Protein AF-X6NIA8-F1 (afdb_monomer_lite)

Secondary structure (DSSP, 8-state):
-EE-SSTTSHHHHHHH---SSTT-HHHHHHHHH---TTSPPPSEEEES-GGGSS-TTSTT---SS---HHHHTTTTT-SEEE-SHHHHHT--GGG-SEEEE-SSSSPPPHHHHHTTSSGGGGGSPPHHHHHHHHHHHHHHH--STT-----EE--THHHHHHHHT-HHHHHHHHHHHHHHHHHHHHHHHHHSS--EEEE-S-EETT-EESEEEEEEGGGHHHHHTTPPPS-------TTS----TTSPP--S-TT-TTEEEEEE--GGGGTT--S-HHHHHHHHHHH-SS--HHHHHHHHHHHHT----HHHHHHHHHHHHH-TTTS---S----S-TTS-HHHHHHHHHHHHHHTEE-S-SSEE-PPPPEEEE----S--SS----TTGGGG-S---HHHHHHHHHHHTT--TTTSS--HHHHHHHHTT--------SPPS-----TT----S-----PPP-----

Structure (mmCIF, N/CA/C/O backbone):
data_AF-X6NIA8-F1
#
_entry.id   AF-X6NIA8-F1
#
loop_
_atom_site.group_PDB
_atom_site.id
_atom_site.type_symbol
_atom_site.label_atom_id
_atom_site.label_alt_id
_atom_site.label_comp_id
_atom_site.label_asym_id
_atom_site.label_entity_id
_atom_site.label_seq_id
_atom_site.pdbx_PDB_ins_code
_atom_site.Cartn_x
_atom_site.Cartn_y
_atom_site.Cartn_z
_atom_site.occupancy
_atom_site.B_iso_or_equiv
_atom_site.auth_seq_id
_atom_site.auth_comp_id
_atom_site.auth_asym_id
_atom_site.auth_atom_id
_atom_site.pdbx_PDB_model_num
ATOM 1 N N . MET A 1 1 ? -11.520 -2.032 12.675 1.00 53.31 1 MET A N 1
ATOM 2 C CA . MET A 1 1 ? -10.089 -1.800 12.991 1.00 53.31 1 MET A CA 1
ATOM 3 C C . MET A 1 1 ? -9.279 -1.984 11.730 1.00 53.31 1 MET A C 1
ATOM 5 O O . MET A 1 1 ? -9.729 -2.736 10.874 1.00 53.31 1 MET A O 1
ATOM 9 N N . TYR A 1 2 ? -8.154 -1.284 11.587 1.00 53.38 2 TYR A N 1
ATOM 10 C CA . TYR A 1 2 ? -7.744 -0.795 10.272 1.00 53.38 2 TYR A CA 1
ATOM 11 C C . TYR A 1 2 ? -6.231 -0.618 10.130 1.00 53.38 2 TYR A C 1
ATOM 13 O O . TYR A 1 2 ? -5.668 0.256 10.784 1.00 53.38 2 TYR A O 1
ATOM 21 N N . VAL A 1 3 ? -5.591 -1.423 9.278 1.00 56.03 3 VAL A N 1
ATOM 22 C CA . VAL A 1 3 ? -4.155 -1.339 8.959 1.00 56.03 3 VAL A CA 1
ATOM 23 C C . VAL A 1 3 ? -3.976 -1.058 7.465 1.00 56.03 3 VAL A C 1
ATOM 25 O O . VAL A 1 3 ? -4.382 -1.869 6.633 1.00 56.03 3 VAL A O 1
ATOM 28 N N . TYR A 1 4 ? -3.380 0.092 7.131 1.00 59.75 4 TYR A N 1
ATOM 29 C CA . TYR A 1 4 ? -3.451 0.681 5.793 1.00 59.75 4 TYR A CA 1
ATOM 30 C C . TYR A 1 4 ? -2.198 1.412 5.345 1.00 59.75 4 TYR A C 1
ATOM 32 O O . TYR A 1 4 ? -1.413 1.928 6.131 1.00 59.75 4 TYR A O 1
ATOM 40 N N . ILE A 1 5 ? -2.089 1.600 4.035 1.00 67.06 5 ILE A N 1
ATOM 41 C CA . ILE A 1 5 ? -1.056 2.452 3.451 1.00 67.06 5 ILE A CA 1
ATOM 42 C C . ILE A 1 5 ? -1.442 3.933 3.531 1.00 67.06 5 ILE A C 1
ATOM 44 O O . ILE A 1 5 ? -0.592 4.775 3.801 1.00 67.06 5 ILE A O 1
ATOM 48 N N . ARG A 1 6 ? -2.718 4.295 3.365 1.00 84.38 6 ARG A N 1
ATOM 49 C CA . ARG A 1 6 ? -3.226 5.636 3.706 1.00 84.38 6 ARG A CA 1
ATOM 50 C C . ARG A 1 6 ? -4.614 5.492 4.291 1.00 84.38 6 ARG A C 1
ATOM 52 O O . ARG A 1 6 ? -5.510 5.003 3.611 1.00 84.38 6 ARG A O 1
ATOM 59 N N . ILE A 1 7 ? -4.786 5.931 5.533 1.00 91.12 7 ILE A N 1
ATOM 60 C CA . ILE A 1 7 ? -5.988 5.573 6.274 1.00 91.12 7 ILE A CA 1
ATOM 61 C C . ILE A 1 7 ? -7.247 6.200 5.690 1.00 91.12 7 ILE A C 1
ATOM 63 O O . ILE A 1 7 ? -8.283 5.588 5.778 1.00 91.12 7 ILE A O 1
ATOM 67 N N . THR A 1 8 ? -7.168 7.348 5.017 1.00 92.44 8 THR A N 1
ATOM 68 C CA . THR A 1 8 ? -8.317 8.022 4.386 1.00 92.44 8 THR A CA 1
ATOM 69 C C . THR A 1 8 ? -8.678 7.513 2.991 1.00 92.44 8 THR A C 1
ATOM 71 O O . THR A 1 8 ? -9.601 8.046 2.377 1.00 92.44 8 THR A O 1
ATOM 74 N N . HIS A 1 9 ? -7.962 6.510 2.475 1.00 92.81 9 HIS A N 1
ATOM 75 C CA . HIS A 1 9 ? -8.195 5.980 1.135 1.00 92.81 9 HIS A CA 1
ATOM 76 C C . HIS A 1 9 ? -9.504 5.169 1.048 1.00 92.81 9 HIS A C 1
ATOM 78 O O . HIS A 1 9 ? -10.164 4.909 2.052 1.00 92.81 9 HIS A O 1
ATOM 84 N N . ALA A 1 10 ? -9.911 4.780 -0.165 1.00 91.69 10 ALA A N 1
ATOM 85 C CA . ALA A 1 10 ? -11.251 4.238 -0.407 1.00 91.69 10 ALA A CA 1
ATOM 86 C C . ALA A 1 10 ? -11.544 2.932 0.339 1.00 91.69 10 ALA A C 1
ATOM 88 O O . ALA A 1 10 ? -12.604 2.821 0.955 1.00 91.69 10 ALA A O 1
ATOM 89 N N . THR A 1 11 ? -10.617 1.973 0.304 1.00 90.75 11 THR A N 1
ATOM 90 C CA . THR A 1 11 ? -10.771 0.677 0.972 1.00 90.75 11 THR A CA 1
ATOM 91 C C . THR A 1 11 ? -10.993 0.866 2.473 1.00 90.75 11 THR A C 1
ATOM 93 O O . THR A 1 11 ? -12.062 0.466 2.930 1.00 90.75 11 THR A O 1
ATOM 96 N N . PRO A 1 12 ? -10.127 1.582 3.226 1.00 89.81 12 PRO A N 1
ATOM 97 C CA . PRO A 1 12 ? -10.417 1.949 4.608 1.00 89.81 12 PRO A CA 1
ATOM 98 C C . PRO A 1 12 ? -11.729 2.696 4.801 1.00 89.81 12 PRO A C 1
ATOM 100 O O . PRO A 1 12 ? -12.558 2.306 5.625 1.00 89.81 12 PRO A O 1
ATOM 103 N N . GLY A 1 13 ? -11.896 3.791 4.055 1.00 88.19 13 GLY A N 1
ATOM 104 C CA . GLY A 1 13 ? -12.968 4.752 4.265 1.00 88.19 13 GLY A CA 1
ATOM 105 C C . GLY A 1 13 ? -14.335 4.102 4.113 1.00 88.19 13 GLY A C 1
ATOM 106 O O . GLY A 1 13 ? -15.266 4.486 4.809 1.00 88.19 13 GLY A O 1
ATOM 107 N N . SER A 1 14 ? -14.441 3.061 3.283 1.00 88.75 14 SER A N 1
ATOM 108 C CA . SER A 1 14 ? -15.678 2.303 3.087 1.00 88.75 14 SER A CA 1
ATOM 109 C C . SER A 1 14 ? -16.194 1.585 4.341 1.00 88.75 14 SER A C 1
ATOM 111 O O . SER A 1 14 ? -17.389 1.303 4.414 1.00 88.75 14 SER A O 1
ATOM 113 N N . PHE A 1 15 ? -15.343 1.330 5.342 1.00 85.44 15 PHE A N 1
ATOM 114 C CA . PHE A 1 15 ? -15.746 0.632 6.565 1.00 85.44 15 PHE A CA 1
ATOM 115 C C . PHE A 1 15 ? -16.069 1.560 7.744 1.00 85.44 15 PHE A C 1
ATOM 117 O O . PHE A 1 15 ? -16.594 1.092 8.754 1.00 85.44 15 PHE A O 1
ATOM 124 N N . TYR A 1 16 ? -15.728 2.849 7.674 1.00 84.75 16 TYR A N 1
ATOM 125 C CA . TYR A 1 16 ? -15.911 3.760 8.815 1.00 84.75 16 TYR A CA 1
ATOM 126 C C . TYR A 1 16 ? -16.400 5.160 8.454 1.00 84.75 16 TYR A C 1
ATOM 128 O O . TYR A 1 16 ? -16.716 5.936 9.352 1.00 84.75 16 TYR A O 1
ATOM 136 N N . ALA A 1 17 ? -16.432 5.507 7.170 1.00 83.75 17 ALA A N 1
ATOM 137 C CA . ALA A 1 17 ? -16.835 6.820 6.710 1.00 83.75 17 ALA A CA 1
ATOM 138 C C . ALA A 1 17 ? -17.946 6.732 5.665 1.00 83.75 17 ALA A C 1
ATOM 140 O O . ALA A 1 17 ? -18.093 5.770 4.911 1.00 83.75 17 ALA A O 1
ATOM 141 N N . HIS A 1 18 ? -18.708 7.814 5.584 1.00 83.94 18 HIS A N 1
ATOM 142 C CA . HIS A 1 18 ? -19.749 8.005 4.592 1.00 83.94 18 HIS A CA 1
ATOM 143 C C . HIS A 1 18 ? -19.498 9.314 3.849 1.00 83.94 18 HIS A C 1
ATOM 145 O O . HIS A 1 18 ? -19.633 10.411 4.399 1.00 83.94 18 HIS A O 1
ATOM 151 N N . VAL A 1 19 ? -19.138 9.196 2.574 1.00 78.56 19 VAL A N 1
ATOM 152 C CA . VAL A 1 19 ? -18.919 10.320 1.658 1.00 78.56 19 VAL A CA 1
ATOM 153 C C . VAL A 1 19 ? -19.507 9.999 0.286 1.00 78.56 19 VAL A C 1
ATOM 155 O O . VAL A 1 19 ? -19.700 8.835 -0.055 1.00 78.56 19 VAL A O 1
ATOM 158 N N . LEU A 1 20 ? -19.811 11.030 -0.508 1.00 83.06 20 LEU A N 1
ATOM 159 C CA . LEU A 1 20 ? -20.356 10.844 -1.859 1.00 83.06 20 LEU A CA 1
ATOM 160 C C . LEU A 1 20 ? -19.295 10.392 -2.867 1.00 83.06 20 LEU A C 1
ATOM 162 O O . LEU A 1 20 ? -19.608 9.639 -3.785 1.00 83.06 20 LEU A O 1
ATOM 166 N N . ILE A 1 21 ? -18.063 10.879 -2.712 1.00 84.12 21 ILE A N 1
ATOM 167 C CA . ILE A 1 21 ? -16.931 10.566 -3.584 1.00 84.12 21 ILE A CA 1
ATOM 168 C C . ILE A 1 21 ? -15.686 10.314 -2.729 1.00 84.12 21 ILE A C 1
ATOM 170 O O . ILE A 1 21 ? -15.504 10.953 -1.689 1.00 84.12 21 ILE A O 1
ATOM 174 N N . ARG A 1 22 ? -14.838 9.374 -3.157 1.00 89.31 22 ARG A N 1
ATOM 175 C CA . ARG A 1 22 ? -13.663 8.903 -2.397 1.00 89.31 22 ARG A CA 1
ATOM 176 C C . ARG A 1 22 ? -12.595 9.980 -2.197 1.00 89.31 22 ARG A C 1
ATOM 178 O O . ARG A 1 22 ? -11.822 9.908 -1.254 1.00 89.31 22 ARG A O 1
ATOM 185 N N . GLU A 1 23 ? -12.577 10.997 -3.053 1.00 87.25 23 GLU A N 1
ATOM 186 C CA . GLU A 1 23 ? -11.616 12.103 -3.031 1.00 87.25 23 GLU A CA 1
ATOM 187 C C . GLU A 1 23 ? -11.848 13.067 -1.861 1.00 87.25 23 GLU A C 1
ATOM 189 O O . GLU A 1 23 ? -11.011 13.928 -1.587 1.00 87.25 23 GLU A O 1
ATOM 194 N N . TRP A 1 24 ? -12.966 12.944 -1.139 1.00 89.25 24 TRP A N 1
ATOM 195 C CA . TRP A 1 24 ? -13.246 13.731 0.066 1.00 89.25 24 TRP A CA 1
ATOM 196 C C . TRP A 1 24 ? -12.453 13.226 1.283 1.00 89.25 24 TRP A C 1
ATOM 198 O O . TRP A 1 24 ? -12.975 13.139 2.393 1.00 89.25 24 TRP A O 1
ATOM 208 N N . GLU A 1 25 ? -11.163 12.942 1.097 1.00 91.31 25 GLU A N 1
ATOM 209 C CA . GLU A 1 25 ? -10.275 12.356 2.105 1.00 91.31 25 GLU A CA 1
ATOM 210 C C . GLU A 1 25 ? -10.152 13.213 3.371 1.00 91.31 25 GLU A C 1
ATOM 212 O O . GLU A 1 25 ? -10.066 12.678 4.471 1.00 91.31 25 GLU A O 1
ATOM 217 N N . ASN A 1 26 ? -10.232 14.544 3.255 1.00 90.25 26 ASN A N 1
ATOM 218 C CA . ASN A 1 26 ? -10.257 15.429 4.426 1.00 90.25 26 ASN A CA 1
ATOM 219 C C . ASN A 1 26 ? -11.489 15.187 5.312 1.00 90.25 26 ASN A C 1
ATOM 221 O O . ASN A 1 26 ? -11.387 15.297 6.535 1.00 90.25 26 ASN A O 1
ATOM 225 N N . LEU A 1 27 ? -12.640 14.868 4.706 1.00 86.44 27 LEU A N 1
ATOM 226 C CA . LEU A 1 27 ? -13.875 14.548 5.421 1.00 86.44 27 LEU A CA 1
ATOM 227 C C . LEU A 1 27 ? -13.848 13.110 5.948 1.00 86.44 27 LEU A C 1
ATOM 229 O O . LEU A 1 27 ? -14.265 12.886 7.079 1.00 86.44 27 LEU A O 1
ATOM 233 N N . ILE A 1 28 ? -13.302 12.162 5.179 1.00 88.12 28 ILE A N 1
ATOM 234 C CA . ILE A 1 28 ? -13.059 10.786 5.645 1.00 88.12 28 ILE A CA 1
ATOM 235 C C . ILE A 1 28 ? -12.160 10.807 6.892 1.00 88.12 28 ILE A C 1
ATOM 237 O O . ILE A 1 28 ? -12.489 10.200 7.907 1.00 88.12 28 ILE A O 1
ATOM 241 N N . GLY A 1 29 ? -11.049 11.550 6.847 1.00 90.12 29 GLY A N 1
ATOM 242 C CA . GLY A 1 29 ? -10.138 11.710 7.982 1.00 90.12 29 GLY A CA 1
ATOM 243 C C . GLY A 1 29 ? -10.793 12.409 9.169 1.00 90.12 29 GLY A C 1
ATOM 244 O O . GLY A 1 29 ? -10.566 12.020 10.308 1.00 90.12 29 GLY A O 1
ATOM 245 N N . HIS A 1 30 ? -11.667 13.385 8.916 1.00 88.88 30 HIS A N 1
ATOM 246 C CA . HIS A 1 30 ? -12.431 14.054 9.966 1.00 88.88 30 HIS A CA 1
ATOM 247 C C . HIS A 1 30 ? -13.414 13.107 10.674 1.00 88.88 30 HIS A C 1
ATOM 249 O O . HIS A 1 30 ? -13.462 13.108 11.900 1.00 88.88 30 HIS A O 1
ATOM 255 N N . GLN A 1 31 ? -14.134 12.260 9.926 1.00 87.75 31 GLN A N 1
ATOM 256 C CA . GLN A 1 31 ? -15.036 11.242 10.489 1.00 87.75 31 GLN A CA 1
ATOM 257 C C . GLN A 1 31 ? -14.283 10.177 11.298 1.00 87.75 31 GLN A C 1
ATOM 259 O O . GLN A 1 31 ? -14.780 9.741 12.327 1.00 87.75 31 GLN A O 1
ATOM 264 N N . LEU A 1 32 ? -13.069 9.793 10.882 1.00 87.88 32 LEU A N 1
ATOM 265 C CA . LEU A 1 32 ? -12.224 8.900 11.684 1.00 87.88 32 LEU A CA 1
ATOM 266 C C . LEU A 1 32 ? -11.711 9.586 12.953 1.00 87.88 32 LEU A C 1
ATOM 268 O O . LEU A 1 32 ? -11.699 9.001 14.032 1.00 87.88 32 LEU A O 1
ATOM 272 N N . GLY A 1 33 ? -11.210 10.812 12.799 1.00 86.94 33 GLY A N 1
ATOM 273 C CA . GLY A 1 33 ? -10.514 11.523 13.859 1.00 86.94 33 GLY A CA 1
ATOM 274 C C . GLY A 1 33 ? -11.447 11.998 14.963 1.00 86.94 33 GLY A C 1
ATOM 275 O O . GLY A 1 33 ? -11.032 12.002 16.116 1.00 86.94 33 GLY A O 1
ATOM 276 N N . MET A 1 34 ? -12.686 12.380 14.643 1.00 81.12 34 MET A N 1
ATOM 277 C CA . MET A 1 34 ? -13.625 12.934 15.616 1.00 81.12 34 MET A CA 1
ATOM 278 C C . MET A 1 34 ? -14.532 11.887 16.250 1.00 81.12 34 MET A C 1
ATOM 280 O O . MET A 1 34 ? -15.247 11.154 15.579 1.00 81.12 34 MET A O 1
ATOM 284 N N . LYS A 1 35 ? -14.612 11.936 17.578 1.00 70.38 35 LYS A N 1
ATOM 285 C CA . LYS A 1 35 ? -15.644 11.243 18.341 1.00 70.38 35 LYS A CA 1
ATOM 286 C C . LYS A 1 35 ? -16.940 12.053 18.372 1.00 70.38 35 LYS A C 1
ATOM 288 O O . LYS A 1 35 ? -17.036 13.036 19.112 1.00 70.38 35 LYS A O 1
ATOM 293 N N . ASN A 1 36 ? -17.984 11.586 17.693 1.00 56.97 36 ASN A N 1
ATOM 294 C CA . ASN A 1 36 ? -19.338 11.902 18.142 1.00 56.97 36 ASN A CA 1
ATOM 295 C C . ASN A 1 36 ? -19.625 11.066 19.394 1.00 56.97 36 ASN A C 1
ATOM 297 O O . ASN A 1 36 ? -19.317 9.879 19.453 1.00 56.97 36 ASN A O 1
ATOM 301 N N . LYS A 1 37 ? -20.191 11.683 20.439 1.00 45.56 37 LYS A N 1
ATOM 302 C CA . LYS A 1 37 ? -20.431 11.027 21.742 1.00 45.56 37 LYS A CA 1
ATOM 303 C C . LYS A 1 37 ? -21.315 9.773 21.665 1.00 45.56 37 LYS A C 1
ATOM 305 O O . LYS A 1 37 ? -21.307 9.003 22.622 1.00 45.56 37 LYS A O 1
ATOM 310 N N . ASP A 1 38 ? -21.999 9.576 20.541 1.00 47.59 38 ASP A N 1
ATOM 311 C CA . ASP A 1 38 ? -22.930 8.481 20.282 1.00 47.59 38 ASP A CA 1
ATOM 312 C C . ASP A 1 38 ? -22.442 7.511 19.178 1.00 47.59 38 ASP A C 1
ATOM 314 O O . ASP A 1 38 ? -23.154 6.566 18.849 1.00 47.59 38 ASP A O 1
ATOM 318 N N . GLU A 1 39 ? -21.239 7.705 18.615 1.00 55.75 39 GLU A N 1
ATOM 319 C CA . GLU A 1 39 ? -20.675 6.850 17.555 1.00 55.75 39 GLU A CA 1
ATOM 320 C C . GLU A 1 39 ? -19.589 5.907 18.095 1.00 55.75 39 GLU A C 1
ATOM 322 O O . GLU A 1 39 ? -18.807 6.245 18.990 1.00 55.75 39 GLU A O 1
ATOM 327 N N . THR A 1 40 ? -19.562 4.682 17.567 1.00 54.75 40 THR A N 1
ATOM 328 C CA . THR A 1 40 ? -18.588 3.656 17.952 1.00 54.75 40 THR A CA 1
ATOM 329 C C . THR A 1 40 ? -17.236 3.981 17.318 1.00 54.75 40 THR A C 1
ATOM 331 O O . THR A 1 40 ? -17.1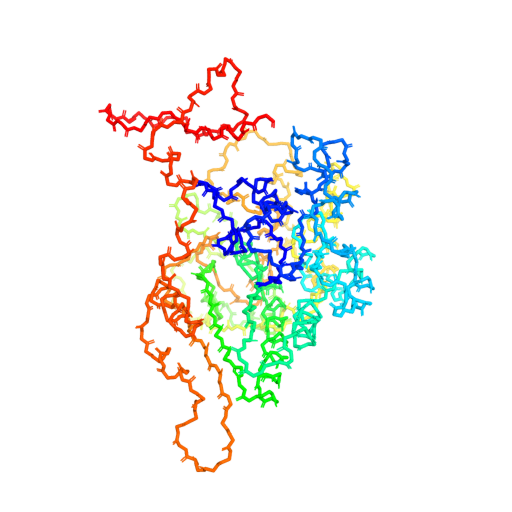09 4.007 16.098 1.00 54.75 40 THR A O 1
ATOM 334 N N . MET A 1 41 ? -16.227 4.247 18.151 1.00 65.75 41 MET A N 1
ATOM 335 C CA . MET A 1 41 ? -14.858 4.499 17.696 1.00 65.75 41 MET A CA 1
ATOM 336 C C . MET A 1 41 ? -14.206 3.215 17.190 1.00 65.75 41 MET A C 1
ATOM 338 O O . MET A 1 41 ? -14.441 2.130 17.718 1.00 65.75 41 MET A O 1
ATOM 342 N N . VAL A 1 42 ? -13.308 3.367 16.223 1.00 85.50 42 VAL A N 1
ATOM 343 C CA . VAL A 1 42 ? -12.334 2.330 15.888 1.00 85.50 42 VAL A CA 1
ATOM 344 C C . VAL A 1 42 ? -11.285 2.273 17.001 1.00 85.50 42 VAL A C 1
ATOM 346 O O . VAL A 1 42 ? -10.746 3.308 17.385 1.00 85.50 42 VAL A O 1
ATOM 349 N N . ASP A 1 43 ? -10.960 1.082 17.505 1.00 90.25 43 ASP A N 1
ATOM 350 C CA . ASP A 1 43 ? -9.942 0.943 18.556 1.00 90.25 43 ASP A CA 1
ATOM 351 C C . ASP A 1 43 ? -8.514 1.130 18.047 1.00 90.25 43 ASP A C 1
ATOM 353 O O . ASP A 1 43 ? -7.696 1.732 18.736 1.00 90.25 43 ASP A O 1
ATOM 357 N N . VAL A 1 44 ? -8.216 0.627 16.846 1.00 93.62 44 VAL A N 1
ATOM 358 C CA . VAL A 1 44 ? -6.911 0.785 16.192 1.00 93.62 44 VAL A CA 1
ATOM 359 C C . VAL A 1 44 ? -7.061 1.218 14.741 1.00 93.62 44 VAL A C 1
ATOM 361 O O . VAL A 1 44 ? -7.832 0.628 13.971 1.00 93.62 44 VAL A O 1
ATOM 364 N N . ALA A 1 45 ? -6.302 2.246 14.375 1.00 95.19 45 ALA A N 1
ATOM 365 C CA . ALA A 1 45 ? -6.278 2.821 13.038 1.00 95.19 45 ALA A CA 1
ATOM 366 C C . ALA A 1 45 ? -4.826 3.166 12.674 1.00 95.19 45 ALA A C 1
ATOM 368 O O . ALA A 1 45 ? -4.302 4.189 13.100 1.00 95.19 45 ALA A O 1
ATOM 369 N N . PHE A 1 46 ? -4.149 2.301 11.925 1.00 97.38 46 PHE A N 1
ATOM 370 C CA . PHE A 1 46 ? -2.721 2.402 11.622 1.00 97.38 46 PHE A CA 1
ATOM 371 C C . PHE A 1 46 ? -2.503 2.569 10.122 1.00 97.38 46 PHE A C 1
ATOM 373 O O . PHE A 1 46 ? -3.000 1.776 9.328 1.00 97.38 46 PHE A O 1
ATOM 380 N N . GLY A 1 47 ? -1.753 3.591 9.720 1.00 95.75 47 GLY A N 1
ATOM 381 C CA . GLY A 1 47 ? -1.339 3.747 8.335 1.00 95.75 47 GLY A CA 1
ATOM 382 C C . GLY A 1 47 ? -0.666 5.071 8.023 1.00 95.75 47 GLY A C 1
ATOM 383 O O . GLY A 1 47 ? -0.144 5.742 8.904 1.00 95.75 47 GLY A O 1
ATOM 384 N N . GLY A 1 48 ? -0.644 5.449 6.748 1.00 94.38 48 GLY A N 1
ATOM 385 C CA . GLY A 1 48 ? -0.236 6.783 6.308 1.00 94.38 48 GLY A CA 1
ATOM 386 C C . GLY A 1 48 ? -1.401 7.776 6.247 1.00 94.38 48 GLY A C 1
ATOM 387 O O . GLY A 1 48 ? -2.532 7.476 6.631 1.00 94.38 48 GLY A O 1
ATOM 388 N N . GLY A 1 49 ? -1.150 8.951 5.673 1.00 94.56 49 GLY A N 1
ATOM 389 C CA . GLY A 1 49 ? -2.171 9.961 5.383 1.00 94.56 49 GLY A CA 1
ATOM 390 C C . GLY A 1 49 ? -2.196 11.142 6.344 1.00 94.56 49 GLY A C 1
ATOM 391 O O . GLY A 1 49 ? -3.206 11.845 6.391 1.00 94.56 49 GLY A O 1
ATOM 392 N N . LEU A 1 50 ? -1.102 11.402 7.073 1.00 96.56 50 LEU A N 1
ATOM 393 C CA . LEU A 1 50 ? -0.994 12.517 8.023 1.00 96.56 50 LEU A CA 1
ATOM 394 C C . LEU A 1 50 ? -1.411 13.865 7.411 1.00 96.56 50 LEU A C 1
ATOM 396 O O . LEU A 1 50 ? -1.985 14.695 8.111 1.00 96.56 50 LEU A O 1
ATOM 400 N N . GLN A 1 51 ? -1.220 14.058 6.101 1.00 95.88 51 GLN A N 1
ATOM 401 C CA . GLN A 1 51 ? -1.620 15.268 5.374 1.00 95.88 51 GLN A CA 1
ATOM 402 C C . GLN A 1 51 ? -3.114 15.634 5.508 1.00 95.88 51 GLN A C 1
ATOM 404 O O . GLN A 1 51 ? -3.478 16.784 5.264 1.00 95.88 51 GLN A O 1
ATOM 409 N N . HIS A 1 52 ? -3.979 14.682 5.878 1.00 95.94 52 HIS A N 1
ATOM 410 C CA . HIS A 1 52 ? -5.417 14.892 6.087 1.00 95.94 52 HIS A CA 1
ATOM 411 C C . HIS A 1 52 ? -5.791 15.165 7.554 1.00 95.94 52 HIS A C 1
ATOM 413 O O . HIS A 1 52 ? -6.964 15.398 7.841 1.00 95.94 52 HIS A O 1
ATOM 419 N N . PHE A 1 53 ? -4.815 15.179 8.467 1.00 96.50 53 PHE A N 1
ATOM 420 C CA . PHE A 1 53 ? -4.992 15.325 9.922 1.00 96.50 53 PHE A CA 1
ATOM 421 C C . PHE A 1 53 ? -4.227 16.522 10.513 1.00 96.50 53 PHE A C 1
ATOM 423 O O . PHE A 1 53 ? -4.226 16.723 11.725 1.00 96.50 53 PHE A O 1
ATOM 430 N N . ILE A 1 54 ? -3.581 17.322 9.664 1.00 97.50 54 ILE A N 1
ATOM 431 C CA . ILE A 1 54 ? -2.814 18.513 10.050 1.00 97.50 54 ILE A CA 1
ATOM 432 C C . ILE A 1 54 ? -3.427 19.772 9.423 1.00 97.50 54 ILE A C 1
ATOM 434 O O . ILE A 1 54 ? -3.936 19.700 8.295 1.00 97.50 54 ILE A O 1
ATOM 438 N N . PRO A 1 55 ? -3.371 20.932 10.100 1.00 97.31 55 PRO A N 1
ATOM 439 C CA . PRO A 1 55 ? -4.031 22.145 9.633 1.00 97.31 55 PRO A CA 1
ATOM 440 C C . PRO A 1 55 ? -3.417 22.627 8.315 1.00 97.31 55 PRO A C 1
ATOM 442 O O . PRO A 1 55 ? -2.246 22.370 8.035 1.00 97.31 55 PRO A O 1
ATOM 445 N N . GLN A 1 56 ? -4.172 23.389 7.520 1.00 95.06 56 GLN A N 1
ATOM 446 C CA . GLN A 1 56 ? -3.707 23.935 6.231 1.00 95.06 56 GLN A CA 1
ATOM 447 C C . GLN A 1 56 ? -2.419 24.775 6.339 1.00 95.06 56 GLN A C 1
ATOM 449 O O . GLN A 1 56 ? -1.738 25.015 5.346 1.00 95.06 56 GLN A O 1
ATOM 454 N N . THR A 1 57 ? -2.105 25.265 7.541 1.00 96.62 57 THR A N 1
ATOM 455 C CA . THR A 1 57 ? -0.898 26.040 7.836 1.00 96.62 57 THR A CA 1
ATOM 456 C C . THR A 1 57 ? 0.353 25.177 7.999 1.00 96.62 57 THR A C 1
ATOM 458 O O . THR A 1 57 ? 1.458 25.714 7.940 1.00 96.62 57 THR A O 1
ATOM 461 N N . GLU A 1 58 ? 0.210 23.869 8.229 1.00 96.94 58 GLU A N 1
ATOM 462 C CA . GLU A 1 58 ? 1.334 22.936 8.335 1.00 96.94 58 GLU A CA 1
ATOM 463 C C . GLU A 1 58 ? 1.767 22.448 6.944 1.00 96.94 58 GLU A C 1
ATOM 465 O O . GLU A 1 58 ? 0.951 22.136 6.072 1.00 96.94 58 GLU A O 1
ATOM 470 N N . SER A 1 59 ? 3.083 22.392 6.724 1.00 94.94 59 SER A N 1
ATOM 471 C CA . SER A 1 59 ? 3.654 21.956 5.448 1.00 94.94 59 SER A CA 1
ATOM 472 C C . SER A 1 59 ? 3.246 20.518 5.124 1.00 94.94 59 SER A C 1
ATOM 474 O O . SER A 1 59 ? 3.321 19.636 5.974 1.00 94.94 59 SER A O 1
ATOM 476 N N . GLY A 1 60 ? 2.854 20.279 3.872 1.00 90.00 60 GLY A N 1
ATOM 477 C CA . GLY A 1 60 ? 2.397 18.969 3.406 1.00 90.00 60 GLY A CA 1
ATOM 478 C C . GLY A 1 60 ? 0.903 18.711 3.609 1.00 90.00 60 GLY A C 1
ATOM 479 O O . GLY A 1 60 ? 0.406 17.735 3.054 1.00 90.00 60 GLY A O 1
ATOM 480 N N . SER A 1 61 ? 0.174 19.583 4.316 1.00 94.50 61 SER A N 1
ATOM 481 C CA . SER A 1 61 ? -1.273 19.441 4.496 1.00 94.50 61 SER A CA 1
ATOM 482 C C . SER A 1 61 ? -2.034 19.446 3.164 1.00 94.50 61 SER A C 1
ATOM 484 O O . SER A 1 61 ? -1.716 20.189 2.229 1.00 94.50 61 SER A O 1
ATOM 486 N N . LYS A 1 62 ? -3.080 18.620 3.091 1.00 91.88 62 LYS A N 1
ATOM 487 C CA . LYS A 1 62 ? -4.119 18.664 2.049 1.00 91.88 62 LYS A CA 1
ATOM 488 C C . LYS A 1 62 ? -5.427 19.264 2.556 1.00 91.88 62 LYS A C 1
ATOM 490 O O . LYS A 1 62 ? -6.394 19.333 1.795 1.00 91.88 62 LYS A O 1
ATOM 495 N N . ARG A 1 63 ? -5.476 19.691 3.820 1.00 89.19 63 ARG A N 1
ATOM 496 C CA . ARG A 1 63 ? -6.648 20.343 4.402 1.00 89.19 63 ARG A CA 1
ATOM 497 C C . ARG A 1 63 ? -6.784 21.779 3.899 1.00 89.19 63 ARG A C 1
ATOM 499 O O . ARG A 1 63 ? -5.815 22.419 3.500 1.00 89.19 63 ARG A O 1
ATOM 506 N N . HIS A 1 64 ? -8.014 22.284 3.942 1.00 90.62 64 HIS A N 1
ATOM 507 C CA . HIS A 1 64 ? -8.365 23.677 3.623 1.00 90.62 64 HIS A CA 1
ATOM 508 C C . HIS A 1 64 ? -8.953 24.410 4.839 1.00 90.62 64 HIS A C 1
ATOM 510 O O . HIS A 1 64 ? -9.595 25.450 4.713 1.00 90.62 64 HIS A O 1
ATOM 516 N N . ASP A 1 65 ? -8.760 23.833 6.021 1.00 87.81 65 ASP A N 1
ATOM 517 C CA . ASP A 1 65 ? -9.212 24.337 7.308 1.00 87.81 65 ASP A CA 1
ATOM 518 C C . ASP A 1 65 ? -8.061 24.268 8.324 1.00 87.81 65 ASP A C 1
ATOM 520 O O . ASP A 1 65 ? -6.952 23.828 8.014 1.00 87.81 65 ASP A O 1
ATOM 524 N N . ASN A 1 66 ? -8.316 24.746 9.539 1.00 93.12 66 ASN A N 1
ATOM 525 C CA . ASN A 1 66 ? -7.335 24.757 10.623 1.00 93.12 66 ASN A CA 1
ATOM 526 C C . ASN A 1 66 ? -7.559 23.609 11.619 1.00 93.12 66 ASN A C 1
ATOM 528 O O . ASN A 1 66 ? -7.158 23.739 12.772 1.00 93.12 66 ASN A O 1
ATOM 532 N N . TRP A 1 67 ? -8.235 22.526 11.216 1.00 91.06 67 TRP A N 1
ATOM 533 C CA . TRP A 1 67 ? -8.406 21.370 12.094 1.00 91.06 67 TRP A CA 1
ATOM 534 C C . TRP A 1 67 ? -7.056 20.681 12.301 1.00 91.06 67 TRP A C 1
ATOM 536 O O . TRP A 1 67 ? -6.432 20.227 11.340 1.00 91.06 67 TRP A O 1
ATOM 546 N N . ASP A 1 68 ? -6.616 20.627 13.556 1.00 94.94 68 ASP A N 1
ATOM 547 C CA . ASP A 1 68 ? -5.339 20.046 13.956 1.00 94.94 68 ASP A CA 1
ATOM 548 C C . ASP A 1 68 ? -5.570 18.816 14.836 1.00 94.94 68 ASP A C 1
ATOM 550 O O . ASP A 1 68 ? -5.551 18.858 16.065 1.00 94.94 68 ASP A O 1
ATOM 554 N N . PHE A 1 69 ? -5.809 17.682 14.183 1.00 94.88 69 PHE A N 1
ATOM 555 C CA . PHE A 1 69 ? -5.942 16.413 14.885 1.00 94.88 69 PHE A CA 1
ATOM 556 C C . PHE A 1 69 ? -4.632 15.993 15.553 1.00 94.88 69 PHE A C 1
ATOM 558 O O . PHE A 1 69 ? -4.648 15.449 16.652 1.00 94.88 69 PHE A O 1
ATOM 565 N N . LYS A 1 70 ? -3.490 16.261 14.914 1.00 95.56 70 LYS A N 1
ATOM 566 C CA . LYS A 1 70 ? -2.170 15.890 15.436 1.00 95.56 70 LYS A CA 1
ATOM 567 C C . LYS A 1 70 ? -1.897 16.518 16.807 1.00 95.56 70 LYS A C 1
ATOM 569 O O . LYS A 1 70 ? -1.340 15.838 17.670 1.00 95.56 70 LYS A O 1
ATOM 574 N N . SER A 1 71 ? -2.294 17.771 17.018 1.00 95.94 71 SER A N 1
ATOM 575 C CA . SER A 1 71 ? -2.162 18.446 18.317 1.00 95.94 71 SER A CA 1
ATOM 576 C C . SER A 1 71 ? -3.265 18.052 19.305 1.00 95.94 71 SER A C 1
ATOM 578 O O . SER A 1 71 ? -2.977 17.854 20.488 1.00 95.94 71 SER A O 1
ATOM 580 N N . ASP A 1 72 ? -4.496 17.862 18.821 1.00 94.12 72 ASP A N 1
ATOM 581 C CA . ASP A 1 72 ? -5.686 17.785 19.679 1.00 94.12 72 ASP A CA 1
ATOM 582 C C . ASP A 1 72 ? -6.316 16.373 19.753 1.00 94.12 72 ASP A C 1
ATOM 584 O O . ASP A 1 72 ? -7.426 16.216 20.257 1.00 94.12 72 ASP A O 1
ATOM 588 N N . TYR A 1 73 ? -5.633 15.310 19.298 1.00 93.81 73 TYR A N 1
ATOM 589 C CA . TYR A 1 73 ? -6.175 13.933 19.225 1.00 93.81 73 TYR A CA 1
ATOM 590 C C . TYR A 1 73 ? -6.832 13.443 20.528 1.00 93.81 73 TYR A C 1
ATOM 592 O O . TYR A 1 73 ? -7.847 12.743 20.489 1.00 93.81 73 TYR A O 1
ATOM 600 N N . LYS A 1 74 ? -6.302 13.859 21.688 1.00 93.12 74 LYS A N 1
ATOM 601 C CA . LYS A 1 74 ? -6.877 13.543 23.008 1.00 93.12 74 LYS A CA 1
ATOM 602 C C . LYS A 1 74 ? -8.236 14.191 23.233 1.00 93.12 74 LYS A C 1
ATOM 604 O O . LYS A 1 74 ? -9.116 13.572 23.828 1.00 93.12 74 LYS A O 1
ATOM 609 N N . GLU A 1 75 ? -8.424 15.416 22.751 1.00 90.25 75 GLU A N 1
ATOM 610 C CA . GLU A 1 75 ? -9.716 16.109 22.800 1.00 90.25 75 GLU A CA 1
ATOM 611 C C . GLU A 1 75 ? -10.742 15.424 21.892 1.00 90.25 75 GLU A C 1
ATOM 613 O O . GLU A 1 75 ? -11.931 15.386 22.216 1.00 90.25 75 GLU A O 1
ATOM 618 N N . TYR A 1 76 ? -10.270 14.789 20.816 1.00 88.88 76 TYR A N 1
ATOM 619 C CA . TYR A 1 76 ? -11.088 13.973 19.922 1.00 88.88 76 TYR A CA 1
ATOM 620 C C . TYR A 1 76 ? -11.286 12.521 20.390 1.00 88.88 76 TYR A C 1
ATOM 622 O O . TYR A 1 76 ? -11.945 11.744 19.704 1.00 88.88 76 TYR A O 1
ATOM 630 N N . GLY A 1 77 ? -10.803 12.161 21.584 1.00 88.81 77 GLY A N 1
ATOM 631 C CA . GLY A 1 77 ? -11.093 10.878 22.230 1.00 88.81 77 GLY A CA 1
ATOM 632 C C . GLY A 1 77 ? -10.107 9.747 21.936 1.00 88.81 77 GLY A C 1
ATOM 633 O O . GLY A 1 77 ? -10.402 8.610 22.306 1.00 88.81 77 GLY A O 1
ATOM 634 N N . TRP A 1 78 ? -8.963 10.046 21.318 1.00 92.50 78 TRP A N 1
ATOM 635 C CA . TRP A 1 78 ? -7.858 9.104 21.132 1.00 92.50 78 TRP A CA 1
ATOM 636 C C . TRP A 1 78 ? -6.905 9.142 22.325 1.00 92.50 78 TRP A C 1
ATOM 638 O O . TRP A 1 78 ? -6.532 10.215 22.800 1.00 92.50 78 TRP A O 1
ATOM 648 N N . ASN A 1 79 ? -6.474 7.978 22.804 1.00 95.31 79 ASN A N 1
ATOM 649 C CA . ASN A 1 79 ? -5.538 7.900 23.925 1.00 95.31 79 ASN A CA 1
ATOM 650 C C . ASN A 1 79 ? -4.085 8.057 23.460 1.00 95.31 79 ASN A C 1
ATOM 652 O O . ASN A 1 79 ? -3.273 8.652 24.176 1.00 95.31 79 ASN A O 1
ATOM 656 N N . SER A 1 80 ? -3.779 7.611 22.240 1.00 96.62 80 SER A N 1
ATOM 657 C CA . SER A 1 80 ? -2.435 7.651 21.665 1.00 96.62 80 SER A CA 1
ATOM 658 C C . SER A 1 80 ? -2.423 8.026 20.180 1.00 96.62 80 SER A C 1
ATOM 660 O O . SER A 1 80 ? -3.355 7.726 19.431 1.00 96.62 80 SER A O 1
ATOM 662 N N . LEU A 1 81 ? -1.333 8.691 19.779 1.00 97.31 81 LEU A N 1
ATOM 663 C CA . LEU A 1 81 ? -0.974 9.001 18.397 1.00 97.31 81 LEU A CA 1
ATOM 664 C C . LEU A 1 81 ? 0.479 8.578 18.150 1.00 97.31 81 LEU A C 1
ATOM 666 O O . LEU A 1 81 ? 1.395 9.143 18.752 1.00 97.31 81 LEU A O 1
ATOM 670 N N . SER A 1 82 ? 0.691 7.633 17.237 1.00 97.88 82 SER A N 1
ATOM 671 C CA . SER A 1 82 ? 2.021 7.163 16.830 1.00 97.88 82 SER A CA 1
ATOM 672 C C . SER A 1 82 ? 2.388 7.720 15.453 1.00 97.88 82 SER A C 1
ATOM 674 O O . SER A 1 82 ? 1.636 7.575 14.495 1.00 97.88 82 SER A O 1
ATOM 676 N N . LEU A 1 83 ? 3.555 8.360 15.340 1.00 97.00 83 LEU A N 1
ATOM 677 C CA . LEU A 1 83 ? 4.041 8.956 14.080 1.00 97.00 83 LEU A CA 1
ATOM 678 C C . LEU A 1 83 ? 5.240 8.211 13.476 1.00 97.00 83 LEU A C 1
ATOM 680 O O . LEU A 1 83 ? 5.715 8.580 12.409 1.00 97.00 83 LEU A O 1
ATOM 684 N N . ASN A 1 84 ? 5.743 7.180 14.155 1.00 96.38 84 ASN A N 1
ATOM 685 C CA . ASN A 1 84 ? 6.845 6.344 13.689 1.00 96.38 84 ASN A CA 1
ATOM 686 C C . ASN A 1 84 ? 6.725 4.919 14.246 1.00 96.38 84 ASN A C 1
ATOM 688 O O . ASN A 1 84 ? 5.899 4.636 15.123 1.00 96.38 84 ASN A O 1
ATOM 692 N N . ARG A 1 85 ? 7.581 4.036 13.734 1.00 95.50 85 ARG A N 1
ATOM 693 C CA . ARG A 1 85 ? 7.680 2.622 14.090 1.00 95.50 85 ARG A CA 1
ATOM 694 C C . ARG A 1 85 ? 7.917 2.428 15.583 1.00 95.50 85 ARG A C 1
ATOM 696 O O . ARG A 1 85 ? 7.219 1.634 16.198 1.00 95.50 85 ARG A O 1
ATOM 703 N N . THR A 1 86 ? 8.844 3.172 16.185 1.00 96.56 86 THR A N 1
ATOM 704 C CA . THR A 1 86 ? 9.149 3.041 17.622 1.00 96.56 86 THR A CA 1
ATOM 705 C C . THR A 1 86 ? 7.911 3.317 18.480 1.00 96.56 86 THR A C 1
ATOM 707 O O . THR A 1 86 ? 7.526 2.486 19.296 1.00 96.56 86 THR A O 1
ATOM 710 N N . ALA A 1 87 ? 7.213 4.424 18.218 1.00 97.69 87 ALA A N 1
ATOM 711 C CA . ALA A 1 87 ? 5.999 4.796 18.940 1.00 97.69 87 ALA A CA 1
ATOM 712 C C . ALA A 1 87 ? 4.847 3.796 18.742 1.00 97.69 87 ALA A C 1
ATOM 714 O O . ALA A 1 87 ? 4.017 3.650 19.631 1.00 97.69 87 ALA A O 1
ATOM 715 N N . LEU A 1 88 ? 4.759 3.115 17.594 1.00 97.75 88 LEU A N 1
ATOM 716 C CA . LEU A 1 88 ? 3.802 2.018 17.390 1.00 97.75 88 LEU A CA 1
ATOM 717 C C . LEU A 1 88 ? 4.167 0.798 18.250 1.00 97.75 88 LEU A C 1
ATOM 719 O O . LEU A 1 88 ? 3.311 0.210 18.919 1.00 97.75 88 LEU A O 1
ATOM 723 N N . MET A 1 89 ? 5.445 0.418 18.238 1.00 97.25 89 MET A N 1
ATOM 724 C CA . MET A 1 89 ? 5.932 -0.753 18.965 1.00 97.25 89 MET A CA 1
ATOM 725 C C . MET A 1 89 ? 5.887 -0.567 20.484 1.00 97.25 89 MET A C 1
ATOM 727 O O . MET A 1 89 ? 5.854 -1.564 21.196 1.00 97.25 89 MET A O 1
ATOM 731 N N . ASP A 1 90 ? 5.768 0.661 20.988 1.00 97.31 90 ASP A N 1
ATOM 732 C CA . ASP A 1 90 ? 5.639 0.952 22.422 1.00 97.31 90 ASP A CA 1
ATOM 733 C C . ASP A 1 90 ? 4.186 0.912 22.959 1.00 97.31 90 ASP A C 1
ATOM 735 O O . ASP A 1 90 ? 4.001 0.892 24.174 1.00 97.31 90 ASP A O 1
ATOM 739 N N . LEU A 1 91 ? 3.152 0.845 22.104 1.00 97.62 91 LEU A N 1
ATOM 740 C CA . LEU A 1 91 ? 1.737 0.934 22.528 1.00 97.62 91 LEU A CA 1
ATOM 741 C C . LEU A 1 91 ? 1.260 -0.194 23.469 1.00 97.62 91 LEU A C 1
ATOM 743 O O . LEU A 1 91 ? 1.348 -1.375 23.164 1.00 97.62 91 LEU A O 1
ATOM 747 N N . GLY A 1 92 ? 0.642 0.120 24.596 1.00 95.50 92 GLY A N 1
ATOM 748 C CA . GLY A 1 92 ? -0.073 -0.855 25.428 1.00 95.50 92 GLY A CA 1
ATOM 749 C C . GLY A 1 92 ? -1.562 -0.950 25.091 1.00 95.50 92 GLY A C 1
ATOM 750 O O . GLY A 1 92 ? -2.125 -0.076 24.437 1.00 95.50 92 GLY A O 1
ATOM 751 N N . SER A 1 93 ? -2.250 -1.970 25.614 1.00 90.56 93 SER A N 1
ATOM 752 C CA . SER A 1 93 ? -3.724 -2.033 25.573 1.00 90.56 93 SER A CA 1
ATOM 753 C C . SER A 1 93 ? -4.383 -0.815 26.237 1.00 90.56 93 SER A C 1
ATOM 755 O O . SER A 1 93 ? -5.450 -0.380 25.808 1.00 90.56 93 SER A O 1
ATOM 757 N N . ASP A 1 94 ? -3.728 -0.233 27.247 1.00 93.00 94 ASP A N 1
ATOM 758 C CA . ASP A 1 94 ? -4.173 0.980 27.946 1.00 93.00 94 ASP A CA 1
ATOM 759 C C . ASP A 1 94 ? -4.092 2.246 27.068 1.00 93.00 94 ASP A C 1
ATOM 761 O O . ASP A 1 94 ? -4.738 3.252 27.368 1.00 93.00 94 ASP A O 1
ATOM 765 N N . ASP A 1 95 ? -3.350 2.193 25.955 1.00 95.44 95 ASP A N 1
ATOM 766 C CA . ASP A 1 95 ? -3.225 3.287 24.988 1.00 95.44 95 ASP A CA 1
ATOM 767 C C . ASP A 1 95 ? -4.341 3.286 23.930 1.00 95.44 95 ASP A C 1
ATOM 769 O O . ASP A 1 95 ? -4.359 4.155 23.053 1.00 95.44 95 ASP A O 1
ATOM 773 N N . LEU A 1 96 ? -5.284 2.338 24.001 1.00 92.75 96 LEU A N 1
ATOM 774 C CA . LEU A 1 96 ? -6.438 2.267 23.106 1.00 92.75 96 LEU A CA 1
ATOM 775 C C . LEU A 1 96 ? -7.559 3.229 23.540 1.00 92.75 96 LEU A C 1
ATOM 777 O O . LEU A 1 96 ? -7.872 3.284 24.730 1.00 92.75 96 LEU A O 1
ATOM 781 N N . PRO A 1 97 ? -8.248 3.917 22.607 1.00 92.94 97 PRO A N 1
ATOM 782 C CA . PRO A 1 97 ? -8.081 3.821 21.157 1.00 92.94 97 PRO A CA 1
ATOM 783 C C . PRO A 1 97 ? -6.809 4.528 20.661 1.00 92.94 97 PRO A C 1
ATOM 785 O O . PRO A 1 97 ? -6.473 5.620 21.130 1.00 92.94 97 PRO A O 1
ATOM 788 N N . ALA A 1 98 ? -6.126 3.891 19.709 1.00 95.31 98 ALA A N 1
ATOM 789 C CA . ALA A 1 98 ? -4.813 4.279 19.202 1.00 95.31 98 ALA A CA 1
ATOM 790 C C . ALA A 1 98 ? -4.829 4.524 17.690 1.00 95.31 98 ALA A C 1
ATOM 792 O O . ALA A 1 98 ? -5.280 3.675 16.915 1.00 95.31 98 ALA A O 1
ATOM 793 N N . ILE A 1 99 ? -4.279 5.661 17.266 1.00 95.81 99 ILE A N 1
ATOM 794 C CA . ILE A 1 99 ? -4.115 6.003 15.850 1.00 95.81 99 ILE A CA 1
ATOM 795 C C . ILE A 1 99 ? -2.634 6.132 15.488 1.00 95.81 99 ILE A C 1
ATOM 797 O O . ILE A 1 99 ? -1.836 6.705 16.225 1.00 95.81 99 ILE A O 1
ATOM 801 N N . GLY A 1 100 ? -2.252 5.588 14.340 1.00 97.12 100 GLY A N 1
ATOM 802 C CA . GLY A 1 100 ? -0.901 5.623 13.796 1.00 97.12 100 GLY A CA 1
ATOM 803 C C . GLY A 1 100 ? -0.906 6.276 12.421 1.00 97.12 100 GLY A C 1
ATOM 804 O O . GLY A 1 100 ? -1.615 5.801 11.538 1.00 97.12 100 GLY A O 1
ATOM 805 N N . LEU A 1 101 ? -0.136 7.353 12.247 1.00 97.06 101 LEU A N 1
ATOM 806 C CA . LEU A 1 101 ? -0.022 8.133 11.008 1.00 97.06 101 LEU A CA 1
ATOM 807 C C . LEU A 1 101 ? 1.460 8.276 10.622 1.00 97.06 101 LEU A C 1
ATOM 809 O O . LEU A 1 101 ? 2.108 9.264 10.964 1.00 97.06 101 LEU A O 1
ATOM 813 N N . PHE A 1 102 ? 2.004 7.275 9.930 1.00 96.06 102 PHE A N 1
ATOM 814 C CA . PHE A 1 102 ? 3.454 7.086 9.746 1.00 96.06 102 PHE A CA 1
ATOM 815 C C . PHE A 1 102 ? 4.044 7.772 8.505 1.00 96.06 102 PHE A C 1
ATOM 817 O O . PHE A 1 102 ? 5.255 7.779 8.314 1.00 96.06 102 PHE A O 1
ATOM 824 N N . SER A 1 103 ? 3.208 8.347 7.641 1.00 93.00 103 SER A N 1
ATOM 825 C CA . SER A 1 103 ? 3.642 9.085 6.450 1.00 93.00 103 SER A CA 1
ATOM 826 C C . SER A 1 103 ? 2.651 10.187 6.084 1.00 93.00 103 SER A C 1
ATOM 828 O O . SER A 1 103 ? 1.457 10.088 6.372 1.00 93.00 103 SER A O 1
ATOM 830 N N . MET A 1 104 ? 3.123 11.231 5.387 1.00 91.56 104 MET A N 1
ATOM 831 C CA . MET A 1 104 ? 2.253 12.309 4.884 1.00 91.56 104 MET A CA 1
ATOM 832 C C . MET A 1 104 ? 1.161 11.780 3.952 1.00 91.56 104 MET A C 1
ATOM 834 O O . MET A 1 104 ? -0.006 12.126 4.101 1.00 91.56 104 MET A O 1
ATOM 838 N N . SER A 1 105 ? 1.540 10.907 3.022 1.00 91.00 105 SER A N 1
ATOM 839 C CA . SER A 1 105 ? 0.667 10.293 2.021 1.00 91.00 105 SER A CA 1
ATOM 840 C C . SER A 1 105 ? 0.562 8.788 2.300 1.00 91.00 105 SER A C 1
ATOM 842 O O . SER A 1 105 ? 0.567 8.385 3.459 1.00 91.00 105 SER A O 1
ATOM 844 N N . HIS A 1 106 ? 0.503 7.960 1.262 1.00 91.12 106 HIS A N 1
ATOM 845 C CA . HIS A 1 106 ? 0.712 6.518 1.346 1.00 91.12 106 HIS A CA 1
ATOM 846 C C . HIS A 1 106 ? 2.042 6.146 2.034 1.00 91.12 106 HIS A C 1
ATOM 848 O O . HIS A 1 106 ? 3.050 6.822 1.808 1.00 91.12 106 HIS A O 1
ATOM 854 N N . LEU A 1 107 ? 2.061 5.052 2.806 1.00 91.56 107 LEU A N 1
ATOM 855 C CA . LEU A 1 107 ? 3.297 4.413 3.275 1.00 91.56 107 LEU A CA 1
ATOM 856 C C . LEU A 1 107 ? 4.200 4.083 2.076 1.00 91.56 107 LEU A C 1
ATOM 858 O O . LEU A 1 107 ? 3.667 3.693 1.034 1.00 91.56 107 LEU A O 1
ATOM 862 N N . PRO A 1 108 ? 5.531 4.237 2.165 1.00 91.19 108 PRO A N 1
ATOM 863 C CA . PRO A 1 108 ? 6.435 3.895 1.066 1.00 91.19 108 PRO A CA 1
ATOM 864 C C . PRO A 1 108 ? 6.337 2.413 0.673 1.00 91.19 108 PRO A C 1
ATOM 866 O O . PRO A 1 108 ? 5.975 1.581 1.507 1.00 91.19 108 PRO A O 1
ATOM 869 N N . TYR A 1 109 ? 6.668 2.085 -0.580 1.00 93.00 109 TYR A N 1
ATOM 870 C CA . TYR A 1 109 ? 6.663 0.697 -1.050 1.00 93.00 109 TYR A CA 1
ATOM 871 C C . TYR A 1 109 ? 7.600 -0.182 -0.215 1.00 93.00 109 TYR A C 1
ATOM 873 O O . TYR A 1 109 ? 8.624 0.285 0.292 1.00 93.00 109 TYR A O 1
ATOM 881 N N . TYR A 1 110 ? 7.264 -1.461 -0.081 1.00 93.44 110 TYR A N 1
ATOM 882 C CA . TYR A 1 110 ? 8.000 -2.446 0.703 1.00 93.44 110 TYR A CA 1
ATOM 883 C C . TYR A 1 110 ? 9.482 -2.489 0.339 1.00 93.44 110 TYR A C 1
ATOM 885 O O . TYR A 1 110 ? 10.327 -2.350 1.222 1.00 93.44 110 TYR A O 1
ATOM 893 N N . LEU A 1 111 ? 9.804 -2.591 -0.957 1.00 94.69 111 LEU A N 1
ATOM 894 C CA . LEU A 1 111 ? 11.195 -2.630 -1.416 1.00 94.69 111 LEU A CA 1
ATOM 895 C C . LEU A 1 111 ? 11.975 -1.387 -0.971 1.00 94.69 111 LEU A C 1
ATOM 897 O O . LEU A 1 111 ? 13.076 -1.514 -0.442 1.00 94.69 111 LEU A O 1
ATOM 901 N N . ASP A 1 112 ? 11.388 -0.201 -1.135 1.00 93.19 112 ASP A N 1
ATOM 902 C CA . ASP A 1 112 ? 12.047 1.061 -0.793 1.00 93.19 112 ASP A CA 1
ATOM 903 C C . ASP A 1 112 ? 12.246 1.210 0.728 1.00 93.19 112 ASP A C 1
ATOM 905 O O . ASP A 1 112 ? 13.201 1.848 1.178 1.00 93.19 112 ASP A O 1
ATOM 909 N N . ARG A 1 113 ? 11.373 0.600 1.543 1.00 91.25 113 ARG A N 1
ATOM 910 C CA . ARG A 1 113 ? 11.552 0.525 3.002 1.00 91.25 113 ARG A CA 1
ATOM 911 C C . ARG A 1 113 ? 12.642 -0.460 3.389 1.00 91.25 113 ARG A C 1
ATOM 913 O O . ARG A 1 113 ? 13.504 -0.111 4.189 1.00 91.25 113 ARG A O 1
ATOM 920 N N . LEU A 1 114 ? 12.655 -1.650 2.789 1.00 87.62 114 LEU A N 1
ATOM 921 C CA . LEU A 1 114 ? 13.675 -2.669 3.053 1.00 87.62 114 LEU A CA 1
ATOM 922 C C . LEU A 1 114 ? 15.091 -2.168 2.767 1.00 87.62 114 LEU A C 1
ATOM 924 O O . LEU A 1 114 ? 16.029 -2.497 3.496 1.00 87.62 114 LEU A O 1
ATOM 928 N N . THR A 1 115 ? 15.259 -1.377 1.710 1.00 85.12 115 THR A N 1
ATOM 929 C CA . THR A 1 115 ? 16.564 -0.835 1.323 1.00 85.12 115 THR A CA 1
ATOM 930 C C . THR A 1 115 ? 16.917 0.466 2.034 1.00 85.12 115 THR A C 1
ATOM 932 O O . THR A 1 115 ? 18.028 0.963 1.846 1.00 85.12 115 THR A O 1
ATOM 935 N N . ASN A 1 116 ? 16.028 0.982 2.894 1.00 82.19 116 ASN A N 1
ATOM 936 C CA . ASN A 1 116 ? 16.138 2.301 3.519 1.00 82.19 116 ASN A CA 1
ATOM 937 C C . ASN A 1 116 ? 16.472 3.373 2.481 1.00 82.19 116 ASN A C 1
ATOM 939 O O . ASN A 1 116 ? 17.399 4.166 2.653 1.00 82.19 116 ASN A O 1
ATOM 943 N N . ALA A 1 117 ? 15.714 3.378 1.384 1.00 75.50 117 ALA A N 1
ATOM 944 C CA . ALA A 1 117 ? 15.905 4.299 0.274 1.00 75.50 117 ALA A CA 1
ATOM 945 C C . ALA A 1 117 ? 15.921 5.771 0.737 1.00 75.50 117 ALA A C 1
ATOM 947 O O . ALA A 1 117 ? 16.546 6.636 0.127 1.00 75.50 117 ALA A O 1
ATOM 948 N N . ASN A 1 118 ? 15.254 6.069 1.849 1.00 78.06 118 ASN A N 1
ATOM 949 C CA . ASN A 1 118 ? 15.349 7.327 2.573 1.00 78.06 118 ASN A CA 1
ATOM 950 C C . ASN A 1 118 ? 15.446 7.018 4.077 1.00 78.06 118 ASN A C 1
ATOM 952 O O . ASN A 1 118 ? 14.781 6.095 4.546 1.00 78.06 118 ASN A O 1
ATOM 956 N N . ASP A 1 119 ? 16.220 7.801 4.835 1.00 80.31 119 ASP A N 1
ATOM 957 C CA . ASP A 1 119 ? 16.309 7.692 6.298 1.00 80.31 119 ASP A CA 1
ATOM 958 C C . ASP A 1 119 ? 14.912 7.716 6.951 1.00 80.31 119 ASP A C 1
ATOM 960 O O . ASP A 1 119 ? 14.644 6.954 7.878 1.00 80.31 119 ASP A O 1
ATOM 964 N N . GLU A 1 120 ? 13.981 8.515 6.414 1.00 81.06 120 GLU A N 1
ATOM 965 C CA . GLU A 1 120 ? 12.591 8.577 6.892 1.00 81.06 120 GLU A CA 1
ATOM 966 C C . GLU A 1 120 ? 11.824 7.258 6.707 1.00 81.06 120 GLU A C 1
ATOM 968 O O . GLU A 1 120 ? 10.895 6.980 7.459 1.00 81.06 120 GLU A O 1
ATOM 973 N N . TYR A 1 121 ? 12.194 6.425 5.729 1.00 86.19 121 TYR A N 1
ATOM 974 C CA . TYR A 1 121 ? 11.500 5.160 5.461 1.00 86.19 121 TYR A CA 1
ATOM 975 C C . TYR A 1 121 ? 11.812 4.102 6.521 1.00 86.19 121 TYR A C 1
ATOM 977 O O . TYR A 1 121 ? 10.965 3.253 6.785 1.00 86.19 121 TYR A O 1
ATOM 985 N N . SER A 1 122 ? 12.977 4.194 7.171 1.00 82.38 122 SER A N 1
ATOM 986 C CA . SER A 1 122 ? 13.363 3.306 8.278 1.00 82.38 122 SER A CA 1
ATOM 987 C C . SER A 1 122 ? 12.500 3.501 9.535 1.00 82.38 122 SER A C 1
ATOM 989 O O . SER A 1 122 ? 12.361 2.596 10.359 1.00 82.38 122 SER A O 1
ATOM 991 N N . GLU A 1 123 ? 11.863 4.668 9.653 1.00 89.25 123 GLU A N 1
ATOM 992 C CA . GLU A 1 123 ? 10.950 5.020 10.741 1.00 89.25 123 GLU A CA 1
ATOM 993 C C . GLU A 1 123 ? 9.501 4.594 10.455 1.00 89.25 123 GLU A C 1
ATOM 995 O O . GLU A 1 123 ? 8.628 4.784 11.303 1.00 89.25 123 GLU A O 1
ATOM 1000 N N . VAL A 1 124 ? 9.221 4.012 9.284 1.00 93.19 124 VAL A N 1
ATOM 1001 C CA . VAL A 1 124 ? 7.883 3.552 8.900 1.00 93.19 124 VAL A CA 1
ATOM 1002 C C . VAL A 1 124 ? 7.731 2.057 9.216 1.00 93.19 124 VAL A C 1
ATOM 1004 O O . VAL A 1 124 ? 8.508 1.256 8.698 1.00 93.19 124 VAL A O 1
ATOM 1007 N N . PRO A 1 125 ? 6.735 1.642 10.022 1.00 94.75 125 PRO A N 1
ATOM 1008 C CA . PRO A 1 125 ? 6.531 0.231 10.347 1.00 94.75 125 PRO A CA 1
ATOM 1009 C C . PRO A 1 125 ? 6.122 -0.602 9.124 1.00 94.75 125 PRO A C 1
ATOM 1011 O O . PRO A 1 125 ? 5.460 -0.096 8.211 1.00 94.75 125 PRO A O 1
ATOM 1014 N N . SER A 1 126 ? 6.492 -1.886 9.115 1.00 93.44 126 SER A N 1
ATOM 1015 C CA . SER A 1 126 ? 6.021 -2.857 8.115 1.00 93.44 126 SER A CA 1
ATOM 1016 C C . SER A 1 126 ? 4.516 -3.106 8.207 1.00 93.44 126 SER A C 1
ATOM 1018 O O . SER A 1 126 ? 3.900 -2.884 9.253 1.00 93.44 126 SER A O 1
ATOM 1020 N N . LEU A 1 127 ? 3.900 -3.563 7.111 1.00 94.56 127 LEU A N 1
ATOM 1021 C CA . LEU A 1 127 ? 2.496 -3.972 7.143 1.00 94.56 127 LEU A CA 1
ATOM 1022 C C . LEU A 1 127 ? 2.297 -5.125 8.136 1.00 94.56 127 LEU A C 1
ATOM 1024 O O . LEU A 1 127 ? 1.309 -5.141 8.868 1.00 94.56 127 LEU A O 1
ATOM 1028 N N . VAL A 1 128 ? 3.282 -6.025 8.220 1.00 94.81 128 VAL A N 1
ATOM 1029 C CA . VAL A 1 128 ? 3.348 -7.110 9.208 1.00 94.81 128 VAL A CA 1
ATOM 1030 C C . VAL A 1 128 ? 3.407 -6.549 10.629 1.00 94.81 128 VAL A C 1
ATOM 1032 O O . VAL A 1 128 ? 2.574 -6.900 11.452 1.00 94.81 128 VAL A O 1
ATOM 1035 N N . GLU A 1 129 ? 4.306 -5.602 10.910 1.00 96.31 129 GLU A N 1
ATOM 1036 C CA . GLU A 1 129 ? 4.446 -4.990 12.240 1.00 96.31 129 GLU A CA 1
ATOM 1037 C C . GLU A 1 129 ? 3.172 -4.272 12.686 1.00 96.31 129 GLU A C 1
ATOM 1039 O O . GLU A 1 129 ? 2.761 -4.401 13.838 1.00 96.31 129 GLU A O 1
ATOM 1044 N N . MET A 1 130 ? 2.519 -3.534 11.783 1.00 97.31 130 MET A N 1
ATOM 1045 C CA . MET A 1 130 ? 1.232 -2.907 12.083 1.00 97.31 130 MET A CA 1
ATOM 1046 C C . MET A 1 130 ? 0.130 -3.941 12.330 1.00 97.31 130 MET A C 1
ATOM 1048 O O . MET A 1 130 ? -0.687 -3.739 13.229 1.00 97.31 130 MET A O 1
ATOM 1052 N N . SER A 1 131 ? 0.108 -5.030 11.558 1.00 96.56 131 SER A N 1
ATOM 1053 C CA . SER A 1 131 ? -0.878 -6.110 11.690 1.00 96.56 131 SER A CA 1
ATOM 1054 C C . SER A 1 131 ? -0.717 -6.850 13.014 1.00 96.56 131 SER A C 1
ATOM 1056 O O . SER A 1 131 ? -1.671 -6.932 13.786 1.00 96.56 131 SER A O 1
ATOM 1058 N N . ASP A 1 132 ? 0.500 -7.286 13.331 1.00 96.88 132 ASP A N 1
ATOM 1059 C CA . ASP A 1 132 ? 0.831 -7.977 14.579 1.00 96.88 132 ASP A CA 1
ATOM 1060 C C . ASP A 1 132 ? 0.544 -7.092 15.787 1.00 96.88 132 ASP A C 1
ATOM 1062 O O . ASP A 1 132 ? -0.020 -7.538 16.791 1.00 96.88 132 ASP A O 1
ATOM 1066 N N . ARG A 1 133 ? 0.889 -5.801 15.686 1.00 97.38 133 ARG A N 1
ATOM 1067 C CA . ARG A 1 133 ? 0.635 -4.851 16.764 1.00 97.38 133 ARG A CA 1
ATOM 1068 C C . ARG A 1 133 ? -0.853 -4.617 16.972 1.00 97.38 133 ARG A C 1
ATOM 1070 O O . ARG A 1 133 ? -1.288 -4.589 18.122 1.00 97.38 133 ARG A O 1
ATOM 1077 N N . ALA A 1 134 ? -1.624 -4.475 15.895 1.00 96.56 134 ALA A N 1
ATOM 1078 C CA . ALA A 1 134 ? -3.075 -4.372 15.967 1.00 96.56 134 ALA A CA 1
ATOM 1079 C C . ALA A 1 134 ? -3.673 -5.613 16.636 1.00 96.56 134 ALA A C 1
ATOM 1081 O O . ALA A 1 134 ? -4.369 -5.467 17.636 1.00 96.56 134 ALA A O 1
ATOM 1082 N N . ILE A 1 135 ? -3.339 -6.815 16.159 1.00 95.06 135 ILE A N 1
ATOM 1083 C CA . ILE A 1 135 ? -3.818 -8.080 16.734 1.00 95.06 135 ILE A CA 1
ATOM 1084 C C . ILE A 1 135 ? -3.504 -8.140 18.230 1.00 95.06 135 ILE A C 1
ATOM 1086 O O . ILE A 1 135 ? -4.414 -8.318 19.031 1.00 95.06 135 ILE A O 1
ATOM 1090 N N . HIS A 1 136 ? -2.255 -7.892 18.633 1.00 94.62 136 HIS A N 1
ATOM 1091 C CA . HIS A 1 136 ? -1.856 -7.959 20.040 1.00 94.62 136 HIS A CA 1
ATOM 1092 C C . HIS A 1 136 ? -2.610 -6.968 20.941 1.00 94.62 136 HIS A C 1
ATOM 1094 O O . HIS A 1 136 ? -3.007 -7.314 22.056 1.00 94.62 136 HIS A O 1
ATOM 1100 N N . LEU A 1 137 ? -2.801 -5.727 20.480 1.00 94.75 137 LEU A N 1
ATOM 1101 C CA . LEU A 1 137 ? -3.533 -4.699 21.225 1.00 94.75 137 LEU A CA 1
ATOM 1102 C C . LEU A 1 137 ? -5.006 -5.078 21.415 1.00 94.75 137 LEU A C 1
ATOM 1104 O O . LEU A 1 137 ? -5.564 -4.881 22.494 1.00 94.75 137 LEU A O 1
ATOM 1108 N N . LEU A 1 138 ? -5.621 -5.621 20.367 1.00 92.69 138 LEU A N 1
ATOM 1109 C CA . LEU A 1 138 ? -7.024 -6.022 20.355 1.00 92.69 138 LEU A CA 1
ATOM 1110 C C . LEU A 1 138 ? -7.269 -7.266 21.199 1.00 92.69 138 LEU A C 1
ATOM 1112 O O . LEU A 1 138 ? -8.174 -7.264 22.028 1.00 92.69 138 LEU A O 1
ATOM 1116 N N . ASP A 1 139 ? -6.427 -8.278 21.038 1.00 90.75 139 ASP A N 1
ATOM 1117 C CA . ASP A 1 139 ? -6.437 -9.505 21.831 1.00 90.75 139 ASP A CA 1
ATOM 1118 C C . ASP A 1 139 ? -6.323 -9.186 23.329 1.00 90.75 139 ASP A C 1
ATOM 1120 O O . ASP A 1 139 ? -7.164 -9.584 24.130 1.00 90.75 139 ASP A O 1
ATOM 1124 N N . SER A 1 140 ? -5.374 -8.315 23.695 1.00 89.75 140 SER A N 1
ATOM 1125 C CA . SER A 1 140 ? -5.187 -7.872 25.084 1.00 89.75 140 SER A CA 1
ATOM 1126 C C . SER A 1 140 ? -6.378 -7.084 25.643 1.00 89.75 140 SER A C 1
ATOM 1128 O O . SER A 1 140 ? -6.624 -7.105 26.848 1.00 89.75 140 SER A O 1
ATOM 1130 N N . LYS A 1 141 ? -7.107 -6.343 24.797 1.00 87.62 141 LYS A N 1
ATOM 1131 C CA . LYS A 1 141 ? -8.266 -5.539 25.217 1.00 87.62 141 LYS A CA 1
ATOM 1132 C C . LYS A 1 141 ? -9.539 -6.372 25.357 1.00 87.62 141 LYS A C 1
ATOM 1134 O O . LYS A 1 141 ? -10.346 -6.090 26.243 1.00 87.62 141 LYS A O 1
ATOM 1139 N N . TYR A 1 142 ? -9.729 -7.349 24.477 1.00 83.56 142 TYR A N 1
ATOM 1140 C CA . TYR A 1 142 ? -10.956 -8.133 24.345 1.00 83.56 142 TYR A CA 1
ATOM 1141 C C . TYR A 1 142 ? -10.770 -9.592 24.791 1.00 83.56 142 TYR A C 1
ATOM 1143 O O . TYR A 1 142 ? -11.401 -10.472 24.219 1.00 83.56 142 TYR A O 1
ATOM 1151 N N . ASP A 1 143 ? -9.957 -9.841 25.829 1.00 68.62 143 ASP A N 1
ATOM 1152 C CA . ASP A 1 143 ? -9.686 -11.154 26.462 1.00 68.62 143 ASP A CA 1
ATOM 1153 C C . ASP A 1 143 ? -10.939 -11.778 27.140 1.00 68.62 143 ASP A C 1
ATOM 1155 O O . ASP A 1 143 ? -10.965 -12.112 28.331 1.00 68.62 143 ASP A O 1
ATOM 1159 N N . HIS A 1 144 ? -12.057 -11.861 26.412 1.00 59.75 144 HIS A N 1
ATOM 1160 C CA . HIS A 1 144 ? -13.373 -12.254 26.895 1.00 59.75 144 HIS A CA 1
ATOM 1161 C C . HIS A 1 144 ? -14.119 -13.147 25.883 1.00 59.75 144 HIS A C 1
ATOM 1163 O O . HIS A 1 144 ? -14.250 -12.797 24.713 1.00 59.75 144 HIS A O 1
ATOM 1169 N N . PRO A 1 145 ? -14.725 -14.262 26.334 1.00 56.56 145 PRO A N 1
ATOM 1170 C CA . PRO A 1 145 ? -15.339 -15.274 25.465 1.00 56.56 145 PRO A CA 1
ATOM 1171 C C . PRO A 1 145 ? -16.669 -14.861 24.805 1.00 56.56 145 PRO A C 1
ATOM 1173 O O . PRO A 1 145 ? -17.271 -15.676 24.111 1.00 56.56 145 PRO A O 1
ATOM 1176 N N . GLU A 1 146 ? -17.169 -13.641 25.035 1.00 62.03 146 GLU A N 1
ATOM 1177 C CA . GLU A 1 146 ? -18.490 -13.205 24.548 1.00 62.03 146 GLU A CA 1
ATOM 1178 C C . GLU A 1 146 ? -18.434 -12.198 23.386 1.00 62.03 146 GLU A C 1
ATOM 1180 O O . GLU A 1 146 ? -19.413 -12.092 22.647 1.00 62.03 146 GLU A O 1
ATOM 1185 N N . GLN A 1 147 ? -17.328 -11.461 23.202 1.00 71.69 147 GLN A N 1
ATOM 1186 C CA . GLN A 1 147 ? -17.182 -10.437 22.155 1.00 71.69 147 GLN A CA 1
ATOM 1187 C C . GLN A 1 147 ? -15.725 -10.353 21.687 1.00 71.69 147 GLN A C 1
ATOM 1189 O O . GLN A 1 147 ? -14.855 -9.970 22.462 1.00 71.69 147 GLN A O 1
ATOM 1194 N N . GLY A 1 148 ? -15.479 -10.709 20.424 1.00 83.25 148 GLY A N 1
ATOM 1195 C CA . GLY A 1 148 ? -14.169 -10.587 19.782 1.00 83.25 148 GLY A CA 1
ATOM 1196 C C . GLY A 1 148 ? -13.983 -9.247 19.069 1.00 83.25 148 GLY A C 1
ATOM 1197 O O . GLY A 1 148 ? -14.685 -8.268 19.331 1.00 83.25 148 GLY A O 1
ATOM 1198 N N . TRP A 1 149 ? -13.055 -9.219 18.119 1.00 88.19 149 TRP A N 1
ATOM 1199 C CA . TRP A 1 149 ? -12.728 -8.036 17.330 1.00 88.19 149 TRP A CA 1
ATOM 1200 C C . TRP A 1 149 ? -12.867 -8.291 15.824 1.00 88.19 149 TRP A C 1
ATOM 1202 O O . TRP A 1 149 ? -12.832 -9.424 15.353 1.00 88.19 149 TRP A O 1
ATOM 1212 N N . PHE A 1 150 ? -13.025 -7.205 15.062 1.00 89.75 150 PHE A N 1
ATOM 1213 C CA . PHE A 1 150 ? -12.995 -7.215 13.599 1.00 89.75 150 PHE A CA 1
ATOM 1214 C C . PHE A 1 150 ? -11.858 -6.322 13.096 1.00 89.75 150 PHE A C 1
ATOM 1216 O O . PHE A 1 150 ? -11.867 -5.099 13.299 1.00 89.75 150 PHE A O 1
ATOM 1223 N N . LEU A 1 151 ? -10.907 -6.936 12.395 1.00 92.75 151 LEU A N 1
ATOM 1224 C CA . LEU A 1 151 ? -9.739 -6.280 11.822 1.00 92.75 151 LEU A CA 1
ATOM 1225 C C . LEU A 1 151 ? -9.739 -6.435 10.303 1.00 92.75 151 LEU A C 1
ATOM 1227 O O . LEU A 1 151 ? -9.899 -7.537 9.785 1.00 92.75 151 LEU A O 1
ATOM 1231 N N . MET A 1 152 ? -9.520 -5.322 9.607 1.00 92.25 152 MET A N 1
ATOM 1232 C CA . MET A 1 152 ? -9.254 -5.295 8.177 1.00 92.25 152 MET A CA 1
ATOM 1233 C C . MET A 1 152 ? -7.835 -4.770 7.940 1.00 92.25 152 MET A C 1
ATOM 1235 O O . MET A 1 152 ? -7.436 -3.743 8.499 1.00 92.25 152 MET A O 1
ATOM 1239 N N . ILE A 1 153 ? -7.081 -5.525 7.144 1.00 94.88 153 ILE A N 1
ATOM 1240 C CA . ILE A 1 153 ? -5.691 -5.262 6.769 1.00 94.88 153 ILE A CA 1
ATOM 1241 C C . ILE A 1 153 ? -5.650 -5.165 5.245 1.00 94.88 153 ILE A C 1
ATOM 1243 O O . ILE A 1 153 ? -6.160 -6.055 4.564 1.00 94.88 153 ILE A O 1
ATOM 1247 N N . GLU A 1 154 ? -5.034 -4.114 4.709 1.00 93.81 154 GLU A N 1
ATOM 1248 C CA . GLU A 1 154 ? -4.950 -3.890 3.264 1.00 93.81 154 GLU A CA 1
ATOM 1249 C C . GLU A 1 154 ? -3.499 -3.754 2.783 1.00 93.81 154 GLU A C 1
ATOM 1251 O O . GLU A 1 154 ? -2.772 -2.840 3.180 1.00 93.81 154 GLU A O 1
ATOM 1256 N N . ALA A 1 155 ? -3.117 -4.600 1.825 1.00 91.94 155 ALA A N 1
ATOM 1257 C CA . ALA A 1 155 ? -1.883 -4.480 1.047 1.00 91.94 155 ALA A CA 1
ATOM 1258 C C . ALA A 1 155 ? -2.104 -3.632 -0.228 1.00 91.94 155 ALA A C 1
ATOM 1260 O O . ALA A 1 155 ? -1.941 -4.086 -1.356 1.00 91.94 155 ALA A O 1
ATOM 1261 N N . SER A 1 156 ? -2.510 -2.374 -0.053 1.00 87.31 156 SER A N 1
ATOM 1262 C CA . SER A 1 156 ? -2.991 -1.484 -1.127 1.00 87.31 156 SER A CA 1
ATOM 1263 C C . SER A 1 156 ? -1.948 -1.065 -2.175 1.00 87.31 156 SER A C 1
ATOM 1265 O O . SER A 1 156 ? -2.303 -0.441 -3.172 1.00 87.31 156 SER A O 1
ATOM 1267 N N . ARG A 1 157 ? -0.649 -1.276 -1.933 1.00 90.94 157 ARG A N 1
ATOM 1268 C CA . ARG A 1 157 ? 0.412 -0.815 -2.843 1.00 90.94 157 ARG A CA 1
ATOM 1269 C C . ARG A 1 157 ? 0.515 -1.711 -4.077 1.00 90.94 157 ARG A C 1
ATOM 1271 O O . ARG A 1 157 ? 0.994 -1.227 -5.099 1.00 90.94 157 ARG A O 1
ATOM 1278 N N . ILE A 1 158 ? 0.002 -2.945 -4.009 1.00 94.38 158 ILE A N 1
ATOM 1279 C CA . ILE A 1 158 ? -0.093 -3.878 -5.143 1.00 94.38 158 ILE A CA 1
ATOM 1280 C C . ILE A 1 158 ? -0.798 -3.199 -6.324 1.00 94.38 158 ILE A C 1
ATOM 1282 O O . ILE A 1 158 ? -0.215 -3.092 -7.400 1.00 94.38 158 ILE A O 1
ATOM 1286 N N . ASP A 1 159 ? -1.979 -2.624 -6.089 1.00 93.31 159 ASP A N 1
ATOM 1287 C CA . ASP A 1 159 ? -2.754 -1.890 -7.097 1.00 93.31 159 ASP A CA 1
ATOM 1288 C C . ASP A 1 159 ? -1.949 -0.749 -7.753 1.00 93.31 159 ASP A C 1
ATOM 1290 O O . ASP A 1 159 ? -1.965 -0.565 -8.967 1.00 93.31 159 ASP A O 1
ATOM 1294 N N . MET A 1 160 ? -1.156 -0.012 -6.970 1.00 89.94 160 MET A N 1
ATOM 1295 C CA . MET A 1 160 ? -0.348 1.107 -7.477 1.00 89.94 160 MET A CA 1
ATOM 1296 C C . MET A 1 160 ? 0.858 0.641 -8.302 1.00 89.94 160 MET A C 1
ATOM 1298 O O . MET A 1 160 ? 1.203 1.277 -9.308 1.00 89.94 160 MET A O 1
ATOM 1302 N N . CYS A 1 161 ? 1.479 -0.477 -7.910 1.00 93.06 161 CYS A N 1
ATOM 1303 C CA . CYS A 1 161 ? 2.508 -1.130 -8.716 1.00 93.06 161 CYS A CA 1
ATOM 1304 C C . CYS A 1 161 ? 1.935 -1.559 -10.071 1.00 93.06 161 CYS A C 1
ATOM 1306 O O . CYS A 1 161 ? 2.564 -1.335 -11.107 1.00 93.06 161 CYS A O 1
ATOM 1308 N N . GLU A 1 162 ? 0.731 -2.134 -10.067 1.00 92.00 162 GLU A N 1
ATOM 1309 C CA . GLU A 1 162 ? 0.046 -2.602 -11.270 1.00 92.00 162 GLU A CA 1
ATOM 1310 C C . GLU A 1 162 ? -0.445 -1.448 -12.146 1.00 92.00 162 GLU A C 1
ATOM 1312 O O . GLU A 1 162 ? -0.266 -1.491 -13.356 1.00 92.00 162 GLU A O 1
ATOM 1317 N N . HIS A 1 163 ? -0.953 -0.355 -11.576 1.00 87.69 163 HIS A N 1
ATOM 1318 C CA . HIS A 1 163 ? -1.238 0.866 -12.333 1.00 87.69 163 HIS A CA 1
ATOM 1319 C C . HIS A 1 163 ? 0.013 1.390 -13.049 1.00 87.69 163 HIS A C 1
ATOM 1321 O O . HIS A 1 163 ? -0.066 1.842 -14.197 1.00 87.69 163 HIS A O 1
ATOM 1327 N N . SER A 1 164 ? 1.170 1.306 -12.386 1.00 86.94 164 SER A N 1
ATOM 1328 C CA . SER A 1 164 ? 2.464 1.724 -12.929 1.00 86.94 164 SER A CA 1
ATOM 1329 C C . SER A 1 164 ? 3.077 0.721 -13.914 1.00 86.94 164 SER A C 1
ATOM 1331 O O . SER A 1 164 ? 3.997 1.099 -14.645 1.00 86.94 164 SER A O 1
ATOM 1333 N N . ASN A 1 165 ? 2.541 -0.502 -14.006 1.00 90.38 165 ASN A N 1
ATOM 1334 C CA . ASN A 1 165 ? 3.142 -1.648 -14.696 1.00 90.38 165 ASN A CA 1
ATOM 1335 C C . ASN A 1 165 ? 4.578 -1.927 -14.219 1.00 90.38 165 ASN A C 1
ATOM 1337 O O . ASN A 1 165 ? 5.466 -2.228 -15.023 1.00 90.38 165 ASN A O 1
ATOM 1341 N N . ASP A 1 166 ? 4.821 -1.780 -12.914 1.00 94.50 166 ASP A N 1
ATOM 1342 C CA . ASP A 1 166 ? 6.129 -1.966 -12.294 1.00 94.50 166 ASP A CA 1
ATOM 1343 C C . ASP A 1 166 ? 6.264 -3.383 -11.710 1.00 94.50 166 ASP A C 1
ATOM 1345 O O . ASP A 1 166 ? 5.789 -3.647 -10.601 1.00 94.50 166 ASP A O 1
ATOM 1349 N N . PRO A 1 167 ? 6.945 -4.313 -12.410 1.00 94.38 167 PRO A N 1
ATOM 1350 C CA . PRO A 1 167 ? 7.119 -5.673 -11.921 1.00 94.38 167 PRO A CA 1
ATOM 1351 C C . PRO A 1 167 ? 8.077 -5.756 -10.730 1.00 94.38 167 PRO A C 1
ATOM 1353 O O . PRO A 1 167 ? 7.968 -6.704 -9.962 1.00 94.38 167 PRO A O 1
ATOM 1356 N N . VAL A 1 168 ? 9.008 -4.806 -10.565 1.00 96.56 168 VAL A N 1
ATOM 1357 C CA . VAL A 1 168 ? 9.901 -4.755 -9.395 1.00 96.56 168 VAL A CA 1
ATOM 1358 C C . VAL A 1 168 ? 9.083 -4.418 -8.155 1.00 96.56 168 VAL A C 1
ATOM 1360 O O . VAL A 1 168 ? 9.196 -5.100 -7.140 1.00 96.56 168 VAL A O 1
ATOM 1363 N N . CYS A 1 169 ? 8.235 -3.398 -8.258 1.00 95.62 169 CYS A N 1
ATOM 1364 C CA . CYS A 1 169 ? 7.292 -3.018 -7.212 1.00 95.62 169 CYS A CA 1
ATOM 1365 C C . CYS A 1 169 ? 6.343 -4.183 -6.887 1.00 95.62 169 CYS A C 1
ATOM 1367 O O . CYS A 1 169 ? 6.298 -4.637 -5.745 1.00 95.62 169 CYS A O 1
ATOM 1369 N N . LEU A 1 170 ? 5.671 -4.739 -7.905 1.00 95.56 170 LEU A N 1
ATOM 1370 C CA . LEU A 1 170 ? 4.640 -5.766 -7.737 1.00 95.56 170 LEU A CA 1
ATOM 1371 C C . LEU A 1 170 ? 5.149 -7.001 -6.985 1.00 95.56 170 LEU A C 1
ATOM 1373 O O . LEU A 1 170 ? 4.527 -7.427 -6.016 1.00 95.56 170 LEU A O 1
ATOM 1377 N N . VAL A 1 171 ? 6.280 -7.586 -7.401 1.00 95.19 171 VAL A N 1
ATOM 1378 C CA . VAL A 1 171 ? 6.770 -8.826 -6.766 1.00 95.19 171 VAL A CA 1
ATOM 1379 C C . VAL A 1 171 ? 7.169 -8.619 -5.306 1.00 95.19 171 VAL A C 1
ATOM 1381 O O . VAL A 1 171 ? 7.050 -9.548 -4.512 1.00 95.19 171 VAL A O 1
ATOM 1384 N N . ASN A 1 172 ? 7.622 -7.415 -4.946 1.00 95.88 172 ASN A N 1
ATOM 1385 C CA . ASN A 1 172 ? 8.007 -7.089 -3.578 1.00 95.88 172 ASN A CA 1
ATOM 1386 C C . ASN A 1 172 ? 6.783 -6.763 -2.707 1.00 95.88 172 ASN A C 1
ATOM 1388 O O . ASN A 1 172 ? 6.720 -7.232 -1.578 1.00 95.88 172 ASN A O 1
ATOM 1392 N N . GLU A 1 173 ? 5.776 -6.054 -3.222 1.00 95.31 173 GLU A N 1
ATOM 1393 C CA . GLU A 1 173 ? 4.512 -5.853 -2.489 1.00 95.31 173 GLU A CA 1
ATOM 1394 C C . GLU A 1 173 ? 3.760 -7.171 -2.258 1.00 95.31 173 GLU A C 1
ATOM 1396 O O . GLU A 1 173 ? 3.236 -7.415 -1.172 1.00 95.31 173 GLU A O 1
ATOM 1401 N N . MET A 1 174 ? 3.777 -8.079 -3.240 1.00 94.06 174 MET A N 1
ATOM 1402 C CA . MET A 1 174 ? 3.248 -9.435 -3.062 1.00 94.06 174 MET A CA 1
ATOM 1403 C C . MET A 1 174 ? 4.035 -10.237 -2.016 1.00 94.06 174 MET A C 1
ATOM 1405 O O . MET A 1 174 ? 3.452 -11.082 -1.336 1.00 94.06 174 MET A O 1
ATOM 1409 N N . ALA A 1 175 ? 5.340 -9.984 -1.866 1.00 94.62 175 ALA A N 1
ATOM 1410 C CA . ALA A 1 175 ? 6.147 -10.606 -0.819 1.00 94.62 175 ALA A CA 1
ATOM 1411 C C . ALA A 1 175 ? 5.748 -10.099 0.577 1.00 94.62 175 ALA A C 1
ATOM 1413 O O . ALA A 1 175 ? 5.546 -10.917 1.469 1.00 94.62 175 ALA A O 1
ATOM 1414 N N . GLU A 1 176 ? 5.533 -8.791 0.756 1.00 94.19 176 GLU A N 1
ATOM 1415 C CA . GLU A 1 176 ? 5.029 -8.264 2.034 1.00 94.19 176 GLU A CA 1
ATOM 1416 C C . GLU A 1 176 ? 3.623 -8.785 2.352 1.00 94.19 176 GLU A C 1
ATOM 1418 O O . GLU A 1 176 ? 3.355 -9.183 3.484 1.00 94.19 176 GLU A O 1
ATOM 1423 N N . MET A 1 177 ? 2.731 -8.851 1.356 1.00 92.19 177 MET A N 1
ATOM 1424 C CA . MET A 1 177 ? 1.412 -9.463 1.537 1.00 92.19 177 MET A CA 1
ATOM 1425 C C . MET A 1 177 ? 1.529 -10.926 1.987 1.00 92.19 177 MET A C 1
ATOM 1427 O O . MET A 1 177 ? 0.772 -11.359 2.856 1.00 92.19 177 MET A O 1
ATOM 1431 N N . ASN A 1 178 ? 2.477 -11.688 1.434 1.00 93.00 178 ASN A N 1
ATOM 1432 C CA . ASN A 1 178 ? 2.735 -13.060 1.862 1.00 93.00 178 ASN A CA 1
ATOM 1433 C C . ASN A 1 178 ? 3.213 -13.132 3.324 1.00 93.00 178 ASN A C 1
ATOM 1435 O O . ASN A 1 178 ? 2.729 -13.988 4.062 1.00 93.00 178 ASN A O 1
ATOM 1439 N N . ASP A 1 179 ? 4.100 -12.231 3.755 1.00 94.38 179 ASP A N 1
ATOM 1440 C CA . ASP A 1 179 ? 4.563 -12.168 5.149 1.00 94.38 179 ASP A CA 1
ATOM 1441 C C . ASP A 1 179 ? 3.403 -11.835 6.113 1.00 94.38 179 ASP A C 1
ATOM 1443 O O . ASP A 1 179 ? 3.287 -12.426 7.189 1.00 94.38 179 ASP A O 1
ATOM 1447 N N . VAL A 1 180 ? 2.489 -10.943 5.709 1.00 93.25 180 VAL A N 1
ATOM 1448 C CA . VAL A 1 180 ? 1.275 -10.614 6.480 1.00 93.25 180 VAL A CA 1
ATOM 1449 C C . VAL A 1 180 ? 0.347 -11.818 6.582 1.00 93.25 180 VAL A C 1
ATOM 1451 O O . VAL A 1 180 ? -0.107 -12.147 7.677 1.00 93.25 180 VAL A O 1
ATOM 1454 N N . LEU A 1 181 ? 0.065 -12.489 5.461 1.00 90.06 181 LEU A N 1
ATOM 1455 C CA . LEU A 1 181 ? -0.781 -13.684 5.449 1.00 90.06 181 LEU A CA 1
ATOM 1456 C C . LEU A 1 181 ? -0.196 -14.781 6.334 1.00 90.06 181 LEU A C 1
ATOM 1458 O O . LEU A 1 181 ? -0.942 -15.407 7.082 1.00 90.06 181 LEU A O 1
ATOM 1462 N N . GLN A 1 182 ? 1.122 -14.984 6.280 1.00 90.75 182 GLN A N 1
ATOM 1463 C CA . GLN A 1 182 ? 1.802 -15.930 7.153 1.00 90.75 182 GLN A CA 1
ATOM 1464 C C . GLN A 1 182 ? 1.564 -15.582 8.627 1.00 90.75 182 GLN A C 1
ATOM 1466 O O . GLN A 1 182 ? 1.087 -16.439 9.367 1.00 90.75 182 GLN A O 1
ATOM 1471 N N . SER A 1 183 ? 1.823 -14.338 9.040 1.00 94.00 183 SER A N 1
ATOM 1472 C CA . SER A 1 183 ? 1.650 -13.937 10.442 1.00 94.00 183 SER A CA 1
ATOM 1473 C C . SER A 1 183 ? 0.197 -14.074 10.921 1.00 94.00 183 SER A C 1
ATOM 1475 O O . SER A 1 183 ? -0.079 -14.647 11.977 1.00 94.00 183 SER A O 1
ATOM 1477 N N . VAL A 1 184 ? -0.764 -13.621 10.110 1.00 91.19 184 VAL A N 1
ATOM 1478 C CA . VAL A 1 184 ? -2.195 -13.669 10.452 1.00 91.19 184 VAL A CA 1
ATOM 1479 C C . VAL A 1 184 ? -2.711 -15.110 10.509 1.00 91.19 184 VAL A C 1
ATOM 1481 O O . VAL A 1 184 ? -3.496 -15.440 11.400 1.00 91.19 184 VAL A O 1
ATOM 1484 N N . PHE A 1 185 ? -2.273 -15.986 9.597 1.00 88.00 185 PHE A N 1
ATOM 1485 C CA . PHE A 1 185 ? -2.623 -17.407 9.653 1.00 88.00 185 PHE A CA 1
ATOM 1486 C C . PHE A 1 185 ? -1.978 -18.105 10.848 1.00 88.00 185 PHE A C 1
ATOM 1488 O O . PHE A 1 185 ? -2.669 -18.860 11.523 1.00 88.00 185 PHE A O 1
ATOM 1495 N N . GLU A 1 186 ? -0.715 -17.818 11.169 1.00 89.75 186 GLU A N 1
ATOM 1496 C CA . GLU A 1 186 ? -0.058 -18.356 12.367 1.00 89.75 186 GLU A CA 1
ATOM 1497 C C . GLU A 1 186 ? -0.776 -17.911 13.652 1.00 89.75 186 GLU A C 1
ATOM 1499 O O . GLU A 1 186 ? -0.991 -18.726 14.554 1.00 89.75 186 GLU A O 1
ATOM 1504 N N . TYR A 1 187 ? -1.212 -16.650 13.744 1.00 90.81 187 TYR A N 1
ATOM 1505 C CA . TYR A 1 187 ? -2.046 -16.188 14.858 1.00 90.81 187 TYR A CA 1
ATOM 1506 C C . TYR A 1 187 ? -3.372 -16.953 14.919 1.00 90.81 187 TYR A C 1
ATOM 1508 O O . TYR A 1 187 ? -3.704 -17.514 15.964 1.00 90.81 187 TYR A O 1
ATOM 1516 N N . ALA A 1 188 ? -4.105 -17.030 13.804 1.00 87.69 188 ALA A N 1
ATOM 1517 C CA . ALA A 1 188 ? -5.401 -17.700 13.765 1.00 87.69 188 ALA A CA 1
ATOM 1518 C C . ALA A 1 188 ? -5.292 -19.197 14.101 1.00 87.69 188 ALA A C 1
ATOM 1520 O O . ALA A 1 188 ? -6.136 -19.737 14.822 1.00 87.69 188 ALA A O 1
ATOM 1521 N N . GLU A 1 189 ? -4.229 -19.862 13.635 1.00 85.69 189 GLU A N 1
ATOM 1522 C CA . GLU A 1 189 ? -3.890 -21.243 13.986 1.00 85.69 189 GLU A CA 1
ATOM 1523 C C . GLU A 1 189 ? -3.717 -21.431 15.492 1.00 85.69 189 GLU A C 1
ATOM 1525 O O . GLU A 1 189 ? -4.264 -22.378 16.063 1.00 85.69 189 GLU A O 1
ATOM 1530 N N . ASN A 1 190 ? -2.988 -20.521 16.136 1.00 87.25 190 ASN A N 1
ATOM 1531 C CA . ASN A 1 190 ? -2.706 -20.590 17.565 1.00 87.25 190 ASN A CA 1
ATOM 1532 C C . ASN A 1 190 ? -3.921 -20.235 18.435 1.00 87.25 190 ASN A C 1
ATOM 1534 O O . ASN A 1 190 ? -4.126 -20.874 19.468 1.00 87.25 190 ASN A O 1
ATOM 1538 N N . ASP A 1 191 ? -4.718 -19.248 18.026 1.00 85.94 191 ASP A N 1
ATOM 1539 C CA . ASP A 1 191 ? -5.933 -18.828 18.734 1.00 85.94 191 ASP A CA 1
ATOM 1540 C C . ASP A 1 191 ? -7.059 -19.876 18.621 1.00 85.94 191 ASP A C 1
ATOM 1542 O O . ASP A 1 191 ? -7.727 -20.221 19.598 1.00 85.94 191 ASP A O 1
ATOM 1546 N N . GLY A 1 192 ? -7.255 -20.437 17.425 1.00 81.94 192 GLY A N 1
ATOM 1547 C CA . GLY A 1 192 ? -8.244 -21.483 17.165 1.00 81.94 192 GLY A CA 1
ATOM 1548 C C . GLY A 1 192 ? -9.704 -21.018 17.091 1.00 81.94 192 GLY A C 1
ATOM 1549 O O . GLY A 1 192 ? -10.565 -21.843 16.780 1.00 81.94 192 GLY A O 1
ATOM 1550 N N . ASN A 1 193 ? -9.994 -19.734 17.328 1.00 83.19 193 ASN A N 1
ATOM 1551 C CA . ASN A 1 193 ? -11.330 -19.130 17.228 1.00 83.19 193 ASN A CA 1
ATOM 1552 C C . ASN A 1 193 ? -11.387 -17.960 16.229 1.00 83.19 193 ASN A C 1
ATOM 1554 O O . ASN A 1 193 ? -12.416 -17.296 16.104 1.00 83.19 193 ASN A O 1
ATOM 1558 N N . THR A 1 194 ? -10.306 -17.732 15.487 1.00 86.12 194 THR A N 1
ATOM 1559 C CA . THR A 1 194 ? -10.184 -16.651 14.510 1.00 86.12 194 THR A CA 1
ATOM 1560 C C . THR A 1 194 ? -10.501 -17.148 13.100 1.00 86.12 194 THR A C 1
ATOM 1562 O O . THR A 1 194 ? -9.934 -18.133 12.622 1.00 86.12 194 THR A O 1
ATOM 1565 N N . LEU A 1 195 ? -11.391 -16.432 12.409 1.00 86.44 195 LEU A N 1
ATOM 1566 C CA . LEU A 1 195 ? -11.638 -16.591 10.977 1.00 86.44 195 LEU A CA 1
ATOM 1567 C C . LEU A 1 195 ? -10.831 -15.546 10.205 1.00 86.44 195 LEU A C 1
ATOM 1569 O O . LEU A 1 195 ? -10.987 -14.348 10.436 1.00 86.44 195 LEU A O 1
ATOM 1573 N N . VAL A 1 196 ? -10.046 -15.999 9.230 1.00 89.25 196 VAL A N 1
ATOM 1574 C CA . VAL A 1 196 ? -9.333 -15.119 8.298 1.00 89.25 196 VAL A CA 1
ATOM 1575 C C . VAL A 1 196 ? -9.965 -15.241 6.918 1.00 89.25 196 VAL A C 1
ATOM 1577 O O . VAL A 1 196 ? -10.087 -16.345 6.382 1.00 89.25 196 VAL A O 1
ATOM 1580 N N . VAL A 1 197 ? -10.346 -14.107 6.330 1.00 88.75 197 VAL A N 1
ATOM 1581 C CA . VAL A 1 197 ? -10.849 -14.012 4.953 1.00 88.75 197 VAL A CA 1
ATOM 1582 C C . VAL A 1 197 ? -9.930 -13.077 4.174 1.00 88.75 197 VAL A C 1
ATOM 1584 O O . VAL A 1 197 ? -9.802 -11.907 4.521 1.00 88.75 197 VAL A O 1
ATOM 1587 N N . ALA A 1 198 ? -9.296 -13.599 3.127 1.00 88.94 198 ALA A N 1
ATOM 1588 C CA . ALA A 1 198 ? -8.381 -12.870 2.260 1.00 88.94 198 ALA A CA 1
ATOM 1589 C C . ALA A 1 198 ? -8.928 -12.830 0.828 1.00 88.94 198 ALA A C 1
ATOM 1591 O O . ALA A 1 198 ? -9.232 -13.862 0.222 1.00 88.94 198 ALA A O 1
ATOM 1592 N N . LEU A 1 199 ? -9.052 -11.624 0.288 1.00 88.06 199 LEU A N 1
ATOM 1593 C CA . LEU A 1 199 ? -9.548 -11.346 -1.054 1.00 88.06 199 LEU A CA 1
ATOM 1594 C C . LEU A 1 199 ? -8.960 -10.031 -1.566 1.00 88.06 199 LEU A C 1
ATOM 1596 O O . LEU A 1 199 ? -8.506 -9.207 -0.776 1.00 88.06 199 LEU A O 1
ATOM 1600 N N . ALA A 1 200 ? -9.004 -9.845 -2.881 1.00 89.00 200 ALA A N 1
ATOM 1601 C CA . ALA A 1 200 ? -8.779 -8.548 -3.508 1.00 89.00 200 ALA A CA 1
ATOM 1602 C C . ALA A 1 200 ? -10.101 -7.764 -3.620 1.00 89.00 200 ALA A C 1
ATOM 1604 O O . ALA A 1 200 ? -11.186 -8.302 -3.391 1.00 89.00 200 ALA A O 1
ATOM 1605 N N . ASP A 1 201 ? -10.032 -6.496 -3.991 1.00 89.94 201 ASP A N 1
ATOM 1606 C CA . ASP A 1 201 ? -11.180 -5.709 -4.447 1.00 89.94 201 ASP A CA 1
ATOM 1607 C C . ASP A 1 201 ? -11.353 -5.805 -5.974 1.00 89.94 201 ASP A C 1
ATOM 1609 O O . ASP A 1 201 ? -12.484 -5.890 -6.464 1.00 89.94 201 ASP A O 1
ATOM 1613 N N . HIS A 1 202 ? -10.243 -5.865 -6.716 1.00 91.81 202 HIS A N 1
ATOM 1614 C CA . HIS A 1 202 ? -10.164 -6.140 -8.154 1.00 91.81 202 HIS A CA 1
ATOM 1615 C C . HIS A 1 202 ? -8.756 -6.610 -8.569 1.00 91.81 202 HIS A C 1
ATOM 1617 O O . HIS A 1 202 ? -7.857 -6.724 -7.744 1.00 91.81 202 HIS A O 1
ATOM 1623 N N . GLU A 1 203 ? -8.573 -6.910 -9.859 1.00 90.38 203 GLU A N 1
ATOM 1624 C CA . GLU A 1 203 ? -7.243 -7.008 -10.478 1.00 90.38 203 GLU A CA 1
ATOM 1625 C C . GLU A 1 203 ? -6.913 -5.693 -11.192 1.00 90.38 203 GLU A C 1
ATOM 1627 O O . GLU A 1 203 ? -7.826 -5.036 -11.715 1.00 90.38 203 GLU A O 1
ATOM 1632 N N . THR A 1 204 ? -5.633 -5.317 -11.226 1.00 87.62 204 THR A N 1
ATOM 1633 C CA . THR A 1 204 ? -5.150 -4.119 -11.913 1.00 87.62 204 THR A CA 1
ATOM 1634 C C . THR A 1 204 ? -4.010 -4.453 -12.878 1.00 87.62 204 THR A C 1
ATOM 1636 O O . THR A 1 204 ? -3.240 -5.387 -12.706 1.00 87.62 204 THR A O 1
ATOM 1639 N N . GLY A 1 205 ? -3.901 -3.699 -13.973 1.00 82.88 205 GLY A N 1
ATOM 1640 C CA . GLY A 1 205 ? -2.800 -3.834 -14.937 1.00 82.88 205 GLY A CA 1
ATOM 1641 C C . GLY A 1 205 ? -2.970 -4.976 -15.952 1.00 82.88 205 GLY A C 1
ATOM 1642 O O . GLY A 1 205 ? -2.400 -4.924 -17.053 1.00 82.88 205 GLY A O 1
ATOM 1643 N N . GLY A 1 206 ? -3.804 -5.976 -15.658 1.00 83.88 206 GLY A N 1
ATOM 1644 C CA . GLY A 1 206 ? -3.983 -7.148 -16.510 1.00 83.88 206 GLY A CA 1
ATOM 1645 C C . GLY A 1 206 ? -2.669 -7.903 -16.669 1.00 83.88 206 GLY A C 1
ATOM 1646 O O . GLY A 1 206 ? -2.211 -8.110 -17.802 1.00 83.88 206 GLY A O 1
ATOM 1647 N N . VAL A 1 207 ? -2.033 -8.204 -15.537 1.00 87.69 207 VAL A N 1
ATOM 1648 C CA . VAL A 1 207 ? -0.670 -8.730 -15.454 1.00 87.69 207 VAL A CA 1
ATOM 1649 C C . VAL A 1 207 ? -0.591 -10.174 -15.947 1.00 87.69 207 VAL A C 1
ATOM 1651 O O . VAL A 1 207 ? -1.456 -11.013 -15.688 1.00 87.69 207 VAL A O 1
ATOM 1654 N N . ALA A 1 208 ? 0.487 -10.493 -16.660 1.00 82.75 208 ALA A N 1
ATOM 1655 C CA . ALA A 1 208 ? 0.785 -11.843 -17.117 1.00 82.75 208 ALA A CA 1
ATOM 1656 C C . ALA A 1 208 ? 2.228 -12.234 -16.783 1.00 82.75 208 ALA A C 1
ATOM 1658 O O . ALA A 1 208 ? 3.190 -11.581 -17.198 1.00 82.75 208 ALA A O 1
ATOM 1659 N N . MET A 1 209 ? 2.380 -13.363 -16.083 1.00 80.31 209 MET A N 1
ATOM 1660 C CA . MET A 1 209 ? 3.670 -14.031 -15.896 1.00 80.31 209 MET A CA 1
ATOM 1661 C C . MET A 1 209 ? 4.047 -14.758 -17.187 1.00 80.31 209 MET A C 1
ATOM 1663 O O . MET A 1 209 ? 3.746 -15.937 -17.384 1.00 80.31 209 MET A O 1
ATOM 1667 N N . GLY A 1 210 ? 4.676 -14.017 -18.087 1.00 65.94 210 GLY A N 1
ATOM 1668 C CA . GLY A 1 210 ? 5.094 -14.496 -19.390 1.00 65.94 210 GLY A CA 1
ATOM 1669 C C . GLY A 1 210 ? 4.541 -13.623 -20.500 1.00 65.94 210 GLY A C 1
ATOM 1670 O O . GLY A 1 210 ? 3.346 -13.337 -20.571 1.00 65.94 210 GLY A O 1
ATOM 1671 N N . ARG A 1 211 ? 5.439 -13.220 -21.392 1.00 67.94 211 ARG A N 1
ATOM 1672 C CA . ARG A 1 211 ? 5.132 -12.367 -22.535 1.00 67.94 211 ARG A CA 1
ATOM 1673 C C . ARG A 1 211 ? 5.575 -13.054 -23.813 1.00 67.94 211 ARG A C 1
ATOM 1675 O O . ARG A 1 211 ? 6.701 -13.539 -23.913 1.00 67.94 211 ARG A O 1
ATOM 1682 N N . GLY A 1 212 ? 4.669 -13.085 -24.787 1.00 58.34 212 GLY A N 1
ATOM 1683 C CA . GLY A 1 212 ? 4.923 -13.640 -26.109 1.00 58.34 212 GLY A CA 1
ATOM 1684 C C . GLY A 1 212 ? 5.912 -12.777 -26.884 1.00 58.34 212 GLY A C 1
ATOM 1685 O O . GLY A 1 212 ? 5.565 -11.671 -27.289 1.00 58.34 212 GLY A O 1
ATOM 1686 N N . ILE A 1 213 ? 7.116 -13.287 -27.130 1.00 61.56 213 ILE A N 1
ATOM 1687 C CA . ILE A 1 213 ? 8.115 -12.623 -27.977 1.00 61.56 213 ILE A CA 1
ATOM 1688 C C . ILE A 1 213 ? 8.574 -13.549 -29.103 1.00 61.56 213 ILE A C 1
ATOM 1690 O O . ILE A 1 213 ? 8.656 -14.767 -28.932 1.00 61.56 213 ILE A O 1
ATOM 1694 N N . SER A 1 214 ? 8.883 -12.956 -30.258 1.00 57.81 214 SER A N 1
ATOM 1695 C CA . SER A 1 214 ? 9.590 -13.629 -31.349 1.00 57.81 214 SER A CA 1
ATOM 1696 C C . SER A 1 214 ? 11.017 -13.101 -31.388 1.00 57.81 214 SER A C 1
ATOM 1698 O O . SER A 1 214 ? 11.236 -11.912 -31.626 1.00 57.81 214 SER A O 1
ATOM 1700 N N . VAL A 1 215 ? 11.987 -13.970 -31.108 1.00 61.00 215 VAL A N 1
ATOM 1701 C CA . VAL A 1 215 ? 13.408 -13.600 -31.036 1.00 61.00 215 VAL A CA 1
ATOM 1702 C C . VAL A 1 215 ? 14.269 -14.534 -31.863 1.00 61.00 215 VAL A C 1
ATOM 1704 O O . VAL A 1 215 ? 13.967 -15.722 -31.996 1.00 61.00 215 VAL A O 1
ATOM 1707 N N . GLN A 1 216 ? 15.354 -13.988 -32.415 1.00 58.53 216 GLN A N 1
ATOM 1708 C CA . GLN A 1 216 ? 16.395 -14.798 -33.040 1.00 58.53 216 GLN A CA 1
ATOM 1709 C C . GLN A 1 216 ? 17.072 -15.670 -31.979 1.00 58.53 216 GLN A C 1
ATOM 1711 O O . GLN A 1 216 ? 17.267 -15.245 -30.838 1.00 58.53 216 GLN A O 1
ATOM 1716 N N . ALA A 1 217 ? 17.423 -16.899 -32.356 1.00 59.88 217 ALA A N 1
ATOM 1717 C CA . ALA A 1 217 ? 17.938 -17.899 -31.422 1.00 59.88 217 ALA A CA 1
ATOM 1718 C C . ALA A 1 217 ? 19.218 -17.471 -30.670 1.00 59.88 217 ALA A C 1
ATOM 1720 O O . ALA A 1 217 ? 19.459 -17.935 -29.559 1.00 59.88 217 ALA A O 1
ATOM 1721 N N . ASP A 1 218 ? 20.031 -16.579 -31.238 1.00 61.44 218 ASP A N 1
ATOM 1722 C CA . ASP A 1 218 ? 21.253 -16.057 -30.616 1.00 61.44 218 ASP A CA 1
ATOM 1723 C C . ASP A 1 218 ? 20.992 -14.993 -29.532 1.00 61.44 218 ASP A C 1
ATOM 1725 O O . ASP A 1 218 ? 21.852 -14.775 -28.681 1.00 61.44 218 ASP A O 1
ATOM 1729 N N . GLN A 1 219 ? 19.799 -14.386 -29.508 1.00 61.31 219 GLN A N 1
ATOM 1730 C CA . GLN A 1 219 ? 19.380 -13.424 -28.478 1.00 61.31 219 GLN A CA 1
ATOM 1731 C C . GLN A 1 219 ? 18.693 -14.083 -27.277 1.00 61.31 219 GLN A C 1
ATOM 1733 O O . GLN A 1 219 ? 18.461 -13.430 -26.265 1.00 61.31 219 GLN A O 1
ATOM 1738 N N . LEU A 1 220 ? 18.401 -15.386 -27.347 1.00 58.59 220 LEU A N 1
ATOM 1739 C CA . LEU A 1 220 ? 17.825 -16.153 -26.234 1.00 58.59 220 LEU A CA 1
ATOM 1740 C C . LEU A 1 220 ? 18.709 -16.123 -24.981 1.00 58.59 220 LEU A C 1
ATOM 1742 O O . LEU A 1 220 ? 18.201 -16.067 -23.863 1.00 58.59 220 LEU A O 1
ATOM 1746 N N . VAL A 1 221 ? 20.028 -16.134 -25.182 1.00 60.38 221 VAL A N 1
ATOM 1747 C CA . VAL A 1 221 ? 21.019 -16.097 -24.100 1.00 60.38 221 VAL A CA 1
ATOM 1748 C C . VAL A 1 221 ? 20.948 -14.776 -23.332 1.00 60.38 221 VAL A C 1
ATOM 1750 O O . VAL A 1 221 ? 21.138 -14.773 -22.121 1.00 60.38 221 VAL A O 1
ATOM 1753 N N . ASP A 1 222 ? 20.618 -13.672 -24.009 1.00 63.78 222 ASP A N 1
ATOM 1754 C CA . ASP A 1 222 ? 20.514 -12.352 -23.384 1.00 63.78 222 ASP A CA 1
ATOM 1755 C C . ASP A 1 222 ? 19.322 -12.306 -22.411 1.00 63.78 222 ASP A C 1
ATOM 1757 O O . ASP A 1 222 ? 19.486 -11.891 -21.266 1.00 63.78 222 ASP A O 1
ATOM 1761 N N . TYR A 1 223 ? 18.154 -12.829 -22.807 1.00 60.59 223 TYR A N 1
ATOM 1762 C CA . TYR A 1 223 ? 16.982 -12.917 -21.921 1.00 60.59 223 TYR A CA 1
ATOM 1763 C C . TYR A 1 223 ? 17.218 -13.836 -20.723 1.00 60.59 223 TYR A C 1
ATOM 1765 O O . TYR A 1 223 ? 16.891 -13.482 -19.594 1.00 60.59 223 TYR A O 1
ATOM 1773 N N . GLN A 1 224 ? 17.836 -15.000 -20.947 1.00 58.19 224 GLN A N 1
ATOM 1774 C CA . GLN A 1 224 ? 18.214 -15.912 -19.861 1.00 58.19 224 GLN A CA 1
ATOM 1775 C C . GLN A 1 224 ? 19.230 -15.287 -18.893 1.00 58.19 224 GLN A C 1
ATOM 1777 O O . GLN A 1 224 ? 19.311 -15.706 -17.743 1.00 58.19 224 GLN A O 1
ATOM 1782 N N . ALA A 1 225 ? 19.988 -14.289 -19.348 1.00 60.44 225 ALA A N 1
ATOM 1783 C CA . ALA A 1 225 ? 20.920 -13.516 -18.539 1.00 60.44 225 ALA A CA 1
ATOM 1784 C C . ALA A 1 225 ? 20.309 -12.220 -17.959 1.00 60.44 225 ALA A C 1
ATOM 1786 O O . ALA A 1 225 ? 21.043 -11.419 -17.381 1.00 60.44 225 ALA A O 1
ATOM 1787 N N . GLY A 1 226 ? 18.997 -11.985 -18.109 1.00 59.28 226 GLY A N 1
ATOM 1788 C CA . GLY A 1 226 ? 18.311 -10.791 -17.591 1.00 59.28 226 GLY A CA 1
ATOM 1789 C C . GLY A 1 226 ? 18.594 -9.495 -18.367 1.00 59.28 226 GLY A C 1
ATOM 1790 O O . GLY A 1 226 ? 18.424 -8.394 -17.834 1.00 59.28 226 GLY A O 1
ATOM 1791 N N . MET A 1 227 ? 19.050 -9.604 -19.616 1.00 58.66 227 MET A N 1
ATOM 1792 C CA . MET A 1 227 ? 19.313 -8.479 -20.516 1.00 58.66 227 MET A CA 1
ATOM 1793 C C . MET A 1 227 ? 18.119 -8.218 -21.448 1.00 58.66 227 MET A C 1
ATOM 1795 O O . MET A 1 227 ? 17.339 -9.117 -21.756 1.00 58.66 227 MET A O 1
ATOM 1799 N N . SER A 1 228 ? 17.980 -6.977 -21.921 1.00 55.81 228 SER A N 1
ATOM 1800 C CA . SER A 1 228 ? 16.978 -6.605 -22.929 1.00 55.81 228 SER A CA 1
ATOM 1801 C C . SER A 1 228 ? 17.392 -7.028 -24.349 1.00 55.81 228 SER A C 1
ATOM 1803 O O . SER A 1 228 ? 18.584 -7.216 -24.621 1.00 55.81 228 SER A O 1
ATOM 1805 N N . PRO A 1 229 ? 16.434 -7.174 -25.287 1.00 55.75 229 PRO A N 1
ATOM 1806 C CA . PRO A 1 229 ? 16.737 -7.506 -26.682 1.00 55.75 229 PRO A CA 1
ATOM 1807 C C . PRO A 1 229 ? 17.622 -6.452 -27.358 1.00 55.75 229 PRO A C 1
ATOM 1809 O O . PRO A 1 229 ? 17.516 -5.260 -27.084 1.00 55.75 229 PRO A O 1
ATOM 1812 N N . ARG A 1 230 ? 18.465 -6.857 -28.322 1.00 46.84 230 ARG A N 1
ATOM 1813 C CA . ARG A 1 230 ? 19.366 -5.909 -29.024 1.00 46.84 230 ARG A CA 1
ATOM 1814 C C . ARG A 1 230 ? 18.693 -5.137 -30.167 1.00 46.84 230 ARG A C 1
ATOM 1816 O O . ARG A 1 230 ? 19.306 -4.213 -30.697 1.00 46.84 230 ARG A O 1
ATOM 1823 N N . GLN A 1 231 ? 17.473 -5.504 -30.573 1.00 46.59 231 GLN A N 1
ATOM 1824 C CA . GLN A 1 231 ? 16.703 -4.818 -31.622 1.00 46.59 231 GLN A CA 1
ATOM 1825 C C . GLN A 1 231 ? 15.352 -4.329 -31.092 1.00 46.59 231 GLN A C 1
ATOM 1827 O O . GLN A 1 231 ? 14.547 -5.116 -30.607 1.00 46.59 231 GLN A O 1
ATOM 1832 N N . PHE A 1 232 ? 15.111 -3.029 -31.259 1.00 44.22 232 PHE A N 1
ATOM 1833 C CA . PHE A 1 232 ? 13.875 -2.332 -30.912 1.00 44.22 232 PHE A CA 1
ATOM 1834 C C . PHE A 1 232 ? 13.263 -1.761 -32.189 1.00 44.22 232 PHE A C 1
ATOM 1836 O O . PHE A 1 232 ? 13.996 -1.381 -33.107 1.00 44.22 232 PHE A O 1
ATOM 1843 N N . SER A 1 233 ? 11.941 -1.625 -32.240 1.00 37.66 233 SER A N 1
ATOM 1844 C CA . SER A 1 233 ? 11.350 -0.619 -33.121 1.00 37.66 233 SER A CA 1
ATOM 1845 C C . SER A 1 233 ? 10.956 0.591 -32.327 1.00 37.66 233 SER A C 1
ATOM 1847 O O . SER A 1 233 ? 10.310 0.500 -31.294 1.00 37.66 233 SER A O 1
ATOM 1849 N N . THR A 1 234 ? 11.305 1.733 -32.887 1.00 34.41 234 THR A N 1
ATOM 1850 C CA . THR A 1 234 ? 10.902 3.057 -32.436 1.00 34.41 234 THR A CA 1
ATOM 1851 C C . THR A 1 234 ? 9.569 3.504 -33.046 1.00 34.41 234 THR A C 1
ATOM 1853 O O . THR A 1 234 ? 9.151 4.643 -32.840 1.00 34.41 234 THR A O 1
ATOM 1856 N N . VAL A 1 235 ? 8.883 2.644 -33.809 1.00 31.45 235 VAL A N 1
ATOM 1857 C CA . VAL A 1 235 ? 7.568 2.946 -34.387 1.00 31.45 235 VAL A CA 1
ATOM 1858 C C . VAL A 1 235 ? 6.503 2.784 -33.305 1.00 31.45 235 VAL A C 1
ATOM 1860 O O . VAL A 1 235 ? 5.881 1.737 -33.178 1.00 31.45 235 VAL A O 1
ATOM 1863 N N . ALA A 1 236 ? 6.290 3.842 -32.524 1.00 31.58 236 ALA A N 1
ATOM 1864 C CA . ALA A 1 236 ? 5.065 4.002 -31.756 1.00 31.58 236 ALA A CA 1
ATOM 1865 C C . ALA A 1 236 ? 3.896 4.037 -32.749 1.00 31.58 236 ALA A C 1
ATOM 1867 O O . ALA A 1 236 ? 3.760 4.992 -33.523 1.00 31.58 236 ALA A O 1
ATOM 1868 N N . HIS A 1 237 ? 3.072 2.991 -32.775 1.00 31.61 237 HIS A N 1
ATOM 1869 C CA . HIS A 1 237 ? 1.857 3.015 -33.568 1.00 31.61 237 HIS A CA 1
ATOM 1870 C C . HIS A 1 237 ? 0.905 4.059 -32.978 1.00 31.61 237 HIS A C 1
ATOM 1872 O O . HIS A 1 237 ? 0.243 3.845 -31.967 1.00 31.61 237 HIS A O 1
ATOM 1878 N N . GLN A 1 238 ? 0.814 5.217 -33.633 1.00 30.58 238 GLN A N 1
ATOM 1879 C CA . GLN A 1 238 ? -0.316 6.116 -33.450 1.00 30.58 238 GLN A CA 1
ATOM 1880 C C . GLN A 1 238 ? -1.585 5.381 -33.916 1.00 30.58 238 GLN A C 1
ATOM 1882 O O . GLN A 1 238 ? -1.893 5.380 -35.106 1.00 30.58 238 GLN A O 1
ATOM 1887 N N . GLY A 1 239 ? -2.307 4.740 -32.991 1.00 27.97 239 GLY A N 1
ATOM 1888 C CA . GLY A 1 239 ? -3.690 4.298 -33.214 1.00 27.97 239 GLY A CA 1
ATOM 1889 C C . GLY A 1 239 ? -4.019 2.810 -33.038 1.00 27.97 239 GLY A C 1
ATOM 1890 O O . GLY A 1 239 ? -5.169 2.450 -33.274 1.00 27.97 239 GLY A O 1
ATOM 1891 N N . SER A 1 240 ? -3.090 1.954 -32.610 1.00 28.16 240 SER A N 1
ATOM 1892 C CA . SER A 1 240 ? -3.384 0.595 -32.113 1.00 28.16 240 SER A CA 1
ATOM 1893 C C . SER A 1 240 ? -3.109 0.525 -30.610 1.00 28.16 240 SER A C 1
ATOM 1895 O O . SER A 1 240 ? -2.345 1.336 -30.098 1.00 28.16 240 SER A O 1
ATOM 1897 N N . PHE A 1 241 ? -3.757 -0.399 -29.895 1.00 33.09 241 PHE A N 1
ATOM 1898 C CA . PHE A 1 241 ? -3.564 -0.677 -28.462 1.00 33.09 241 PHE A CA 1
ATOM 1899 C C . PHE A 1 241 ? -2.149 -1.230 -28.161 1.00 33.09 241 PHE A C 1
ATOM 1901 O O . PHE A 1 241 ? -2.005 -2.311 -27.601 1.00 33.09 241 PHE A O 1
ATOM 1908 N N . ASP A 1 242 ? -1.096 -0.527 -28.576 1.00 38.69 242 ASP A N 1
ATOM 1909 C CA . ASP A 1 242 ? 0.289 -0.875 -28.282 1.00 38.69 242 ASP A CA 1
ATOM 1910 C C . ASP A 1 242 ? 0.688 -0.228 -26.957 1.00 38.69 242 ASP A C 1
ATOM 1912 O O . ASP A 1 242 ? 1.217 0.882 -26.906 1.00 38.69 242 ASP A O 1
ATOM 1916 N N . TYR A 1 243 ? 0.460 -0.967 -25.873 1.00 46.91 243 TYR A N 1
ATOM 1917 C CA . TYR A 1 243 ? 1.047 -0.700 -24.554 1.00 46.91 243 TYR A CA 1
ATOM 1918 C C . TYR A 1 243 ? 2.569 -0.982 -24.524 1.00 46.91 243 TYR A C 1
ATOM 1920 O O . TYR A 1 243 ? 3.217 -0.835 -23.493 1.00 46.91 243 TYR A O 1
ATOM 1928 N N . ASP A 1 244 ? 3.152 -1.346 -25.672 1.00 46.56 244 ASP A N 1
ATOM 1929 C CA . ASP A 1 244 ? 4.491 -1.901 -25.826 1.00 46.56 244 ASP A CA 1
ATOM 1930 C C . ASP A 1 244 ? 5.317 -1.142 -26.878 1.00 46.56 244 ASP A C 1
ATOM 1932 O O . ASP A 1 244 ? 5.472 -1.557 -28.023 1.00 46.56 244 ASP A O 1
ATOM 1936 N N . VAL A 1 245 ? 5.926 -0.023 -26.476 1.00 44.16 245 VAL A N 1
ATOM 1937 C CA . VAL A 1 245 ? 6.775 0.808 -27.363 1.00 44.16 245 VAL A CA 1
ATOM 1938 C C . VAL A 1 245 ? 8.166 0.185 -27.611 1.00 44.16 245 VAL A C 1
ATOM 1940 O O . VAL A 1 245 ? 8.961 0.733 -28.368 1.00 44.16 245 VAL A O 1
ATOM 1943 N N . LEU A 1 246 ? 8.489 -0.955 -26.985 1.00 41.94 246 LEU A N 1
ATOM 1944 C CA . LEU A 1 246 ? 9.807 -1.603 -27.088 1.00 41.94 246 LEU A CA 1
ATOM 1945 C C . LEU A 1 246 ? 9.854 -2.842 -27.997 1.00 41.94 246 LEU A C 1
ATOM 1947 O O . LEU A 1 246 ? 10.936 -3.404 -28.168 1.00 41.94 246 LEU A O 1
ATOM 1951 N N . ILE A 1 247 ? 8.747 -3.266 -28.617 1.00 42.22 247 ILE A N 1
ATOM 1952 C CA . ILE A 1 247 ? 8.769 -4.418 -29.536 1.00 42.22 247 ILE A CA 1
ATOM 1953 C C . ILE A 1 247 ? 8.886 -3.937 -30.994 1.00 42.22 247 ILE A C 1
ATOM 1955 O O . ILE A 1 247 ? 8.164 -3.027 -31.406 1.00 42.22 247 ILE A O 1
ATOM 1959 N N . PRO A 1 248 ? 9.757 -4.541 -31.830 1.00 39.12 248 PRO A N 1
ATOM 1960 C CA . PRO A 1 248 ? 9.645 -4.406 -33.275 1.00 39.12 248 PRO A CA 1
ATOM 1961 C C . PRO A 1 248 ? 8.246 -4.772 -33.796 1.00 39.12 248 PRO A C 1
ATOM 1963 O O . PRO A 1 248 ? 7.768 -5.853 -33.457 1.00 39.12 248 PRO A O 1
ATOM 1966 N N . PRO A 1 249 ? 7.576 -3.943 -34.635 1.00 38.09 249 PRO A N 1
ATOM 1967 C CA . PRO A 1 249 ? 6.319 -4.335 -35.245 1.00 38.09 249 PRO A CA 1
ATOM 1968 C C . PRO A 1 249 ? 6.618 -5.608 -36.005 1.00 38.09 249 PRO A C 1
ATOM 1970 O O . PRO A 1 249 ? 7.559 -5.620 -36.790 1.00 38.09 249 PRO A O 1
ATOM 1973 N N . LEU A 1 250 ? 5.869 -6.672 -35.733 1.00 43.31 250 LEU A N 1
ATOM 1974 C CA . LEU A 1 250 ? 6.009 -7.961 -36.396 1.00 43.31 250 LEU A CA 1
ATOM 1975 C C . LEU A 1 250 ? 5.647 -7.792 -37.879 1.00 43.31 250 LEU A C 1
ATOM 1977 O O . LEU A 1 250 ? 4.457 -7.815 -38.205 1.00 43.31 250 LEU A O 1
ATOM 1981 N N . PRO A 1 251 ? 6.596 -7.670 -38.829 1.00 38.44 251 PRO A N 1
ATOM 1982 C CA . PRO A 1 251 ? 6.254 -7.699 -40.232 1.00 38.44 251 PRO A CA 1
ATOM 1983 C C . PRO A 1 251 ? 6.380 -9.171 -40.624 1.00 38.44 251 PRO A C 1
ATOM 1985 O O . PRO A 1 251 ? 7.458 -9.635 -40.979 1.00 38.44 251 PRO A O 1
ATOM 1988 N N . ASN A 1 252 ? 5.296 -9.938 -40.508 1.00 41.22 252 ASN A N 1
ATOM 1989 C CA . ASN A 1 252 ? 5.198 -11.283 -41.094 1.00 41.22 252 ASN A CA 1
ATOM 1990 C C . ASN A 1 252 ? 6.307 -12.290 -40.689 1.00 41.22 252 ASN A C 1
ATOM 1992 O O . ASN A 1 252 ? 6.631 -13.187 -41.463 1.00 41.22 252 ASN A O 1
ATOM 1996 N N . LEU A 1 253 ? 6.895 -12.170 -39.493 1.00 43.97 253 LEU A N 1
ATOM 1997 C CA . LEU A 1 253 ? 8.004 -13.027 -39.031 1.00 43.97 253 LEU A CA 1
ATOM 1998 C C . LEU A 1 253 ? 7.561 -14.357 -38.395 1.00 43.97 253 LEU A C 1
ATOM 2000 O O . LEU A 1 253 ? 8.402 -15.106 -37.902 1.00 43.97 253 LEU A O 1
ATOM 2004 N N . VAL A 1 254 ? 6.258 -14.658 -38.428 1.00 42.81 254 VAL A N 1
ATOM 2005 C CA . VAL A 1 254 ? 5.634 -15.773 -37.696 1.00 42.81 254 VAL A CA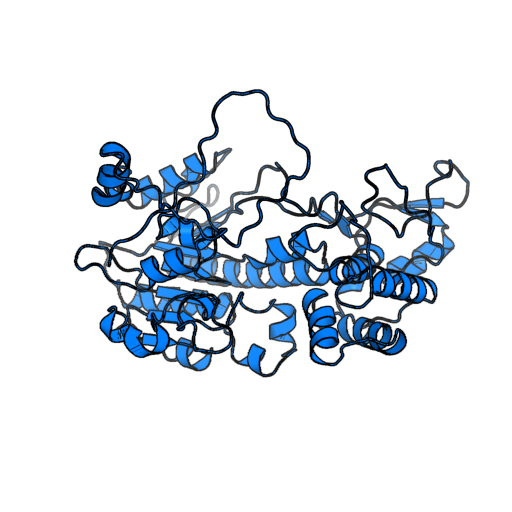 1
ATOM 2006 C C . VAL A 1 254 ? 6.162 -17.153 -38.122 1.00 42.81 254 VAL A C 1
ATOM 2008 O O . VAL A 1 254 ? 6.111 -18.076 -37.326 1.00 42.81 254 VAL A O 1
ATOM 2011 N N . ASP A 1 255 ? 6.775 -17.288 -39.303 1.00 44.47 255 ASP A N 1
ATOM 2012 C CA . ASP A 1 255 ? 7.233 -18.586 -39.830 1.00 44.47 255 ASP A CA 1
ATOM 2013 C C . ASP A 1 255 ? 8.605 -18.524 -40.537 1.00 44.47 255 ASP A C 1
ATOM 2015 O O . ASP A 1 255 ? 8.837 -19.196 -41.545 1.00 44.47 255 ASP A O 1
ATOM 2019 N N . SER A 1 256 ? 9.539 -17.692 -40.059 1.00 47.56 256 SER A N 1
ATOM 2020 C CA . SER A 1 256 ? 10.898 -17.652 -40.628 1.00 47.56 256 SER A CA 1
ATOM 2021 C C . SER A 1 256 ? 11.877 -18.557 -39.866 1.00 47.56 256 SER A C 1
ATOM 2023 O O . SER A 1 256 ? 11.924 -18.575 -38.637 1.00 47.56 256 SER A O 1
ATOM 2025 N N . ILE A 1 257 ? 12.674 -19.335 -40.606 1.00 45.19 257 ILE A N 1
ATOM 2026 C CA . ILE A 1 257 ? 13.693 -20.238 -40.051 1.00 45.19 257 ILE A CA 1
ATOM 2027 C C . ILE A 1 257 ? 14.717 -19.402 -39.261 1.00 45.19 257 ILE A C 1
ATOM 2029 O O . ILE A 1 257 ? 15.388 -18.555 -39.846 1.00 45.19 257 ILE A O 1
ATOM 2033 N N . GLY A 1 258 ? 14.846 -19.654 -37.953 1.00 49.44 258 GLY A N 1
ATOM 2034 C CA . GLY A 1 258 ? 15.803 -18.973 -37.062 1.00 49.44 258 GLY A CA 1
ATOM 2035 C C . GLY A 1 258 ? 15.184 -18.172 -35.908 1.00 49.44 258 GLY A C 1
ATOM 2036 O O . GLY A 1 258 ? 15.928 -17.714 -35.039 1.00 49.44 258 GLY A O 1
ATOM 2037 N N . TYR A 1 259 ? 13.853 -18.041 -35.866 1.00 49.16 259 TYR A N 1
ATOM 2038 C CA . TYR A 1 259 ? 13.115 -17.387 -34.780 1.00 49.16 259 TYR A CA 1
ATOM 2039 C C . TYR A 1 259 ? 12.402 -18.410 -33.887 1.00 49.16 259 TYR A C 1
ATOM 2041 O O . TYR A 1 259 ? 11.889 -19.417 -34.375 1.00 49.16 259 TYR A O 1
ATOM 2049 N N . SER A 1 260 ? 12.364 -18.147 -32.579 1.00 52.41 260 SER A N 1
ATOM 2050 C CA . SER A 1 260 ? 11.622 -18.947 -31.598 1.00 52.41 260 SER A CA 1
ATOM 2051 C C . SER A 1 260 ? 10.535 -18.096 -30.949 1.00 52.41 260 SER A C 1
ATOM 2053 O O . SER A 1 260 ? 10.825 -17.011 -30.443 1.00 52.41 260 SER A O 1
ATOM 2055 N N . TYR A 1 261 ? 9.301 -18.605 -30.931 1.00 55.50 261 TYR A N 1
ATOM 2056 C CA . TYR A 1 261 ? 8.236 -18.061 -30.092 1.00 55.50 261 TYR A CA 1
ATOM 2057 C C . TYR A 1 261 ? 8.462 -18.513 -28.655 1.00 55.50 261 TYR A C 1
ATOM 2059 O O . TYR A 1 261 ? 8.567 -19.712 -28.390 1.00 55.50 261 TYR A O 1
ATOM 2067 N N . MET A 1 262 ? 8.546 -17.560 -27.733 1.00 59.66 262 MET A N 1
ATOM 2068 C CA . MET A 1 262 ? 8.663 -17.848 -26.308 1.00 59.66 262 MET A CA 1
ATOM 2069 C C . MET A 1 262 ? 7.548 -17.184 -25.526 1.00 59.66 262 MET A C 1
ATOM 2071 O O . MET A 1 262 ? 7.182 -16.046 -25.806 1.00 59.66 262 MET A O 1
ATOM 2075 N N . TYR A 1 263 ? 7.063 -17.909 -24.525 1.00 64.38 263 TYR A N 1
ATOM 2076 C CA . TYR A 1 263 ? 6.135 -17.428 -23.514 1.00 64.38 263 TYR A CA 1
ATOM 2077 C C . TYR A 1 263 ? 6.691 -17.848 -22.151 1.00 64.38 263 TYR A C 1
ATOM 2079 O O . TYR A 1 263 ? 6.244 -18.819 -21.549 1.00 64.38 263 TYR A O 1
ATOM 2087 N N . ASN A 1 264 ? 7.767 -17.177 -21.738 1.00 69.69 264 ASN A N 1
ATOM 2088 C CA . ASN A 1 264 ? 8.496 -17.458 -20.503 1.00 69.69 264 ASN A CA 1
ATOM 2089 C C . ASN A 1 264 ? 8.484 -16.220 -19.611 1.00 69.69 264 ASN A C 1
ATOM 2091 O O . ASN A 1 264 ? 8.382 -15.104 -20.115 1.00 69.69 264 ASN A O 1
ATOM 2095 N N . TRP A 1 265 ? 8.647 -16.431 -18.310 1.00 81.19 265 TRP A N 1
ATOM 2096 C CA . TRP A 1 265 ? 8.876 -15.383 -17.323 1.00 81.19 265 TRP A CA 1
ATOM 2097 C C . TRP A 1 265 ? 10.287 -15.549 -16.745 1.00 81.19 265 TRP A C 1
ATOM 2099 O O . TRP A 1 265 ? 10.672 -16.661 -16.378 1.00 81.19 265 TRP A O 1
ATOM 2109 N N . TYR A 1 266 ? 11.062 -14.464 -16.698 1.00 85.31 266 TYR A N 1
ATOM 2110 C CA . TYR A 1 266 ? 12.457 -14.429 -16.239 1.00 85.31 266 TYR A CA 1
ATOM 2111 C C . TYR A 1 266 ? 12.592 -13.541 -14.989 1.00 85.31 266 TYR A C 1
ATOM 2113 O O . TYR A 1 266 ? 13.113 -12.425 -15.066 1.00 85.31 266 TYR A O 1
ATOM 2121 N N . PRO A 1 267 ? 12.132 -14.010 -13.816 1.00 88.06 267 PRO A N 1
ATOM 2122 C CA . PRO A 1 267 ? 12.103 -13.204 -12.594 1.00 88.06 267 PRO A CA 1
ATOM 2123 C C . PRO A 1 267 ? 13.492 -12.792 -12.090 1.00 88.06 267 PRO A C 1
ATOM 2125 O O . PRO A 1 267 ? 13.605 -11.795 -11.383 1.00 88.06 267 PRO A O 1
ATOM 2128 N N . ASP A 1 268 ? 14.558 -13.498 -12.484 1.00 89.25 268 ASP A N 1
ATOM 2129 C CA . ASP A 1 268 ? 15.938 -13.160 -12.105 1.00 89.25 268 ASP A CA 1
ATOM 2130 C C . ASP A 1 268 ? 16.337 -11.735 -12.517 1.00 89.25 268 ASP A C 1
ATOM 2132 O O . ASP A 1 268 ? 17.147 -11.105 -11.837 1.00 89.25 268 ASP A O 1
ATOM 2136 N N . ALA A 1 269 ? 15.722 -11.189 -13.574 1.00 88.44 269 ALA A N 1
ATOM 2137 C CA . ALA A 1 269 ? 15.926 -9.804 -13.989 1.00 88.44 269 ALA A CA 1
ATOM 2138 C C . ALA A 1 269 ? 15.506 -8.782 -12.917 1.00 88.44 269 ALA A C 1
ATOM 2140 O O . ALA A 1 269 ? 16.019 -7.670 -12.914 1.00 88.44 269 ALA A O 1
ATOM 2141 N N . LEU A 1 270 ? 14.586 -9.144 -12.019 1.00 93.94 270 LEU A N 1
ATOM 2142 C CA . LEU A 1 270 ? 14.042 -8.261 -10.982 1.00 93.94 270 LEU A CA 1
ATOM 2143 C C . LEU A 1 270 ? 14.851 -8.323 -9.676 1.00 93.94 270 LEU A C 1
ATOM 2145 O O . LEU A 1 270 ? 14.730 -7.444 -8.830 1.00 93.94 270 LEU A O 1
ATOM 2149 N N . LYS A 1 271 ? 15.684 -9.357 -9.503 1.00 91.75 271 LYS A N 1
ATOM 2150 C CA . LYS A 1 271 ? 16.271 -9.740 -8.210 1.00 91.75 271 LYS A CA 1
ATOM 2151 C C . LYS A 1 271 ? 17.239 -8.715 -7.618 1.00 91.75 271 LYS A C 1
ATOM 2153 O O . LYS A 1 271 ? 17.343 -8.615 -6.401 1.00 91.75 271 LYS A O 1
ATOM 2158 N N . ASN A 1 272 ? 17.978 -8.007 -8.468 1.00 93.94 272 ASN A N 1
ATOM 2159 C CA . ASN A 1 272 ? 18.989 -7.044 -8.024 1.00 93.94 272 ASN A CA 1
ATOM 2160 C C . ASN A 1 272 ? 18.422 -5.637 -7.817 1.00 93.94 272 ASN A C 1
ATOM 2162 O O . ASN A 1 272 ? 19.172 -4.736 -7.436 1.00 93.94 272 ASN A O 1
ATOM 2166 N N . ALA A 1 273 ? 17.130 -5.436 -8.084 1.00 96.25 273 ALA A N 1
ATOM 2167 C CA . ALA A 1 273 ? 16.516 -4.145 -7.886 1.00 96.25 273 ALA A CA 1
ATOM 2168 C C . ALA A 1 273 ? 16.462 -3.801 -6.397 1.00 96.25 273 ALA A C 1
ATOM 2170 O O . ALA A 1 273 ? 16.108 -4.620 -5.554 1.00 96.25 273 ALA A O 1
ATOM 2171 N N . THR A 1 274 ? 16.843 -2.568 -6.093 1.00 95.25 274 THR A N 1
ATOM 2172 C CA . THR A 1 274 ? 16.884 -2.006 -4.740 1.00 95.25 274 THR A CA 1
ATOM 2173 C C . THR A 1 274 ? 15.837 -0.918 -4.538 1.00 95.25 274 THR A C 1
ATOM 2175 O O . THR A 1 274 ? 15.586 -0.525 -3.404 1.00 95.25 274 THR A O 1
ATOM 2178 N N . HIS A 1 275 ? 15.234 -0.436 -5.624 1.00 95.06 275 HIS A N 1
ATOM 2179 C CA . HIS A 1 275 ? 14.267 0.649 -5.602 1.00 95.06 275 HIS A CA 1
ATOM 2180 C C . HIS A 1 275 ? 13.146 0.410 -6.610 1.00 95.06 275 HIS A C 1
ATOM 2182 O O . HIS A 1 275 ? 13.374 -0.170 -7.678 1.00 95.06 275 HIS A O 1
ATOM 2188 N N . THR A 1 276 ? 11.951 0.896 -6.290 1.00 94.69 276 THR A N 1
ATOM 2189 C CA . THR A 1 276 ? 10.828 0.950 -7.233 1.00 94.69 276 THR A CA 1
ATOM 2190 C C . THR A 1 276 ? 11.033 2.038 -8.288 1.00 94.69 276 THR A C 1
ATOM 2192 O O . THR A 1 276 ? 11.799 2.993 -8.105 1.00 94.69 276 THR A O 1
ATOM 2195 N N . SER A 1 277 ? 10.313 1.934 -9.406 1.00 93.12 277 SER A N 1
ATOM 2196 C CA . SER A 1 277 ? 10.354 2.950 -10.466 1.00 93.12 277 SER A CA 1
ATOM 2197 C C . SER A 1 277 ? 9.883 4.316 -9.954 1.00 93.12 277 SER A C 1
ATOM 2199 O O . SER A 1 277 ? 10.458 5.341 -10.318 1.00 93.12 277 SER A O 1
ATOM 2201 N N . GLU A 1 278 ? 8.868 4.348 -9.083 1.00 88.12 278 GLU A N 1
ATOM 2202 C CA . GLU A 1 278 ? 8.344 5.589 -8.496 1.00 88.12 278 GLU A CA 1
ATOM 2203 C C . GLU A 1 278 ? 9.379 6.273 -7.596 1.00 88.12 278 GLU A C 1
ATOM 2205 O O . GLU A 1 278 ? 9.563 7.493 -7.691 1.00 88.12 278 GLU A O 1
ATOM 2210 N N . TYR A 1 279 ? 10.110 5.507 -6.778 1.00 90.25 279 TYR A N 1
ATOM 2211 C CA . TYR A 1 279 ? 11.197 6.061 -5.974 1.00 90.25 279 TYR A CA 1
ATOM 2212 C C . TYR A 1 279 ? 12.325 6.611 -6.855 1.00 90.25 279 TYR A C 1
ATOM 2214 O O . TYR A 1 279 ? 12.758 7.750 -6.654 1.00 90.25 279 TYR A O 1
ATOM 2222 N N . ILE A 1 280 ? 12.767 5.853 -7.869 1.00 91.62 280 ILE A N 1
ATOM 2223 C CA . ILE A 1 280 ? 13.817 6.292 -8.806 1.00 91.62 280 ILE A CA 1
ATOM 2224 C C . ILE A 1 280 ? 13.444 7.648 -9.417 1.00 91.62 280 ILE A C 1
ATOM 2226 O O . ILE A 1 280 ? 14.240 8.589 -9.369 1.00 91.62 280 ILE A O 1
ATOM 2230 N N . VAL A 1 281 ? 12.216 7.794 -9.922 1.00 86.56 281 VAL A N 1
ATOM 2231 C CA . VAL A 1 281 ? 11.730 9.057 -10.503 1.00 86.56 281 VAL A CA 1
ATOM 2232 C C . VAL A 1 281 ? 11.651 10.172 -9.460 1.00 86.56 281 VAL A C 1
ATOM 2234 O O . VAL A 1 281 ? 12.100 11.292 -9.721 1.00 86.56 281 VAL A O 1
ATOM 2237 N N . SER A 1 282 ? 11.135 9.880 -8.268 1.00 82.50 282 SER A N 1
ATOM 2238 C CA . SER A 1 282 ? 11.006 10.863 -7.186 1.00 82.50 282 SER A CA 1
ATOM 2239 C C . SER A 1 282 ? 12.365 11.391 -6.714 1.00 82.50 282 SER A C 1
ATOM 2241 O O . SER A 1 282 ? 12.516 12.595 -6.493 1.00 82.50 282 SER A O 1
ATOM 2243 N N . SER A 1 283 ? 13.384 10.529 -6.640 1.00 84.88 283 SER A N 1
ATOM 2244 C CA . SER A 1 283 ? 14.755 10.911 -6.266 1.00 84.88 283 SER A CA 1
ATOM 2245 C C . SER A 1 283 ? 15.390 11.886 -7.273 1.00 84.88 283 SER A C 1
ATOM 2247 O O . SER A 1 283 ? 16.119 12.813 -6.904 1.00 84.88 283 SER A O 1
ATOM 2249 N N . LEU A 1 284 ? 15.050 11.745 -8.557 1.00 81.94 284 LEU A N 1
ATOM 2250 C CA . LEU A 1 284 ? 15.506 12.637 -9.620 1.00 81.94 284 LEU A CA 1
ATOM 2251 C C . LEU A 1 284 ? 14.818 14.008 -9.545 1.00 81.94 284 LEU A C 1
ATOM 2253 O O . LEU A 1 284 ? 15.476 15.033 -9.736 1.00 81.94 284 LEU A O 1
ATOM 2257 N N . LEU A 1 285 ? 13.521 14.042 -9.217 1.00 72.12 285 LEU A N 1
ATOM 2258 C CA . LEU A 1 285 ? 12.756 15.285 -9.040 1.00 72.12 285 LEU A CA 1
ATOM 2259 C C . LEU 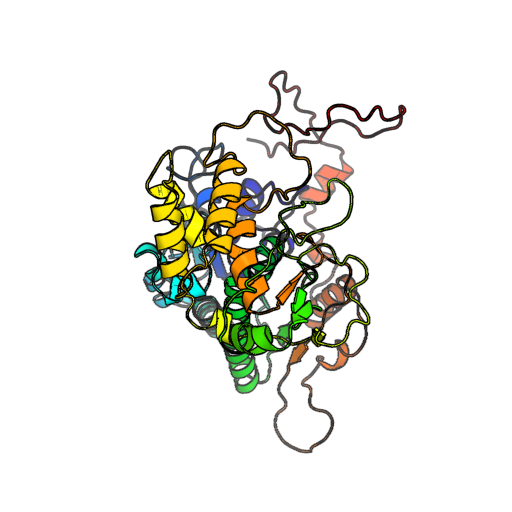A 1 285 ? 13.190 16.073 -7.803 1.00 72.12 285 LEU A C 1
ATOM 2261 O O . LEU A 1 285 ? 13.255 17.301 -7.848 1.00 72.12 285 LEU A O 1
ATOM 2265 N N . ALA A 1 286 ? 13.530 15.381 -6.714 1.00 67.88 286 ALA A N 1
ATOM 2266 C CA . ALA A 1 286 ? 13.991 16.017 -5.483 1.00 67.88 286 ALA A CA 1
ATOM 2267 C C . ALA A 1 286 ? 15.296 16.809 -5.678 1.00 67.88 286 ALA A C 1
ATOM 2269 O O . ALA A 1 286 ? 15.578 17.744 -4.928 1.00 67.88 286 ALA A O 1
ATOM 2270 N N . THR A 1 287 ? 16.099 16.450 -6.685 1.00 61.56 287 THR A N 1
ATOM 2271 C CA . THR A 1 287 ? 17.455 16.981 -6.843 1.00 61.56 287 THR A CA 1
ATOM 2272 C C . THR A 1 287 ? 17.591 18.061 -7.916 1.00 61.56 287 THR A C 1
ATOM 2274 O O . THR A 1 287 ? 18.558 18.827 -7.842 1.00 61.56 287 THR A O 1
ATOM 2277 N N . LYS A 1 288 ? 16.693 18.165 -8.918 1.00 59.25 288 LYS A N 1
ATOM 2278 C CA . LYS A 1 288 ? 16.885 19.085 -10.065 1.00 59.25 288 LYS A CA 1
ATOM 2279 C C . LYS A 1 288 ? 15.594 19.526 -10.767 1.00 59.25 288 LYS A C 1
ATOM 2281 O O . LYS A 1 288 ? 14.658 18.761 -10.930 1.00 59.25 288 LYS A O 1
ATOM 2286 N N . GLN A 1 289 ? 15.634 20.737 -11.333 1.00 56.62 289 GLN A N 1
ATOM 2287 C CA . GLN A 1 289 ? 14.623 21.260 -12.270 1.00 56.62 289 GLN A CA 1
ATOM 2288 C C . GLN A 1 289 ? 14.806 20.726 -13.712 1.00 56.62 289 GLN A C 1
ATOM 2290 O O . GLN A 1 289 ? 13.913 20.849 -14.542 1.00 56.62 289 GLN A O 1
ATOM 2295 N N . SER A 1 290 ? 15.977 20.147 -14.014 1.00 68.69 290 SER A N 1
ATOM 2296 C CA . SER A 1 290 ? 16.309 19.478 -15.279 1.00 68.69 290 SER A CA 1
ATOM 2297 C C . SER A 1 290 ? 17.268 18.312 -15.020 1.00 68.69 290 SER A C 1
ATOM 2299 O O . SER A 1 290 ? 18.314 18.512 -14.392 1.00 68.69 290 SER A O 1
ATOM 2301 N N . VAL A 1 291 ? 16.960 17.118 -15.522 1.00 77.62 291 VAL A N 1
ATOM 2302 C CA . VAL A 1 291 ? 17.746 15.898 -15.275 1.00 77.62 291 VAL A CA 1
ATOM 2303 C C . VAL A 1 291 ? 18.599 15.566 -16.507 1.00 77.62 291 VAL A C 1
ATOM 2305 O O . VAL A 1 291 ? 18.038 15.297 -17.563 1.00 77.62 291 VAL A O 1
ATOM 2308 N N . PRO A 1 292 ? 19.946 15.584 -16.432 1.00 86.81 292 PRO A N 1
ATOM 2309 C CA . PRO A 1 292 ? 20.792 15.114 -17.532 1.00 86.81 292 PRO A CA 1
ATOM 2310 C C . PRO A 1 292 ? 20.583 13.619 -17.804 1.00 86.81 292 PRO A C 1
ATOM 2312 O O . PRO A 1 292 ? 20.478 12.847 -16.853 1.00 86.81 292 PRO A O 1
ATOM 2315 N N . ILE A 1 293 ? 20.623 13.194 -19.074 1.00 88.12 293 ILE A N 1
ATOM 2316 C CA . ILE A 1 293 ? 20.415 11.783 -19.453 1.00 88.12 293 ILE A CA 1
ATOM 2317 C C . ILE A 1 293 ? 21.360 10.821 -18.724 1.00 88.12 293 ILE A C 1
ATOM 2319 O O . ILE A 1 293 ? 20.906 9.806 -18.216 1.00 88.12 293 ILE A O 1
ATOM 2323 N N . ASN A 1 294 ? 22.641 11.168 -18.568 1.00 91.19 294 ASN A N 1
ATOM 2324 C CA . ASN A 1 294 ? 23.579 10.317 -17.829 1.00 91.19 294 ASN A CA 1
ATOM 2325 C C . ASN A 1 294 ? 23.156 10.151 -16.363 1.00 91.19 294 ASN A C 1
ATOM 2327 O O . ASN A 1 294 ? 23.208 9.052 -15.844 1.00 91.19 294 ASN A O 1
ATOM 2331 N N . THR A 1 295 ? 22.651 11.211 -15.717 1.00 91.00 295 THR A N 1
ATOM 2332 C CA . THR A 1 295 ? 22.125 11.103 -14.347 1.00 91.00 295 THR A CA 1
ATOM 2333 C C . THR A 1 295 ? 20.907 10.180 -14.290 1.00 91.00 295 THR A C 1
ATOM 2335 O O . THR A 1 295 ? 20.811 9.379 -13.366 1.00 91.00 295 THR A O 1
ATOM 2338 N N . LEU A 1 296 ? 19.996 10.269 -15.266 1.00 89.88 296 LEU A N 1
ATOM 2339 C CA . LEU A 1 296 ? 18.844 9.368 -15.357 1.00 89.88 296 LEU A CA 1
ATOM 2340 C C . LEU A 1 296 ? 19.298 7.909 -15.504 1.00 89.88 296 LEU A C 1
ATOM 2342 O O . LEU A 1 296 ? 18.855 7.063 -14.735 1.00 89.88 296 LEU A O 1
ATOM 2346 N N . VAL A 1 297 ? 20.201 7.629 -16.447 1.00 94.12 297 VAL A N 1
ATOM 2347 C CA . VAL A 1 297 ? 20.723 6.276 -16.690 1.00 94.12 297 VAL A CA 1
ATOM 2348 C C . VAL A 1 297 ? 21.437 5.738 -15.455 1.00 94.12 297 VAL A C 1
ATOM 2350 O O . VAL A 1 297 ? 21.069 4.665 -14.997 1.00 94.12 297 VAL A O 1
ATOM 2353 N N . ASP A 1 298 ? 22.365 6.499 -14.868 1.00 95.00 298 ASP A N 1
ATOM 2354 C CA . ASP A 1 298 ? 23.110 6.086 -13.670 1.00 95.00 298 ASP A CA 1
ATOM 2355 C C . ASP A 1 298 ? 22.157 5.753 -12.506 1.00 95.00 298 ASP A C 1
ATOM 2357 O O . ASP A 1 298 ? 22.359 4.781 -11.778 1.00 95.00 298 ASP A O 1
ATOM 2361 N N . THR A 1 299 ? 21.084 6.536 -12.341 1.00 93.62 299 THR A N 1
ATOM 2362 C CA . THR A 1 299 ? 20.096 6.317 -11.271 1.00 93.62 299 THR A CA 1
ATOM 2363 C C . THR A 1 299 ? 19.236 5.081 -11.543 1.00 93.62 299 THR A C 1
ATOM 2365 O O . THR A 1 299 ? 18.991 4.305 -10.624 1.00 93.62 299 THR A O 1
ATOM 2368 N N . VAL A 1 300 ? 18.817 4.852 -12.794 1.00 94.88 300 VAL A N 1
ATOM 2369 C CA . VAL A 1 300 ? 18.078 3.640 -13.196 1.00 94.88 300 VAL A CA 1
ATOM 2370 C C . VAL A 1 300 ? 18.947 2.390 -13.038 1.00 94.88 300 VAL A C 1
ATOM 2372 O O . VAL A 1 300 ? 18.505 1.401 -12.458 1.00 94.88 300 VAL A O 1
ATOM 2375 N N . GLU A 1 301 ? 20.194 2.435 -13.507 1.00 96.31 301 GLU A N 1
ATOM 2376 C CA . GLU A 1 301 ? 21.157 1.337 -13.386 1.00 96.31 301 GLU A CA 1
ATOM 2377 C C . GLU A 1 301 ? 21.428 0.985 -11.923 1.00 96.31 301 GLU A C 1
ATOM 2379 O O . GLU A 1 301 ? 21.361 -0.187 -11.548 1.00 96.31 301 GLU A O 1
ATOM 2384 N N . SER A 1 302 ? 21.662 1.995 -11.081 1.00 95.44 302 SER A N 1
ATOM 2385 C CA . SER A 1 302 ? 21.871 1.801 -9.645 1.00 95.44 302 SER A CA 1
ATOM 2386 C C . SER A 1 302 ? 20.614 1.290 -8.940 1.00 95.44 302 SER A C 1
ATOM 2388 O O . SER A 1 302 ? 20.711 0.401 -8.096 1.00 95.44 302 SER A O 1
ATOM 2390 N N . GLY A 1 303 ? 19.440 1.838 -9.266 1.00 95.06 303 GLY A N 1
ATOM 2391 C CA . GLY A 1 303 ? 18.172 1.471 -8.635 1.00 95.06 303 GLY A CA 1
ATOM 2392 C C . GLY A 1 303 ? 17.739 0.044 -8.963 1.00 95.06 303 GLY A C 1
ATOM 2393 O O . GLY A 1 303 ? 17.251 -0.665 -8.087 1.00 95.06 303 GLY A O 1
ATOM 2394 N N . PHE A 1 304 ? 17.981 -0.417 -10.190 1.00 95.88 304 PHE A N 1
ATOM 2395 C CA . PHE A 1 304 ? 17.615 -1.768 -10.624 1.00 95.88 304 PHE A CA 1
ATOM 2396 C C . PHE A 1 304 ? 18.752 -2.792 -10.567 1.00 95.88 304 PHE A C 1
ATOM 2398 O O . PHE A 1 304 ? 18.505 -3.983 -10.753 1.00 95.88 304 PHE A O 1
ATOM 2405 N N . GLY A 1 305 ? 19.989 -2.364 -10.308 1.00 95.06 305 GLY A N 1
ATOM 2406 C CA . GLY A 1 305 ? 21.149 -3.256 -10.308 1.00 95.06 305 GLY A CA 1
ATOM 2407 C C . GLY A 1 305 ? 21.430 -3.840 -11.695 1.00 95.06 305 GLY A C 1
ATOM 2408 O O . GLY A 1 305 ? 21.750 -5.025 -11.826 1.00 95.06 305 GLY A O 1
ATOM 2409 N N . ILE A 1 306 ? 21.279 -3.011 -12.731 1.00 93.38 306 ILE A N 1
ATOM 2410 C CA . ILE A 1 306 ? 21.424 -3.384 -14.142 1.00 93.38 306 ILE A CA 1
ATOM 2411 C C . ILE A 1 306 ? 22.451 -2.504 -14.855 1.00 93.38 306 ILE A C 1
ATOM 2413 O O . ILE A 1 306 ? 22.827 -1.447 -14.368 1.00 93.38 306 ILE A O 1
ATOM 2417 N N . SER A 1 307 ? 22.856 -2.915 -16.057 1.00 94.25 307 SER A N 1
ATOM 2418 C CA . SER A 1 307 ? 23.490 -2.025 -17.035 1.00 94.25 307 SER A CA 1
ATOM 2419 C C . SER A 1 307 ? 22.561 -1.846 -18.229 1.00 94.25 307 SER A C 1
ATOM 2421 O O . SER A 1 307 ? 22.105 -2.837 -18.812 1.00 94.25 307 SER A O 1
ATOM 2423 N N . CYS A 1 308 ? 22.258 -0.600 -18.571 1.00 90.81 308 CYS A N 1
ATOM 2424 C CA . CYS A 1 308 ? 21.420 -0.219 -19.695 1.00 90.81 308 CYS A CA 1
ATOM 2425 C C . CYS A 1 308 ? 22.184 -0.401 -21.012 1.00 90.81 308 CYS A C 1
ATOM 2427 O O . CYS A 1 308 ? 23.329 0.020 -21.185 1.00 90.81 308 CYS A O 1
ATOM 2429 N N . SER A 1 309 ? 21.533 -1.027 -21.984 1.00 86.94 309 SER A N 1
ATOM 2430 C CA . SER A 1 309 ? 21.998 -1.068 -23.366 1.00 86.94 309 SER A CA 1
ATOM 2431 C C . SER A 1 309 ? 21.883 0.312 -24.020 1.00 86.94 309 SER A C 1
ATOM 2433 O O . SER A 1 309 ? 21.096 1.157 -23.599 1.00 86.94 309 SER A O 1
ATOM 2435 N N . ALA A 1 310 ? 22.607 0.529 -25.124 1.00 85.00 310 ALA A N 1
ATOM 2436 C CA . ALA A 1 310 ? 22.515 1.778 -25.887 1.00 85.00 310 ALA A CA 1
ATOM 2437 C C . ALA A 1 310 ? 21.070 2.123 -26.297 1.00 85.00 310 ALA A C 1
ATOM 2439 O O . ALA A 1 310 ? 20.688 3.290 -26.315 1.00 85.00 310 ALA A O 1
ATOM 2440 N N . ASN A 1 311 ? 20.256 1.107 -26.583 1.00 79.94 311 ASN A N 1
ATOM 2441 C CA . ASN A 1 311 ? 18.865 1.294 -26.966 1.00 79.94 311 ASN A CA 1
ATOM 2442 C C . ASN A 1 311 ? 17.966 1.649 -25.773 1.00 79.94 311 ASN A C 1
ATOM 2444 O O . ASN A 1 311 ? 17.103 2.511 -25.914 1.00 79.94 311 ASN A O 1
ATOM 2448 N N . GLU A 1 312 ? 18.173 1.029 -24.605 1.00 85.50 312 GLU A N 1
ATOM 2449 C CA . GLU A 1 312 ? 17.481 1.424 -23.367 1.00 85.50 312 GLU A CA 1
ATOM 2450 C C . GLU A 1 312 ? 17.838 2.863 -22.990 1.00 85.50 312 GLU A C 1
ATOM 2452 O O . GLU A 1 312 ? 16.954 3.641 -22.646 1.00 85.50 312 GLU A O 1
ATOM 2457 N N . THR A 1 313 ? 19.102 3.257 -23.159 1.00 89.31 313 THR A N 1
ATOM 2458 C CA . THR A 1 313 ? 19.542 4.643 -22.963 1.00 89.31 313 THR A CA 1
ATOM 2459 C C . THR A 1 313 ? 18.830 5.609 -23.912 1.00 89.31 313 THR A C 1
ATOM 2461 O O . THR A 1 313 ? 18.275 6.610 -23.459 1.00 89.31 313 THR A O 1
ATOM 2464 N N . SER A 1 314 ? 18.772 5.308 -25.215 1.00 83.62 314 SER A N 1
ATOM 2465 C CA . SER A 1 314 ? 18.021 6.132 -26.177 1.00 83.62 314 SER A CA 1
ATOM 2466 C C . SER A 1 314 ? 16.519 6.172 -25.874 1.00 83.62 314 SER A C 1
ATOM 2468 O O . SER A 1 314 ? 15.858 7.191 -26.086 1.00 83.62 314 SER A O 1
ATOM 2470 N N . PHE A 1 315 ? 15.959 5.080 -25.357 1.00 81.81 315 PHE A N 1
ATOM 2471 C CA . PHE A 1 315 ? 14.568 5.036 -24.930 1.00 81.81 315 PHE A CA 1
ATOM 2472 C C . PHE A 1 315 ? 14.318 5.924 -23.701 1.00 81.81 315 PHE A C 1
ATOM 2474 O O . PHE A 1 315 ? 13.384 6.727 -23.729 1.00 81.81 315 PHE A O 1
ATOM 2481 N N . LEU A 1 316 ? 15.168 5.859 -22.674 1.00 84.81 316 LEU A N 1
ATOM 2482 C CA . LEU A 1 316 ? 15.093 6.735 -21.500 1.00 84.81 316 LEU A CA 1
ATOM 2483 C C . LEU A 1 316 ? 15.210 8.216 -21.888 1.00 84.81 316 LEU A C 1
ATOM 2485 O O . LEU A 1 316 ? 14.430 9.039 -21.410 1.00 84.81 316 LEU A O 1
ATOM 2489 N N . GLU A 1 317 ? 16.100 8.554 -22.823 1.00 84.06 317 GLU A N 1
ATOM 2490 C CA . GLU A 1 317 ? 16.215 9.911 -23.375 1.00 84.06 317 GLU A CA 1
ATOM 2491 C C . GLU A 1 317 ? 14.906 10.365 -24.038 1.00 84.06 317 GLU A C 1
ATOM 2493 O O . GLU A 1 317 ? 14.414 11.470 -23.797 1.00 84.06 317 GLU A O 1
ATOM 2498 N N . SER A 1 318 ? 14.271 9.482 -24.812 1.00 78.94 318 SER A N 1
ATOM 2499 C CA . SER A 1 318 ? 12.975 9.780 -25.424 1.00 78.94 318 SER A CA 1
ATOM 2500 C C . SER A 1 318 ? 11.845 9.958 -24.400 1.00 78.94 318 SER A C 1
ATOM 2502 O O . SER A 1 318 ? 10.892 10.688 -24.674 1.00 78.94 318 SER A O 1
ATOM 2504 N N . MET A 1 319 ? 11.912 9.292 -23.242 1.00 77.69 319 MET A N 1
ATOM 2505 C CA . MET A 1 319 ? 10.933 9.451 -22.161 1.00 77.69 319 MET A CA 1
ATOM 2506 C C . MET A 1 319 ? 11.139 10.758 -21.409 1.00 77.69 319 MET A C 1
ATOM 2508 O O . MET A 1 319 ? 10.172 11.474 -21.162 1.00 77.69 319 MET A O 1
ATOM 2512 N N . LEU A 1 320 ? 12.392 11.135 -21.162 1.00 77.06 320 LEU A N 1
ATOM 2513 C CA . LEU A 1 320 ? 12.749 12.411 -20.546 1.00 77.06 320 LEU A CA 1
ATOM 2514 C C . LEU A 1 320 ? 12.202 13.608 -21.334 1.00 77.06 320 LEU A C 1
ATOM 2516 O O . LEU A 1 320 ? 11.706 14.565 -20.748 1.00 77.06 320 LEU A O 1
ATOM 2520 N N . HIS A 1 321 ? 12.239 13.540 -22.665 1.00 71.38 321 HIS A N 1
ATOM 2521 C CA . HIS A 1 321 ? 11.663 14.579 -23.519 1.00 71.38 321 HIS A CA 1
ATOM 2522 C C . HIS A 1 321 ? 10.131 14.594 -23.545 1.00 71.38 321 HIS A C 1
ATOM 2524 O O . HIS A 1 321 ? 9.553 15.621 -23.890 1.00 71.38 321 HIS A O 1
ATOM 2530 N N . ARG A 1 322 ? 9.478 13.472 -23.225 1.00 69.50 322 ARG A N 1
ATOM 2531 C CA . ARG A 1 322 ? 8.015 13.331 -23.250 1.00 69.50 322 ARG A CA 1
ATOM 2532 C C . ARG A 1 322 ? 7.356 13.649 -21.914 1.00 69.50 322 ARG A C 1
ATOM 2534 O O . ARG A 1 322 ? 6.178 13.998 -21.912 1.00 69.50 322 ARG A O 1
ATOM 2541 N N . ASP A 1 323 ? 8.082 13.516 -20.809 1.00 66.38 323 ASP A N 1
ATOM 2542 C CA . ASP A 1 323 ? 7.532 13.743 -19.480 1.00 66.38 323 ASP A CA 1
ATOM 2543 C C . ASP A 1 323 ? 7.460 15.254 -19.159 1.00 66.38 323 ASP A C 1
ATOM 2545 O O . ASP A 1 323 ? 8.495 15.931 -19.120 1.00 66.38 323 ASP A O 1
ATOM 2549 N N . PRO A 1 324 ? 6.257 15.808 -18.916 1.00 62.34 324 PRO A N 1
ATOM 2550 C CA . PRO A 1 324 ? 6.076 17.229 -18.626 1.00 62.34 324 PRO A CA 1
ATOM 2551 C C . PRO A 1 324 ? 6.716 17.683 -17.304 1.00 62.34 324 PRO A C 1
ATOM 2553 O O . PRO A 1 324 ? 6.882 18.886 -17.110 1.00 62.34 324 PRO A O 1
ATOM 2556 N N . LEU A 1 325 ? 7.085 16.766 -16.401 1.00 61.25 325 LEU A N 1
ATOM 2557 C CA . LEU A 1 325 ? 7.820 17.090 -15.172 1.00 61.25 325 LEU A CA 1
ATOM 2558 C C . LEU A 1 325 ? 9.317 17.322 -15.423 1.00 61.25 325 LEU A C 1
ATOM 2560 O O . LEU A 1 325 ? 9.972 17.987 -14.622 1.00 61.25 325 LEU A O 1
ATOM 2564 N N . PHE A 1 326 ? 9.858 16.803 -16.529 1.00 53.06 326 PHE A N 1
ATOM 2565 C CA . PHE A 1 326 ? 11.291 16.847 -16.843 1.00 53.06 326 PHE A CA 1
ATOM 2566 C C . PHE A 1 326 ? 11.625 17.615 -18.136 1.00 53.06 326 PHE A C 1
ATOM 2568 O O . PHE A 1 326 ? 12.796 17.925 -18.380 1.00 53.06 326 PHE A O 1
ATOM 2575 N N . GLY A 1 327 ? 10.617 17.961 -18.946 1.00 45.22 327 GLY A N 1
ATOM 2576 C CA . GLY A 1 327 ? 10.743 18.714 -20.196 1.00 45.22 327 GLY A CA 1
ATOM 2577 C C . GLY A 1 327 ? 9.761 19.888 -20.316 1.00 45.22 327 GLY A C 1
ATOM 2578 O O . GLY A 1 327 ? 8.802 20.015 -19.565 1.00 45.22 327 GLY A O 1
ATOM 2579 N N . ASN A 1 328 ? 9.989 20.768 -21.297 1.00 41.44 328 ASN A N 1
ATOM 2580 C CA . ASN A 1 328 ? 9.099 21.892 -21.606 1.00 41.44 328 ASN A CA 1
ATOM 2581 C C . ASN A 1 328 ? 8.177 21.478 -22.772 1.00 41.44 328 ASN A C 1
ATOM 2583 O O . ASN A 1 328 ? 8.612 21.525 -23.924 1.00 41.44 328 ASN A O 1
ATOM 2587 N N . PHE A 1 329 ? 6.947 21.018 -22.500 1.00 42.81 329 PHE A N 1
ATOM 2588 C CA . PHE A 1 329 ? 6.037 20.498 -23.538 1.00 42.81 329 PHE A CA 1
ATOM 2589 C C . PHE A 1 329 ? 4.630 21.116 -23.529 1.00 42.81 329 PHE A C 1
ATOM 2591 O O . PHE A 1 329 ? 4.063 21.435 -22.488 1.00 42.81 329 PHE A O 1
ATOM 2598 N N . THR A 1 330 ? 4.085 21.288 -24.742 1.00 36.47 330 THR A N 1
ATOM 2599 C CA . THR A 1 330 ? 2.940 22.151 -25.101 1.00 36.47 330 THR A CA 1
ATOM 2600 C C . THR A 1 330 ? 1.805 21.428 -25.844 1.00 36.47 330 THR A C 1
ATOM 2602 O O . THR A 1 330 ? 0.990 22.076 -26.501 1.00 36.47 330 THR A O 1
ATOM 2605 N N . THR A 1 331 ? 1.690 20.100 -25.763 1.00 35.06 331 THR A N 1
ATOM 2606 C CA . THR A 1 331 ? 0.643 19.360 -26.494 1.00 35.06 331 THR A CA 1
ATOM 2607 C C . THR A 1 331 ? 0.020 18.236 -25.679 1.00 35.06 331 THR A C 1
ATOM 2609 O O . THR A 1 331 ? 0.728 17.406 -25.119 1.00 35.06 331 THR A O 1
ATOM 2612 N N . ASN A 1 332 ? -1.315 18.201 -25.685 1.00 37.84 332 ASN A N 1
ATOM 2613 C CA . ASN A 1 332 ? -2.160 17.176 -25.077 1.00 37.84 332 ASN A CA 1
ATOM 2614 C C . ASN A 1 332 ? -1.783 15.777 -25.593 1.00 37.84 332 ASN A C 1
ATOM 2616 O O . ASN A 1 332 ? -2.044 15.475 -26.758 1.00 37.84 332 ASN A O 1
ATOM 2620 N N . ASN A 1 333 ? -1.223 14.922 -24.735 1.00 39.44 333 ASN A N 1
ATOM 2621 C CA . ASN A 1 333 ? -1.200 13.482 -24.970 1.00 39.44 333 ASN A CA 1
ATOM 2622 C C . ASN A 1 333 ? -2.411 12.858 -24.247 1.00 39.44 333 ASN A C 1
ATOM 2624 O O . ASN A 1 333 ? -2.446 12.888 -23.020 1.00 39.44 333 ASN A O 1
ATOM 2628 N N . PRO A 1 334 ? -3.419 12.344 -24.974 1.00 35.59 334 PRO A N 1
ATOM 2629 C CA . PRO A 1 334 ? -4.639 11.797 -24.382 1.00 35.59 334 PRO A CA 1
ATOM 2630 C C . PRO A 1 334 ? -4.487 10.381 -23.797 1.00 35.59 334 PRO A C 1
ATOM 2632 O O . PRO A 1 334 ? -5.474 9.844 -23.304 1.00 35.59 334 PRO A O 1
ATOM 2635 N N . TYR A 1 335 ? -3.299 9.768 -23.847 1.00 39.03 335 TYR A N 1
ATOM 2636 C CA . TYR A 1 335 ? -3.088 8.386 -23.406 1.00 39.03 335 TYR A CA 1
ATOM 2637 C C . TYR A 1 335 ? -1.882 8.247 -22.479 1.00 39.03 335 TYR A C 1
ATOM 2639 O O . TYR A 1 335 ? -0.871 7.704 -22.895 1.00 39.03 335 TYR A O 1
ATOM 2647 N N . PHE A 1 336 ? -1.989 8.728 -21.241 1.00 46.00 336 PHE A N 1
ATOM 2648 C CA . PHE A 1 336 ? -1.185 8.280 -20.094 1.00 46.00 336 PHE A CA 1
ATOM 2649 C C . PHE A 1 336 ? -2.010 8.541 -18.825 1.00 46.00 336 PHE A C 1
ATOM 2651 O O . PHE A 1 336 ? -2.630 9.597 -18.699 1.00 46.00 336 PHE A O 1
ATOM 2658 N N . ASN A 1 337 ? -2.131 7.529 -17.965 1.00 41.62 337 ASN A N 1
ATOM 2659 C CA . ASN A 1 337 ? -3.120 7.488 -16.888 1.00 41.62 337 ASN A CA 1
ATOM 2660 C C . ASN A 1 337 ? -2.752 8.453 -15.743 1.00 41.62 337 ASN A C 1
ATOM 2662 O O . ASN A 1 337 ? -1.581 8.713 -15.492 1.00 41.62 337 ASN A O 1
ATOM 2666 N N . TYR A 1 338 ? -3.756 8.969 -15.032 1.00 46.25 338 TYR A N 1
ATOM 2667 C CA . TYR A 1 338 ? -3.628 10.007 -13.994 1.00 46.25 338 TYR A CA 1
ATOM 2668 C C . TYR A 1 338 ? -2.802 9.596 -12.756 1.00 46.25 338 TYR A C 1
ATOM 2670 O O . TYR A 1 338 ? -2.510 10.449 -11.919 1.00 46.25 338 TYR A O 1
ATOM 2678 N N . TRP A 1 339 ? -2.446 8.315 -12.627 1.00 48.62 339 TRP A N 1
ATOM 2679 C CA . TRP A 1 339 ? -1.909 7.724 -11.400 1.00 48.62 339 TRP A CA 1
ATOM 2680 C C . TRP A 1 339 ? -0.380 7.739 -11.292 1.00 48.62 339 TRP A C 1
ATOM 2682 O O . TRP A 1 339 ? 0.124 7.699 -10.175 1.00 48.62 339 TRP A O 1
ATOM 2692 N N . SER A 1 340 ? 0.365 7.826 -12.405 1.00 58.50 340 SER A N 1
ATOM 2693 C CA . SER A 1 340 ? 1.834 7.766 -12.375 1.00 58.50 340 SER A CA 1
ATOM 2694 C C . SER A 1 340 ? 2.485 8.591 -13.502 1.00 58.50 340 SER A C 1
ATOM 2696 O O . SER A 1 340 ? 1.939 8.646 -14.607 1.00 58.50 340 SER A O 1
ATOM 2698 N N . PRO A 1 341 ? 3.630 9.268 -13.267 1.00 67.69 341 PRO A N 1
ATOM 2699 C CA . PRO A 1 341 ? 4.355 9.996 -14.311 1.00 67.69 341 PRO A CA 1
ATOM 2700 C C . PRO A 1 341 ? 4.764 9.113 -15.499 1.00 67.69 341 PRO A C 1
ATOM 2702 O O . PRO A 1 341 ? 5.075 7.933 -15.345 1.00 67.69 341 PRO A O 1
ATOM 2705 N N . VAL A 1 342 ? 4.864 9.711 -16.692 1.00 73.88 342 VAL A N 1
ATOM 2706 C CA . VAL A 1 342 ? 5.295 9.021 -17.927 1.00 73.88 342 VAL A CA 1
ATOM 2707 C C . VAL A 1 342 ? 6.653 8.342 -17.737 1.00 73.88 342 VAL A C 1
ATOM 2709 O O . VAL A 1 342 ? 6.875 7.232 -18.225 1.00 73.88 342 VAL A O 1
ATOM 2712 N N . MET A 1 343 ? 7.555 8.991 -17.002 1.00 80.75 343 MET A N 1
ATOM 2713 C CA . MET A 1 343 ? 8.869 8.449 -16.693 1.00 80.75 343 MET A CA 1
ATOM 2714 C C . MET A 1 343 ? 8.798 7.164 -15.861 1.00 80.75 343 MET A C 1
ATOM 2716 O O . MET A 1 343 ? 9.597 6.264 -16.110 1.00 80.75 343 MET A O 1
ATOM 2720 N N . VAL A 1 344 ? 7.846 7.044 -14.926 1.00 84.12 344 VAL A N 1
ATOM 2721 C CA . VAL A 1 344 ? 7.692 5.825 -14.115 1.00 84.12 344 VAL A CA 1
ATOM 2722 C C . VAL A 1 344 ? 7.376 4.655 -15.036 1.00 84.12 344 VAL A C 1
ATOM 2724 O O . VAL A 1 344 ? 8.140 3.697 -15.063 1.00 84.12 344 VAL A O 1
ATOM 2727 N N . HIS A 1 345 ? 6.361 4.784 -15.896 1.00 82.38 345 HIS A N 1
ATOM 2728 C CA . HIS A 1 345 ? 6.020 3.744 -16.873 1.00 82.38 345 HIS A CA 1
ATOM 2729 C C . HIS A 1 345 ? 7.177 3.404 -17.818 1.00 82.38 345 HIS A C 1
ATOM 2731 O O . HIS A 1 345 ? 7.416 2.235 -18.118 1.00 82.38 345 HIS A O 1
ATOM 2737 N N . GLY A 1 346 ? 7.908 4.418 -18.294 1.00 82.44 346 GLY A N 1
ATOM 2738 C CA . GLY A 1 346 ? 9.077 4.212 -19.145 1.00 82.44 346 GLY A CA 1
ATOM 2739 C C . GLY A 1 346 ? 10.132 3.348 -18.456 1.00 82.44 346 GLY A C 1
ATOM 2740 O O . GLY A 1 346 ? 10.564 2.331 -18.996 1.00 82.44 346 GLY A O 1
ATOM 2741 N N . ILE A 1 347 ? 10.514 3.713 -17.237 1.00 89.00 347 ILE A N 1
ATOM 2742 C CA . ILE A 1 347 ? 11.510 2.978 -16.456 1.00 89.00 347 ILE A CA 1
ATOM 2743 C C . ILE A 1 347 ? 11.003 1.564 -16.116 1.00 89.00 347 ILE A C 1
ATOM 2745 O O . ILE A 1 347 ? 11.735 0.592 -16.314 1.00 89.00 347 ILE A O 1
ATOM 2749 N N . SER A 1 348 ? 9.737 1.412 -15.718 1.00 90.69 348 SER A N 1
ATOM 2750 C CA . SER A 1 348 ? 9.120 0.107 -15.437 1.00 90.69 348 SER A CA 1
ATOM 2751 C C . SER A 1 348 ? 9.093 -0.825 -16.655 1.00 90.69 348 SER A C 1
ATOM 2753 O O . SER A 1 348 ? 9.236 -2.046 -16.522 1.00 90.69 348 SER A O 1
ATOM 2755 N N . LEU A 1 349 ? 8.969 -0.274 -17.868 1.00 86.56 349 LEU A N 1
ATOM 2756 C CA . LEU A 1 349 ? 8.952 -1.053 -19.108 1.00 86.56 349 LEU A CA 1
ATOM 2757 C C . LEU A 1 349 ? 10.299 -1.734 -19.402 1.00 86.56 349 LEU A C 1
ATOM 2759 O O . LEU A 1 349 ? 10.313 -2.810 -20.009 1.00 86.56 349 LEU A O 1
ATOM 2763 N N . ILE A 1 350 ? 11.419 -1.162 -18.944 1.00 89.12 350 ILE A N 1
ATOM 2764 C CA . ILE A 1 350 ? 12.742 -1.805 -19.028 1.00 89.12 350 ILE A CA 1
ATOM 2765 C C . ILE A 1 350 ? 12.711 -3.128 -18.263 1.00 89.12 350 ILE A C 1
ATOM 2767 O O . ILE A 1 350 ? 13.041 -4.182 -18.814 1.00 89.12 350 ILE A O 1
ATOM 2771 N N . MET A 1 351 ? 12.234 -3.090 -17.019 1.00 91.81 351 MET A N 1
ATOM 2772 C CA . MET A 1 351 ? 12.169 -4.273 -16.162 1.00 91.81 351 MET A CA 1
ATOM 2773 C C . MET A 1 351 ? 11.114 -5.267 -16.639 1.00 91.81 351 MET A C 1
ATOM 2775 O O . MET A 1 351 ? 11.383 -6.468 -16.660 1.00 91.81 351 MET A O 1
ATOM 2779 N N . SER A 1 352 ? 9.962 -4.795 -17.122 1.00 88.50 352 SER A N 1
ATOM 2780 C CA . SER A 1 352 ? 8.941 -5.653 -17.746 1.00 88.50 352 SER A CA 1
ATOM 2781 C C . SER A 1 352 ? 9.478 -6.379 -18.979 1.00 88.50 352 SER A C 1
ATOM 2783 O O . SER A 1 352 ? 9.211 -7.561 -19.178 1.00 88.50 352 SER A O 1
ATOM 2785 N N . SER A 1 353 ? 10.299 -5.709 -19.791 1.00 82.75 353 SER A N 1
ATOM 2786 C CA . SER A 1 353 ? 10.895 -6.316 -20.987 1.00 82.75 353 SER A CA 1
ATOM 2787 C C . SER A 1 353 ? 11.981 -7.334 -20.647 1.00 82.75 353 SER A C 1
ATOM 2789 O O . SER A 1 353 ? 12.047 -8.381 -21.284 1.00 82.75 353 SER A O 1
ATOM 2791 N N . ARG A 1 354 ? 12.805 -7.069 -19.628 1.00 86.44 354 ARG A N 1
ATOM 2792 C CA . ARG A 1 354 ? 13.845 -8.009 -19.171 1.00 86.44 354 ARG A CA 1
ATOM 2793 C C . ARG A 1 354 ? 13.261 -9.241 -18.483 1.00 86.44 354 ARG A C 1
ATOM 2795 O O . ARG A 1 354 ? 13.736 -10.348 -18.708 1.00 86.44 354 ARG A O 1
ATOM 2802 N N . SER A 1 355 ? 12.218 -9.052 -17.676 1.00 86.94 355 SER A N 1
ATOM 2803 C CA . SER A 1 355 ? 11.537 -10.139 -16.959 1.00 86.94 355 SER A CA 1
ATOM 2804 C C . SER A 1 355 ? 10.491 -10.874 -17.793 1.00 86.94 355 SER A C 1
ATOM 2806 O O . SER A 1 355 ? 10.020 -11.931 -17.382 1.00 86.94 355 SER A O 1
ATOM 2808 N N . LEU A 1 356 ? 10.128 -10.340 -18.963 1.00 81.31 356 LEU A N 1
ATOM 2809 C CA . LEU A 1 356 ? 8.979 -10.792 -19.751 1.00 81.31 356 LEU A CA 1
ATOM 2810 C C . LEU A 1 356 ? 7.668 -10.810 -18.950 1.00 81.31 356 LEU A C 1
ATOM 2812 O O . LEU A 1 356 ? 6.810 -11.667 -19.165 1.00 81.31 356 LEU A O 1
ATOM 2816 N N . THR A 1 357 ? 7.497 -9.845 -18.048 1.00 83.25 357 THR A N 1
ATOM 2817 C CA . THR A 1 357 ? 6.191 -9.547 -17.457 1.00 83.25 357 THR A CA 1
ATOM 2818 C C . THR A 1 357 ? 5.351 -8.790 -18.486 1.00 83.25 357 THR A C 1
ATOM 2820 O O . THR A 1 357 ? 5.799 -7.797 -19.067 1.00 83.25 357 THR A O 1
ATOM 2823 N N . GLY A 1 358 ? 4.156 -9.307 -18.766 1.00 81.12 358 GLY A N 1
ATOM 2824 C CA . GLY A 1 358 ? 3.186 -8.696 -19.670 1.00 81.12 358 GLY A CA 1
ATOM 2825 C C . GLY A 1 358 ? 2.139 -7.891 -18.909 1.00 81.12 358 GLY A C 1
ATOM 2826 O O . GLY A 1 358 ? 1.800 -8.231 -17.780 1.00 81.12 358 GLY A O 1
ATOM 2827 N N . TRP A 1 359 ? 1.611 -6.860 -19.564 1.00 82.25 359 TRP A N 1
ATOM 2828 C CA . TRP A 1 359 ? 0.550 -5.995 -19.052 1.00 82.25 359 TRP A CA 1
ATOM 2829 C C . TRP A 1 359 ? -0.424 -5.691 -20.185 1.00 82.25 359 TRP A C 1
ATOM 2831 O O . TRP A 1 359 ? -0.009 -5.592 -21.343 1.00 82.25 359 TRP A O 1
ATOM 2841 N N . THR A 1 360 ? -1.708 -5.540 -19.878 1.00 79.00 360 THR A N 1
ATOM 2842 C CA . THR A 1 360 ? -2.733 -5.252 -20.903 1.00 79.00 360 THR A CA 1
ATOM 2843 C C . THR A 1 360 ? -3.438 -3.921 -20.692 1.00 79.00 360 THR A C 1
ATOM 2845 O O . THR A 1 360 ? -4.129 -3.441 -21.589 1.00 79.00 360 THR A O 1
ATOM 2848 N N . THR A 1 361 ? -3.265 -3.304 -19.526 1.00 75.56 361 THR A N 1
ATOM 2849 C CA . THR A 1 361 ? -3.864 -2.018 -19.185 1.00 75.56 361 THR A CA 1
ATOM 2850 C C . THR A 1 361 ? -3.027 -1.318 -18.112 1.00 75.56 361 THR A C 1
ATOM 2852 O O . THR A 1 361 ? -2.085 -1.887 -17.583 1.00 75.56 361 THR A O 1
ATOM 2855 N N . HIS A 1 362 ? -3.371 -0.071 -17.809 1.00 78.19 362 HIS A N 1
ATOM 2856 C CA . HIS A 1 362 ? -2.908 0.663 -16.624 1.00 78.19 362 HIS A CA 1
ATOM 2857 C C . HIS A 1 362 ? -4.067 0.903 -15.651 1.00 78.19 362 HIS A C 1
ATOM 2859 O O . HIS A 1 362 ? -4.030 1.845 -14.868 1.00 78.19 362 HIS A O 1
ATOM 2865 N N . GLY A 1 363 ? -5.171 0.178 -15.800 1.00 78.00 363 GLY A N 1
ATOM 2866 C CA . GLY A 1 363 ? -6.385 0.319 -15.003 1.00 78.00 363 GLY A CA 1
ATOM 2867 C C . GLY A 1 363 ? -6.853 -1.035 -14.496 1.00 78.00 363 GLY A C 1
ATOM 2868 O O . GLY A 1 363 ? -6.190 -2.043 -14.720 1.00 78.00 363 GLY A O 1
ATOM 2869 N N . HIS A 1 364 ? -8.008 -1.056 -13.844 1.00 86.25 364 HIS A N 1
ATOM 2870 C CA . HIS A 1 364 ? -8.554 -2.298 -13.308 1.00 86.25 364 HIS A CA 1
ATOM 2871 C C . HIS A 1 364 ? -9.079 -3.189 -14.437 1.00 86.25 364 HIS A C 1
ATOM 2873 O O . HIS A 1 364 ? -9.500 -2.697 -15.495 1.00 86.25 364 HIS A O 1
ATOM 2879 N N . THR A 1 365 ? -9.124 -4.494 -14.198 1.00 80.44 365 THR A N 1
ATOM 2880 C CA . THR A 1 365 ? -9.774 -5.456 -15.090 1.00 80.44 365 THR A CA 1
ATOM 2881 C C . THR A 1 365 ? -10.983 -6.108 -14.422 1.00 80.44 365 THR A C 1
ATOM 2883 O O . THR A 1 365 ? -11.144 -6.115 -13.205 1.00 80.44 365 THR A O 1
ATOM 2886 N N . GLY A 1 366 ? -11.886 -6.654 -15.241 1.00 80.81 366 GLY A N 1
ATOM 2887 C CA . GLY A 1 366 ? -13.095 -7.342 -14.776 1.00 80.81 366 GLY A CA 1
ATOM 2888 C C . GLY A 1 366 ? -12.875 -8.816 -14.427 1.00 80.81 366 GLY A C 1
ATOM 2889 O O . GLY A 1 366 ? -13.808 -9.608 -14.574 1.00 80.81 366 GLY A O 1
ATOM 2890 N N . LEU A 1 367 ? -11.650 -9.212 -14.073 1.00 79.19 367 LEU A N 1
ATOM 2891 C CA . LEU A 1 367 ? -11.345 -10.593 -13.708 1.00 79.19 367 LEU A CA 1
ATOM 2892 C C . LEU A 1 367 ? -12.061 -10.980 -12.410 1.00 79.19 367 LEU A C 1
ATOM 2894 O O . LEU A 1 367 ? -12.178 -10.194 -11.474 1.00 79.19 367 LEU A O 1
ATOM 2898 N N . SER A 1 368 ? -12.537 -12.225 -12.347 1.00 76.44 368 SER A N 1
ATOM 2899 C CA . SER A 1 368 ? -12.958 -12.806 -11.074 1.00 76.44 368 SER A CA 1
ATOM 2900 C C . SER A 1 368 ? -11.722 -13.069 -10.219 1.00 76.44 368 SER A C 1
ATOM 2902 O O . SER A 1 368 ? -10.783 -13.722 -10.671 1.00 76.44 368 SER A O 1
ATOM 2904 N N . ILE A 1 369 ? -11.742 -12.565 -8.994 1.00 79.88 369 ILE A N 1
ATOM 2905 C CA . ILE A 1 369 ? -10.640 -12.655 -8.037 1.00 79.88 369 ILE A CA 1
ATOM 2906 C C . ILE A 1 369 ? -10.742 -13.921 -7.182 1.00 79.88 369 ILE A C 1
ATOM 2908 O O . ILE A 1 369 ? -11.831 -14.458 -6.960 1.00 79.88 369 ILE A O 1
ATOM 2912 N N . TYR A 1 370 ? -9.600 -14.404 -6.694 1.00 76.00 370 TYR A N 1
ATOM 2913 C CA . TYR A 1 370 ? -9.568 -15.534 -5.771 1.00 76.00 370 TYR A CA 1
ATOM 2914 C C . TYR A 1 370 ? -9.979 -15.094 -4.365 1.00 76.00 370 TYR A C 1
ATOM 2916 O O . TYR A 1 370 ? -9.536 -14.064 -3.863 1.00 76.00 370 TYR A O 1
ATOM 2924 N N . LEU A 1 371 ? -10.801 -15.923 -3.728 1.00 52.12 371 LEU A N 1
ATOM 2925 C CA . LEU A 1 371 ? -11.180 -15.816 -2.327 1.00 52.12 371 LEU A CA 1
ATOM 2926 C C . LEU A 1 371 ? -10.480 -16.939 -1.564 1.00 52.12 371 LEU A C 1
ATOM 2928 O O . LEU A 1 371 ? -10.683 -18.115 -1.873 1.00 52.12 371 LEU A O 1
ATOM 2932 N N . SER A 1 372 ? -9.661 -16.572 -0.586 1.00 67.31 372 SER A N 1
ATOM 2933 C CA . SER A 1 372 ? -8.983 -17.506 0.313 1.00 67.31 372 SER A CA 1
ATOM 2934 C C . SER A 1 372 ? -9.523 -17.326 1.727 1.00 67.31 372 SER A C 1
ATOM 2936 O O . SER A 1 372 ? -9.773 -16.206 2.164 1.00 67.31 372 SER A O 1
ATOM 2938 N N . TYR A 1 373 ? -9.721 -18.422 2.451 1.00 59.38 373 TYR A N 1
ATOM 2939 C CA . TYR A 1 373 ? -10.250 -18.390 3.811 1.00 59.38 373 TYR A CA 1
ATOM 2940 C C . TYR A 1 373 ? -9.578 -19.457 4.674 1.00 59.38 373 TYR A C 1
ATOM 2942 O O . TYR A 1 373 ? -9.252 -20.543 4.189 1.00 59.38 373 TYR A O 1
ATOM 2950 N N . PHE A 1 374 ? -9.362 -19.137 5.948 1.00 55.03 374 PHE A N 1
ATOM 2951 C CA . PHE A 1 374 ? -8.688 -20.008 6.904 1.00 55.03 374 PHE A CA 1
ATOM 2952 C C . PHE A 1 374 ? -9.401 -19.998 8.258 1.00 55.03 374 PHE A C 1
ATOM 2954 O O . PHE A 1 374 ? -9.784 -18.938 8.752 1.00 55.03 374 PHE A O 1
ATOM 2961 N N . ALA A 1 375 ? -9.558 -21.184 8.853 1.00 50.66 375 ALA A N 1
ATOM 2962 C CA . ALA A 1 375 ? -10.020 -21.356 10.227 1.00 50.66 375 ALA A CA 1
ATOM 2963 C C . ALA A 1 375 ? -9.516 -22.694 10.799 1.00 50.66 375 ALA A C 1
ATOM 2965 O O . ALA A 1 375 ? -9.556 -23.726 10.116 1.00 50.66 375 ALA A O 1
ATOM 2966 N N . THR A 1 376 ? -9.068 -22.677 12.052 1.00 48.56 376 THR A N 1
ATOM 2967 C CA . THR A 1 376 ? -8.422 -23.807 12.742 1.00 48.56 376 THR A CA 1
ATOM 2968 C C . THR A 1 376 ? -9.438 -24.733 13.415 1.00 48.56 376 THR A C 1
ATOM 2970 O O . THR A 1 376 ? -10.488 -24.296 13.877 1.00 48.56 376 THR A O 1
ATOM 2973 N N . LEU A 1 377 ? -9.125 -26.034 13.496 1.00 38.03 377 LEU A N 1
ATOM 2974 C CA . LEU A 1 377 ? -9.920 -27.028 14.226 1.00 38.03 377 LEU A CA 1
ATOM 2975 C C . LEU A 1 377 ? -9.045 -27.810 15.215 1.00 38.03 377 LEU A C 1
ATOM 2977 O O . LEU A 1 377 ? -7.999 -28.356 14.856 1.00 38.03 377 LEU A O 1
ATOM 2981 N N . PHE A 1 378 ? -9.525 -27.934 16.452 1.00 38.41 378 PHE A N 1
ATOM 2982 C CA . PHE A 1 378 ? -8.944 -28.784 17.487 1.00 38.41 378 PHE A CA 1
ATOM 2983 C C . PHE A 1 378 ? -9.193 -30.278 17.169 1.00 38.41 378 PHE A C 1
ATOM 2985 O O . PHE A 1 378 ? -10.300 -30.781 17.312 1.00 38.41 378 PHE A O 1
ATOM 2992 N N . ILE A 1 379 ? -8.129 -30.968 16.741 1.00 36.12 379 ILE A N 1
ATOM 2993 C CA . ILE A 1 379 ? -7.837 -32.418 16.818 1.00 36.12 379 ILE A CA 1
ATOM 2994 C C . ILE A 1 379 ? -8.924 -33.425 16.348 1.00 36.12 379 ILE A C 1
ATOM 2996 O O . ILE A 1 379 ? -9.878 -33.733 17.055 1.00 36.12 379 ILE A O 1
ATOM 3000 N N . LEU A 1 380 ? -8.562 -34.113 15.249 1.00 28.50 380 LEU A N 1
ATOM 3001 C CA . LEU A 1 380 ? -8.794 -35.523 14.860 1.00 28.50 380 LEU A CA 1
ATOM 3002 C C . LEU A 1 380 ? -9.667 -35.767 13.607 1.00 28.50 380 LEU A C 1
ATOM 3004 O O . LEU A 1 380 ? -10.879 -35.609 13.624 1.00 28.50 380 LEU A O 1
ATOM 3008 N N . PHE A 1 381 ? -8.996 -36.348 12.604 1.00 28.66 381 PHE A N 1
ATOM 3009 C CA . PHE A 1 381 ? -9.453 -36.968 11.350 1.00 28.66 381 PHE A CA 1
ATOM 3010 C C . PHE A 1 381 ? -9.413 -36.134 10.060 1.00 28.66 381 PHE A C 1
ATOM 3012 O O . PHE A 1 381 ? -10.205 -35.238 9.810 1.00 28.66 381 PHE A O 1
ATOM 3019 N N . CYS A 1 382 ? -8.461 -36.547 9.216 1.00 32.47 382 CYS A N 1
ATOM 3020 C CA . CYS A 1 382 ? -8.240 -36.179 7.829 1.00 32.47 382 CYS A CA 1
ATOM 3021 C C . CYS A 1 382 ? -9.513 -36.166 6.968 1.00 32.47 382 CYS A C 1
ATOM 3023 O O . CYS A 1 382 ? -10.314 -37.098 7.045 1.00 32.47 382 CYS A O 1
ATOM 3025 N N . LEU A 1 383 ? -9.509 -35.220 6.016 1.00 29.39 383 LEU A N 1
ATOM 3026 C CA . LEU A 1 383 ? -10.455 -34.964 4.918 1.00 29.39 383 LEU A CA 1
ATOM 3027 C C . LEU A 1 383 ? -11.603 -34.026 5.327 1.00 29.39 383 LEU A C 1
ATOM 3029 O O . LEU A 1 383 ? -12.550 -34.468 5.962 1.00 29.39 383 LEU A O 1
ATOM 3033 N N . LEU A 1 384 ? -11.520 -32.770 4.852 1.00 35.91 384 LEU A N 1
ATOM 3034 C CA . LEU A 1 384 ? -12.401 -31.603 5.089 1.00 35.91 384 LEU A CA 1
ATOM 3035 C C . LEU A 1 384 ? -11.892 -30.663 6.198 1.00 35.91 384 LEU A C 1
ATOM 3037 O O . LEU A 1 384 ? -12.477 -30.535 7.266 1.00 35.91 384 LEU A O 1
ATOM 3041 N N . SER A 1 385 ? -10.763 -30.010 5.925 1.00 37.09 385 SER A N 1
ATOM 3042 C CA . SER A 1 385 ? -10.176 -28.954 6.753 1.00 37.09 385 SER A CA 1
ATOM 3043 C C . SER A 1 385 ? -10.943 -27.645 6.544 1.00 37.09 385 SER A C 1
ATOM 3045 O O . SER A 1 385 ? -10.863 -27.123 5.439 1.00 37.09 385 SER A O 1
ATOM 3047 N N . CYS A 1 386 ? -11.670 -27.143 7.549 1.00 44.16 386 CYS A N 1
ATOM 3048 C CA . CYS A 1 386 ? -12.106 -25.743 7.724 1.00 44.16 386 CYS A CA 1
ATOM 3049 C C . CYS A 1 386 ? -12.801 -25.598 9.094 1.00 44.16 386 CYS A C 1
ATOM 3051 O O . CYS A 1 386 ? -13.643 -26.427 9.435 1.00 44.16 386 CYS A O 1
ATOM 3053 N N . GLY A 1 387 ? -12.434 -24.589 9.892 1.00 48.22 387 GLY A N 1
ATOM 3054 C CA . GLY A 1 387 ? -13.159 -24.207 11.114 1.00 48.22 387 GLY A CA 1
ATOM 3055 C C . GLY A 1 387 ? -14.565 -23.649 10.833 1.00 48.22 387 GLY A C 1
ATOM 3056 O O . GLY A 1 387 ? -14.969 -23.510 9.683 1.00 48.22 387 GLY A O 1
ATOM 3057 N N . VAL A 1 388 ? -15.330 -23.345 11.888 1.00 56.66 388 VAL A N 1
ATOM 3058 C CA . VAL A 1 388 ? -16.762 -22.990 11.796 1.00 56.66 388 VAL A CA 1
ATOM 3059 C C . VAL A 1 388 ? -16.992 -21.785 10.872 1.00 56.66 388 VAL A C 1
ATOM 3061 O O . VAL A 1 388 ? -16.509 -20.690 11.147 1.00 56.66 388 VAL A O 1
ATOM 3064 N N . GLY A 1 389 ? -17.767 -21.966 9.798 1.00 65.12 389 GLY A N 1
ATOM 3065 C CA . GLY A 1 389 ? -18.203 -20.881 8.912 1.00 65.12 389 GLY A CA 1
ATOM 3066 C C . GLY A 1 389 ? -17.261 -20.574 7.745 1.00 65.12 389 GLY A C 1
ATOM 3067 O O . GLY A 1 389 ? -17.674 -19.890 6.809 1.00 65.12 389 GLY A O 1
ATOM 3068 N N . ALA A 1 390 ? -16.045 -21.125 7.729 1.00 70.75 390 ALA A N 1
ATOM 3069 C CA . ALA A 1 390 ? -15.126 -21.005 6.597 1.00 70.75 390 ALA A CA 1
ATOM 3070 C C . ALA A 1 390 ? -15.708 -21.658 5.326 1.00 70.75 390 ALA A C 1
ATOM 3072 O O . ALA A 1 390 ? -15.598 -21.111 4.229 1.00 70.75 390 ALA A O 1
ATOM 3073 N N . GLU A 1 391 ? -16.442 -22.767 5.464 1.00 74.06 391 GLU A N 1
ATOM 3074 C CA . GLU A 1 391 ? -17.151 -23.412 4.354 1.00 74.06 391 GLU A CA 1
ATOM 3075 C C . GLU A 1 391 ? -18.205 -22.521 3.676 1.00 74.06 391 GLU A C 1
ATOM 3077 O O . GLU A 1 391 ? -18.561 -22.778 2.525 1.00 74.06 391 GLU A O 1
ATOM 3082 N N . LEU A 1 392 ? -18.689 -21.465 4.343 1.00 81.00 392 LEU A N 1
ATOM 3083 C CA . LEU A 1 392 ? -19.659 -20.530 3.762 1.00 81.00 392 LEU A CA 1
ATOM 3084 C C . LEU A 1 392 ? -19.051 -19.694 2.631 1.00 81.00 392 LEU A C 1
ATOM 3086 O O . LEU A 1 392 ? -19.781 -19.229 1.758 1.00 81.00 392 LEU A O 1
ATOM 3090 N N . PHE A 1 393 ? -17.726 -19.543 2.623 1.00 82.50 393 PHE A N 1
ATOM 3091 C CA . PHE A 1 393 ? -16.974 -18.833 1.591 1.00 82.50 393 PHE A CA 1
ATOM 3092 C C . PHE A 1 393 ? -16.573 -19.741 0.419 1.00 82.50 393 PHE A C 1
ATOM 3094 O O . PHE A 1 393 ? -16.022 -19.269 -0.573 1.00 82.50 393 PHE A O 1
ATOM 3101 N N . ALA A 1 394 ? -16.893 -21.039 0.473 1.00 79.44 394 ALA A N 1
ATOM 3102 C CA . ALA A 1 394 ? -16.657 -21.947 -0.641 1.00 79.44 394 ALA A CA 1
ATOM 3103 C C . ALA A 1 394 ? -17.549 -21.597 -1.846 1.00 79.44 394 ALA A C 1
ATOM 3105 O O . ALA A 1 394 ? -18.739 -21.315 -1.700 1.00 79.44 394 ALA A O 1
ATOM 3106 N N . GLY A 1 395 ? -16.995 -21.688 -3.057 1.00 81.00 395 GLY A N 1
ATOM 3107 C CA . GLY A 1 395 ? -17.734 -21.480 -4.304 1.00 81.00 395 GLY A CA 1
ATOM 3108 C C . GLY A 1 395 ? -17.631 -20.059 -4.858 1.00 81.00 395 GLY A C 1
ATOM 3109 O O . GLY A 1 395 ? -16.673 -19.340 -4.597 1.00 81.00 395 GLY A O 1
ATOM 3110 N N . GLN A 1 396 ? -18.591 -19.691 -5.706 1.00 84.25 396 GLN A N 1
ATOM 3111 C CA . GLN A 1 396 ? -18.625 -18.387 -6.369 1.00 84.25 396 GLN A CA 1
ATOM 3112 C C . GLN A 1 396 ? -19.511 -17.426 -5.581 1.00 84.25 396 GLN A C 1
ATOM 3114 O O . GLN A 1 396 ? -20.685 -17.715 -5.353 1.00 84.25 396 GLN A O 1
ATOM 3119 N N . HIS A 1 397 ? -18.955 -16.270 -5.229 1.00 82.81 397 HIS A N 1
ATOM 3120 C CA . HIS A 1 397 ? -19.628 -15.221 -4.468 1.00 82.81 397 HIS A CA 1
ATOM 3121 C C . HIS A 1 397 ? -19.473 -13.879 -5.176 1.00 82.81 397 HIS A C 1
ATOM 3123 O O . HIS A 1 397 ? -18.467 -13.640 -5.844 1.00 82.81 397 HIS A O 1
ATOM 3129 N N . THR A 1 398 ? -20.458 -12.996 -5.019 1.00 87.75 398 THR A N 1
ATOM 3130 C CA . THR A 1 398 ? -20.260 -11.570 -5.312 1.00 87.75 398 THR A CA 1
ATOM 3131 C C . THR A 1 398 ? -19.638 -10.890 -4.093 1.00 87.75 398 THR A C 1
ATOM 3133 O O . THR A 1 398 ? -19.777 -11.382 -2.971 1.00 87.75 398 THR A O 1
ATOM 3136 N N . ASN A 1 399 ? -18.977 -9.749 -4.282 1.00 84.62 399 ASN A N 1
ATOM 3137 C CA . ASN A 1 399 ? -18.414 -8.972 -3.174 1.00 84.62 399 ASN A CA 1
ATOM 3138 C C . ASN A 1 399 ? -19.498 -8.521 -2.171 1.00 84.62 399 ASN A C 1
ATOM 3140 O O . ASN A 1 399 ? -19.261 -8.557 -0.964 1.00 84.62 399 ASN A O 1
ATOM 3144 N N . GLU A 1 400 ? -20.721 -8.211 -2.621 1.00 86.00 400 GLU A N 1
ATOM 3145 C CA . GLU A 1 400 ? -21.833 -7.925 -1.702 1.00 86.00 400 GLU A CA 1
ATOM 3146 C C . GLU A 1 400 ? -22.254 -9.167 -0.905 1.00 86.00 400 GLU A C 1
ATOM 3148 O O . GLU A 1 400 ? -22.658 -9.056 0.253 1.00 86.00 400 GLU A O 1
ATOM 3153 N N . GLY A 1 401 ? -22.152 -10.355 -1.511 1.00 84.56 401 GLY A N 1
ATOM 3154 C CA . GLY A 1 401 ? -22.368 -11.633 -0.835 1.00 84.56 401 GLY A CA 1
ATOM 3155 C C . GLY A 1 401 ? -21.373 -11.856 0.303 1.00 84.56 401 GLY A C 1
ATOM 3156 O O . GLY A 1 401 ? -21.782 -12.224 1.402 1.00 84.56 401 GLY A O 1
ATOM 3157 N N . ILE A 1 402 ? -20.095 -11.542 0.074 1.00 87.19 402 ILE A N 1
ATOM 3158 C CA . ILE A 1 402 ? -19.045 -11.600 1.102 1.00 87.19 402 ILE A CA 1
ATOM 3159 C C . ILE A 1 402 ? -19.356 -10.650 2.259 1.00 87.19 402 ILE A C 1
ATOM 3161 O O . ILE A 1 402 ? -19.328 -11.073 3.413 1.00 87.19 402 ILE A O 1
ATOM 3165 N N . GLY A 1 403 ? -19.731 -9.401 1.966 1.00 85.00 403 GLY A N 1
ATOM 3166 C CA . GLY A 1 403 ? -20.109 -8.430 2.998 1.00 85.00 403 GLY A CA 1
ATOM 3167 C C . GLY A 1 403 ? -21.272 -8.912 3.876 1.00 85.00 403 GLY A C 1
ATOM 3168 O O . GLY A 1 403 ? -21.207 -8.805 5.099 1.00 85.00 403 GLY A O 1
ATOM 3169 N N . ARG A 1 404 ? -22.301 -9.523 3.272 1.00 84.31 404 ARG A N 1
ATOM 3170 C CA . ARG A 1 404 ? -23.445 -10.107 4.004 1.00 84.31 404 ARG A CA 1
ATOM 3171 C C . ARG A 1 404 ? -23.064 -11.328 4.844 1.00 84.31 404 ARG A C 1
ATOM 3173 O O . ARG A 1 404 ? -23.631 -11.542 5.915 1.00 84.31 404 ARG A O 1
ATOM 3180 N N . LEU A 1 405 ? -22.138 -12.158 4.362 1.00 85.00 405 LEU A N 1
ATOM 3181 C CA . LEU A 1 405 ? -21.630 -13.294 5.134 1.00 85.00 405 LEU A CA 1
ATOM 3182 C C . LEU A 1 405 ? -20.862 -12.809 6.363 1.00 85.00 405 LEU A C 1
ATOM 3184 O O . LEU A 1 405 ? -21.116 -13.297 7.463 1.00 85.00 405 LEU A O 1
ATOM 3188 N N . LEU A 1 406 ? -19.993 -11.808 6.197 1.00 85.19 406 LEU A N 1
ATOM 3189 C CA . LEU A 1 406 ? -19.275 -11.185 7.308 1.00 85.19 406 LEU A CA 1
ATOM 3190 C C . LEU A 1 406 ? -20.241 -10.557 8.322 1.00 85.19 406 LEU A C 1
ATOM 3192 O O . LEU A 1 406 ? -20.092 -10.813 9.514 1.00 85.19 406 LE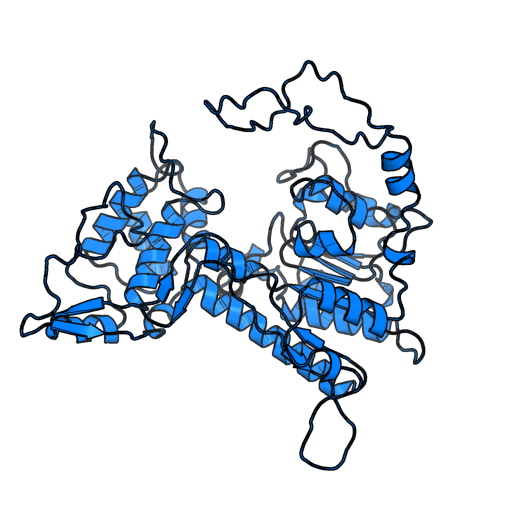U A O 1
ATOM 3196 N N . SER A 1 407 ? -21.266 -9.815 7.878 1.00 83.00 407 SER A N 1
ATOM 3197 C CA . SER A 1 407 ? -22.253 -9.222 8.797 1.00 83.00 407 SER A CA 1
ATOM 3198 C C . SER A 1 407 ? -23.016 -10.288 9.589 1.00 83.00 407 SER A C 1
ATOM 3200 O O . SER A 1 407 ? -23.182 -10.171 10.804 1.00 83.00 407 SER A O 1
ATOM 3202 N N . THR A 1 408 ? -23.391 -11.382 8.922 1.00 83.00 408 THR A N 1
ATOM 3203 C CA . THR A 1 408 ? -24.061 -12.529 9.549 1.00 83.00 408 THR A CA 1
ATOM 3204 C C . THR A 1 408 ? -23.171 -13.207 10.593 1.00 83.00 408 THR A C 1
ATOM 3206 O O . THR A 1 408 ? -23.637 -13.493 11.695 1.00 83.00 408 THR A O 1
ATOM 3209 N N . LEU A 1 409 ? -21.896 -13.450 10.271 1.00 81.00 409 LEU A N 1
ATOM 3210 C CA . LEU A 1 409 ? -20.940 -14.106 11.171 1.00 81.00 409 LEU A CA 1
ATOM 3211 C C . LEU A 1 409 ? -20.608 -13.245 12.392 1.00 81.00 409 LEU A C 1
ATOM 3213 O O . LEU A 1 409 ? -20.535 -13.761 13.505 1.00 81.00 409 LEU A O 1
ATOM 3217 N N . LEU A 1 410 ? -20.484 -11.933 12.194 1.00 80.94 410 LEU A N 1
ATOM 3218 C CA . LEU A 1 410 ? -20.276 -10.956 13.265 1.00 80.94 410 LEU A CA 1
ATOM 3219 C C . LEU A 1 410 ? -21.558 -10.657 14.060 1.00 80.94 410 LEU A C 1
ATOM 3221 O O . LEU A 1 410 ? -21.512 -9.902 15.027 1.00 80.94 410 LEU A O 1
ATOM 3225 N N . GLN A 1 411 ? -22.698 -11.235 13.664 1.00 79.69 411 GLN A N 1
ATOM 3226 C CA . GLN A 1 411 ? -24.014 -11.006 14.269 1.00 79.69 411 GLN A CA 1
ATOM 3227 C C . GLN A 1 411 ? -24.404 -9.518 14.323 1.00 79.69 411 GLN A C 1
ATOM 3229 O O . GLN A 1 411 ? -25.160 -9.090 15.197 1.00 79.69 411 GLN A O 1
ATOM 3234 N N . VAL A 1 412 ? -23.917 -8.728 13.364 1.00 73.94 412 VAL A N 1
ATOM 3235 C CA . VAL A 1 412 ? -24.294 -7.322 13.206 1.00 73.94 412 VAL A CA 1
ATOM 3236 C C . VAL A 1 412 ? -25.472 -7.238 12.241 1.00 73.94 412 VAL A C 1
ATOM 3238 O O . VAL A 1 412 ? -25.456 -7.817 11.156 1.00 73.94 412 VAL A O 1
ATOM 3241 N N . SER A 1 413 ? -26.546 -6.554 12.639 1.00 58.69 413 SER A N 1
ATOM 3242 C CA . SER A 1 413 ? -27.703 -6.403 11.752 1.00 58.69 413 SER A CA 1
ATOM 3243 C C . SER A 1 413 ? -27.391 -5.415 10.620 1.00 58.69 413 SER A C 1
ATOM 3245 O O . SER A 1 413 ? -26.901 -4.317 10.882 1.00 58.69 413 SER A O 1
ATOM 3247 N N . ASP A 1 414 ? -27.756 -5.752 9.374 1.00 49.47 414 ASP A N 1
ATOM 3248 C CA . ASP A 1 414 ? -27.649 -4.843 8.211 1.00 49.47 414 ASP A CA 1
ATOM 3249 C C . ASP A 1 414 ? -28.370 -3.486 8.452 1.00 49.47 414 ASP A C 1
ATOM 3251 O O . ASP A 1 414 ? -28.051 -2.472 7.827 1.00 49.47 414 ASP A O 1
ATOM 3255 N N . LEU A 1 415 ? -29.334 -3.455 9.385 1.00 43.12 415 LEU A N 1
ATOM 3256 C CA . LEU A 1 415 ? -30.093 -2.267 9.798 1.00 43.12 415 LEU A CA 1
ATOM 3257 C C . LEU A 1 415 ? -29.324 -1.344 10.760 1.00 43.12 415 LEU A C 1
ATOM 3259 O O . LEU A 1 415 ? -29.543 -0.140 10.726 1.00 43.12 415 LEU A O 1
ATOM 3263 N N . GLN A 1 416 ? -28.392 -1.862 11.566 1.00 42.62 416 GLN A N 1
ATOM 3264 C CA . GLN A 1 416 ? -27.541 -1.031 12.435 1.00 42.62 416 GLN A CA 1
ATOM 3265 C C . GLN A 1 416 ? -26.352 -0.416 11.686 1.00 42.62 416 GLN A C 1
ATOM 3267 O O . GLN A 1 416 ? -25.892 0.657 12.059 1.00 42.62 416 GLN A O 1
ATOM 3272 N N . ALA A 1 417 ? -25.898 -1.037 10.592 1.00 42.16 417 ALA A N 1
ATOM 3273 C CA . ALA A 1 417 ? -24.832 -0.497 9.739 1.00 42.16 417 ALA A CA 1
ATOM 3274 C C . ALA A 1 417 ? -25.294 0.665 8.829 1.00 42.16 417 ALA A C 1
ATOM 3276 O O . ALA A 1 417 ? -24.472 1.350 8.227 1.00 42.16 417 ALA A O 1
ATOM 3277 N N . THR A 1 418 ? -26.608 0.889 8.708 1.00 40.25 418 THR A N 1
ATOM 3278 C CA . THR A 1 418 ? -27.214 1.926 7.851 1.00 40.25 418 THR A CA 1
ATOM 3279 C C . THR A 1 418 ? -27.930 3.036 8.628 1.00 40.25 418 THR A C 1
ATOM 3281 O O . THR A 1 418 ? -28.399 4.006 8.022 1.00 40.25 418 THR A O 1
ATOM 3284 N N . GLU A 1 419 ? -27.988 2.942 9.959 1.00 41.25 419 GLU A N 1
ATOM 3285 C CA . GLU A 1 419 ? -28.615 3.931 10.839 1.00 41.25 419 GLU A CA 1
ATOM 3286 C C . GLU A 1 419 ? -27.633 5.024 11.293 1.00 41.25 419 GLU A C 1
ATOM 3288 O O . GLU A 1 419 ? -27.539 5.372 12.465 1.00 41.25 419 GLU A O 1
ATOM 3293 N N . THR A 1 420 ? -26.996 5.720 10.352 1.00 46.94 420 THR A N 1
ATOM 3294 C CA . THR A 1 420 ? -26.867 7.169 10.562 1.00 46.94 420 THR A CA 1
ATOM 3295 C C . THR A 1 420 ? -28.208 7.778 10.171 1.00 46.94 420 THR A C 1
ATOM 3297 O O . THR A 1 420 ? -28.397 8.287 9.064 1.00 46.94 420 THR A O 1
ATOM 3300 N N . GLN A 1 421 ? -29.171 7.744 11.101 1.00 42.69 421 GLN A N 1
ATOM 3301 C CA . GLN A 1 421 ? -30.449 8.466 10.989 1.00 42.69 421 GLN A CA 1
ATOM 3302 C C . GLN A 1 421 ? -30.215 9.921 10.536 1.00 42.69 421 GLN A C 1
ATOM 3304 O O . GLN A 1 421 ? -31.028 10.492 9.821 1.00 42.69 421 GLN A O 1
ATOM 3309 N N . HIS A 1 422 ? -29.057 10.491 10.889 1.00 45.25 422 HIS A N 1
ATOM 3310 C CA . HIS A 1 422 ? -28.576 11.794 10.447 1.00 45.25 422 HIS A CA 1
ATOM 3311 C C . HIS A 1 422 ? -28.377 11.914 8.922 1.00 45.25 422 HIS A C 1
ATOM 3313 O O . HIS A 1 422 ? -28.873 12.864 8.316 1.00 45.25 422 HIS A O 1
ATOM 3319 N N . LEU A 1 423 ? -27.710 10.950 8.277 1.00 43.69 423 LEU A N 1
ATOM 3320 C CA . LEU A 1 423 ? -27.485 10.959 6.825 1.00 43.69 423 LEU A CA 1
ATOM 3321 C C . LEU A 1 423 ? -28.773 10.658 6.056 1.00 43.69 423 LEU A C 1
ATOM 3323 O O . LEU A 1 423 ? -29.059 11.323 5.058 1.00 43.69 423 LEU A O 1
ATOM 3327 N N . GLN A 1 424 ? -29.592 9.726 6.553 1.00 39.66 424 GLN A N 1
ATOM 3328 C CA . GLN A 1 424 ? -30.924 9.485 5.996 1.00 39.66 424 GLN A CA 1
ATOM 3329 C C . GLN A 1 424 ? -31.824 10.717 6.142 1.00 39.66 424 GLN A C 1
ATOM 3331 O O .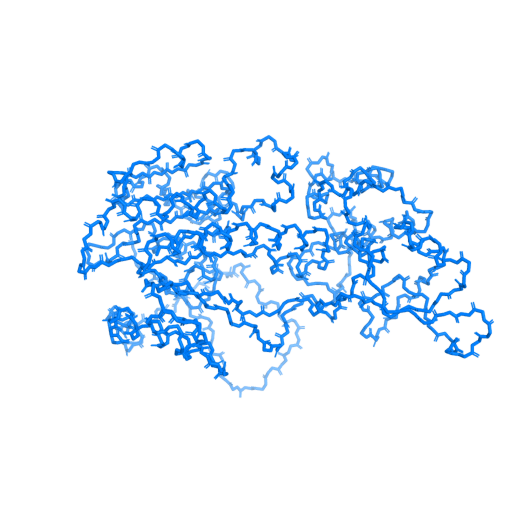 GLN A 1 424 ? -32.517 11.068 5.193 1.00 39.66 424 GLN A O 1
ATOM 3336 N N . ASP A 1 425 ? -31.777 11.434 7.267 1.00 44.00 425 ASP A N 1
ATOM 3337 C CA . ASP A 1 425 ? -32.531 12.674 7.460 1.00 44.00 425 ASP A CA 1
ATOM 3338 C C . ASP A 1 425 ? -32.079 13.782 6.502 1.00 44.00 425 ASP A C 1
ATOM 3340 O O . ASP A 1 425 ? -32.930 14.496 5.972 1.00 44.00 425 ASP A O 1
ATOM 3344 N N . ILE A 1 426 ? -30.777 13.918 6.229 1.00 47.97 426 ILE A N 1
ATOM 3345 C CA . ILE A 1 426 ? -30.256 14.862 5.223 1.00 47.97 426 ILE A CA 1
ATOM 3346 C C . ILE A 1 426 ? -30.778 14.494 3.824 1.00 47.97 426 ILE A C 1
ATOM 3348 O O . ILE A 1 426 ? -31.267 15.364 3.092 1.00 47.97 426 ILE A O 1
ATOM 3352 N N . TYR A 1 427 ? -30.747 13.204 3.476 1.00 39.78 427 TYR A N 1
ATOM 3353 C CA . TYR A 1 427 ? -31.149 12.697 2.162 1.00 39.78 427 TYR A CA 1
ATOM 3354 C C . TYR A 1 427 ? -32.672 12.759 1.939 1.00 39.78 427 TYR A C 1
ATOM 3356 O O . TYR A 1 427 ? -33.141 13.244 0.906 1.00 39.78 427 TYR A O 1
ATOM 3364 N N . VAL A 1 428 ? -33.463 12.328 2.926 1.00 41.03 428 VAL A N 1
ATOM 3365 C CA . VAL A 1 428 ? -34.936 12.286 2.889 1.00 41.03 428 VAL A CA 1
ATOM 3366 C C . VAL A 1 428 ? -35.536 13.687 2.996 1.00 41.03 428 VAL A C 1
ATOM 3368 O O . VAL A 1 428 ? -36.514 13.982 2.305 1.00 41.03 428 VAL A O 1
ATOM 3371 N N . LYS A 1 429 ? -34.944 14.593 3.790 1.00 44.09 429 LYS A N 1
ATOM 3372 C CA . LYS A 1 429 ? -35.424 15.984 3.898 1.00 44.09 429 LYS A CA 1
ATOM 3373 C C . LYS A 1 429 ? -34.998 16.858 2.712 1.00 44.09 429 LYS A C 1
ATOM 3375 O O . LYS A 1 429 ? -35.384 18.024 2.680 1.00 44.09 429 LYS A O 1
ATOM 3380 N N . LYS A 1 430 ? -34.237 16.323 1.739 1.00 40.62 430 LYS A N 1
ATOM 3381 C CA . LYS A 1 430 ? -33.641 17.072 0.612 1.00 40.62 430 LYS A CA 1
ATOM 3382 C C . LYS A 1 430 ? -32.962 18.368 1.065 1.00 40.62 430 LYS A C 1
ATOM 3384 O O . LYS A 1 430 ? -32.973 19.361 0.339 1.00 40.62 430 LYS A O 1
ATOM 3389 N N . ASN A 1 431 ? -32.386 18.372 2.264 1.00 39.88 431 ASN A N 1
ATOM 3390 C CA . ASN A 1 431 ? -31.824 19.574 2.872 1.00 39.88 431 ASN A CA 1
ATOM 3391 C C . ASN A 1 431 ? -30.386 19.790 2.371 1.00 39.88 431 ASN A C 1
ATOM 3393 O O . ASN A 1 431 ? -29.453 19.972 3.145 1.00 39.88 431 ASN A O 1
ATOM 3397 N N . PHE A 1 432 ? -30.211 19.705 1.052 1.00 40.50 432 PHE A N 1
ATOM 3398 C CA . PHE A 1 432 ? -28.973 20.032 0.368 1.00 40.50 432 PHE A CA 1
ATOM 3399 C C . PHE A 1 432 ? -29.033 21.514 0.017 1.00 40.50 432 PHE A C 1
ATOM 3401 O O . PHE A 1 432 ? -29.781 21.922 -0.874 1.00 40.50 432 PHE A O 1
ATOM 3408 N N . THR A 1 433 ? -28.274 22.335 0.731 1.00 37.41 433 THR A N 1
ATOM 3409 C CA . THR A 1 433 ? -28.097 23.734 0.353 1.00 37.41 433 THR A CA 1
ATOM 3410 C C . THR A 1 433 ? -27.182 23.775 -0.866 1.00 37.41 433 THR A C 1
ATOM 3412 O O . THR A 1 433 ? -26.024 23.378 -0.789 1.00 37.41 433 THR A O 1
ATOM 3415 N N . ILE A 1 434 ? -27.691 24.248 -2.003 1.00 35.88 434 ILE A N 1
ATOM 3416 C CA . ILE A 1 434 ? -26.835 24.623 -3.130 1.00 35.88 434 ILE A CA 1
ATOM 3417 C C . ILE A 1 434 ? -26.059 25.856 -2.665 1.00 35.88 434 ILE A C 1
ATOM 3419 O O . ILE A 1 434 ? -26.658 26.909 -2.442 1.00 35.88 434 ILE A O 1
ATOM 3423 N N . CYS A 1 435 ? -24.750 25.727 -2.458 1.00 38.03 435 CYS A N 1
ATOM 3424 C CA . CYS A 1 435 ? -23.906 26.893 -2.244 1.00 38.03 435 CYS A CA 1
ATOM 3425 C C . CYS A 1 435 ? -23.937 27.733 -3.520 1.00 38.03 435 CYS A C 1
ATOM 3427 O O . CYS A 1 435 ? -23.518 27.267 -4.579 1.00 38.03 435 CYS A O 1
ATOM 3429 N N . ASP A 1 436 ? -24.420 28.967 -3.410 1.00 36.09 436 ASP A N 1
ATOM 3430 C CA . ASP A 1 436 ? -24.286 29.981 -4.452 1.00 36.09 436 ASP A CA 1
ATOM 3431 C C . ASP A 1 436 ? -22.831 30.482 -4.436 1.00 36.09 436 ASP A C 1
ATOM 3433 O O . ASP A 1 436 ? -22.521 31.589 -4.000 1.00 36.09 436 ASP A O 1
ATOM 3437 N N . ASN A 1 437 ? -21.897 29.599 -4.798 1.00 36.84 437 ASN A N 1
ATOM 3438 C CA . ASN A 1 437 ? -20.501 29.966 -4.960 1.00 36.84 437 ASN A CA 1
ATOM 3439 C C . ASN A 1 437 ? -20.365 30.640 -6.324 1.00 36.84 437 ASN A C 1
ATOM 3441 O O . ASN A 1 437 ? -20.245 29.989 -7.360 1.00 36.84 437 ASN A O 1
ATOM 3445 N N . THR A 1 438 ? -20.353 31.970 -6.309 1.00 35.75 438 THR A N 1
ATOM 3446 C CA . THR A 1 438 ? -19.885 32.787 -7.436 1.00 35.75 438 THR A CA 1
ATOM 3447 C C . THR A 1 438 ? -18.387 32.609 -7.707 1.00 35.75 438 THR A C 1
ATOM 3449 O O . THR A 1 438 ? -17.895 33.098 -8.722 1.00 35.75 438 THR A O 1
ATOM 3452 N N . ASP A 1 439 ? -17.671 31.902 -6.827 1.00 33.31 439 ASP A N 1
ATOM 3453 C CA . ASP A 1 439 ? -16.281 31.517 -7.021 1.00 33.31 439 ASP A CA 1
ATOM 3454 C C . ASP A 1 439 ? -16.189 30.141 -7.701 1.00 33.31 439 ASP A C 1
ATOM 3456 O O . ASP A 1 439 ? -16.818 29.179 -7.248 1.00 33.31 439 ASP A O 1
ATOM 3460 N N . PRO A 1 440 ? -15.406 30.007 -8.787 1.00 31.20 440 PRO A N 1
ATOM 3461 C CA . PRO A 1 440 ? -15.216 28.728 -9.452 1.00 31.20 440 PRO A CA 1
ATOM 3462 C C . PRO A 1 440 ? -14.600 27.723 -8.472 1.00 31.20 440 PRO A C 1
ATOM 3464 O O . PRO A 1 440 ? -13.490 27.925 -7.980 1.00 31.20 440 PRO A O 1
ATOM 3467 N N . LEU A 1 441 ? -15.312 26.620 -8.214 1.00 33.78 441 LEU A N 1
ATOM 3468 C CA . LEU A 1 441 ? -14.738 25.441 -7.569 1.00 33.78 441 LEU A CA 1
ATOM 3469 C C . LEU A 1 441 ? -13.465 25.055 -8.350 1.00 33.78 441 LEU A C 1
ATOM 3471 O O . LEU A 1 441 ? -13.551 24.844 -9.561 1.00 33.78 441 LEU A O 1
ATOM 3475 N N . PRO A 1 442 ? -12.287 24.957 -7.709 1.00 27.38 442 PRO A N 1
ATOM 3476 C CA . PRO A 1 442 ? -11.021 24.736 -8.412 1.00 27.38 442 PRO A CA 1
ATOM 3477 C C . PRO A 1 442 ? -10.893 23.336 -9.037 1.00 27.38 442 PRO A C 1
ATOM 3479 O O . PRO A 1 442 ? -9.901 23.044 -9.703 1.00 27.38 442 PRO A O 1
ATOM 3482 N N . TYR A 1 443 ? -11.902 22.476 -8.894 1.00 31.12 443 TYR A N 1
ATOM 3483 C CA . TYR A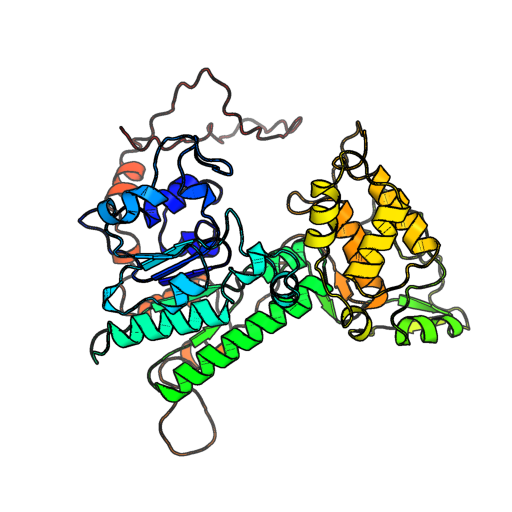 1 443 ? -11.957 21.190 -9.571 1.00 31.12 443 TYR A CA 1
ATOM 3484 C C . TYR A 1 443 ? -12.548 21.361 -10.969 1.00 31.12 443 TYR A C 1
ATOM 3486 O O . TYR A 1 443 ? -13.756 21.285 -11.194 1.00 31.12 443 TYR A O 1
ATOM 3494 N N . TYR A 1 444 ? -11.655 21.591 -11.929 1.00 26.47 444 TYR A N 1
ATOM 3495 C CA . TYR A 1 444 ? -11.944 21.416 -13.344 1.00 26.47 444 TYR A CA 1
ATOM 3496 C C . TYR A 1 444 ? -12.405 19.972 -13.596 1.00 26.47 444 TYR A C 1
ATOM 3498 O O . TYR A 1 444 ? -11.586 19.072 -13.774 1.00 26.47 444 TYR A O 1
ATOM 3506 N N . LEU A 1 445 ? -13.714 19.751 -13.707 1.00 29.23 445 LEU A N 1
ATOM 3507 C CA . LEU A 1 445 ? -14.231 18.666 -14.536 1.00 29.23 445 LEU A CA 1
ATOM 3508 C C . LEU A 1 445 ? -13.925 19.040 -15.992 1.00 29.23 445 LEU A C 1
ATOM 3510 O O . LEU A 1 445 ? -14.704 19.704 -16.676 1.00 29.23 445 LEU A O 1
ATOM 3514 N N . TYR A 1 446 ? -12.727 18.680 -16.451 1.00 27.73 446 TYR A N 1
ATOM 3515 C CA . TYR A 1 446 ? -12.357 18.788 -17.854 1.00 27.73 446 TYR A CA 1
ATOM 3516 C C . TYR A 1 446 ? -13.214 17.809 -18.660 1.00 27.73 446 TYR A C 1
ATOM 3518 O O . TYR A 1 446 ? -12.951 16.613 -18.692 1.00 27.73 446 TYR A O 1
ATOM 3526 N N . ASN A 1 447 ? -14.196 18.330 -19.392 1.00 27.66 447 ASN A N 1
ATOM 3527 C CA . ASN A 1 447 ? -14.490 17.782 -20.709 1.00 27.66 447 ASN A CA 1
ATOM 3528 C C . ASN A 1 447 ? -14.834 18.911 -21.684 1.00 27.66 447 ASN A C 1
ATOM 3530 O O . ASN A 1 447 ? -15.956 19.415 -21.757 1.00 27.66 447 ASN A O 1
ATOM 3534 N N . LYS A 1 448 ? -13.812 19.355 -22.417 1.00 31.66 448 LYS A N 1
ATOM 3535 C CA . LYS A 1 448 ? -13.932 20.340 -23.490 1.00 31.66 448 LYS A CA 1
ATOM 3536 C C . LYS A 1 448 ? -14.426 19.575 -24.725 1.00 31.66 448 LYS A C 1
ATOM 3538 O O . LYS A 1 448 ? -13.618 18.971 -25.419 1.00 31.66 448 LYS A O 1
ATOM 3543 N N . ASN A 1 449 ? -15.737 19.628 -24.973 1.00 30.98 449 ASN A N 1
ATOM 3544 C CA . ASN A 1 449 ? -16.461 19.125 -26.159 1.00 30.98 449 ASN A CA 1
ATOM 3545 C C . ASN A 1 449 ? -17.193 17.778 -26.025 1.00 30.98 449 ASN A C 1
ATOM 3547 O O . ASN A 1 449 ? -17.090 16.931 -26.910 1.00 30.98 449 ASN A O 1
ATOM 3551 N N . VAL A 1 450 ? -18.055 17.628 -25.018 1.00 30.27 450 VAL A N 1
ATOM 3552 C CA . VAL A 1 450 ? -19.217 16.737 -25.163 1.00 30.27 450 VAL A CA 1
ATOM 3553 C C . VAL A 1 450 ? -20.487 17.563 -25.017 1.00 30.27 450 VAL A C 1
ATOM 3555 O O . VAL A 1 450 ? -20.817 18.051 -23.941 1.00 30.27 450 VAL A O 1
ATOM 3558 N N . THR A 1 451 ? -21.180 17.776 -26.134 1.00 28.53 451 THR A N 1
ATOM 3559 C CA . THR A 1 451 ? -22.527 18.351 -26.146 1.00 28.53 451 THR A CA 1
ATOM 3560 C C . THR A 1 451 ? -23.491 17.225 -25.789 1.00 28.53 451 THR A C 1
ATOM 3562 O O . THR A 1 451 ? -23.832 16.406 -26.641 1.00 28.53 451 THR A O 1
ATOM 3565 N N . TYR A 1 452 ? -23.883 17.127 -24.519 1.00 36.25 452 TYR A N 1
ATOM 3566 C CA . TYR A 1 452 ? -24.934 16.194 -24.117 1.00 36.25 452 TYR A CA 1
ATOM 3567 C C . TYR A 1 452 ? -26.302 16.768 -24.520 1.00 36.25 452 TYR A C 1
ATOM 3569 O O . TYR A 1 452 ? -26.550 17.952 -24.275 1.00 36.25 452 TYR A O 1
ATOM 3577 N N . PRO A 1 453 ? -27.190 15.977 -25.147 1.00 29.45 453 PRO A N 1
ATOM 3578 C CA . PRO A 1 453 ? -28.564 16.396 -25.383 1.00 29.45 453 PRO A CA 1
ATOM 3579 C C . PRO A 1 453 ? -29.272 16.589 -24.035 1.00 29.45 453 PRO A C 1
ATOM 3581 O O . PRO A 1 453 ? -29.087 15.800 -23.112 1.00 29.45 453 PRO A O 1
ATOM 3584 N N . GLU A 1 454 ? -30.042 17.673 -23.929 1.00 32.75 454 GLU A N 1
ATOM 3585 C CA . GLU A 1 454 ? -30.742 18.120 -22.720 1.00 32.75 454 GLU A CA 1
ATOM 3586 C C . GLU A 1 454 ? -31.489 16.970 -22.022 1.00 32.75 454 GLU A C 1
ATOM 3588 O O . GLU A 1 454 ? -32.463 16.428 -22.546 1.00 32.75 454 GLU A O 1
ATOM 3593 N N . GLY A 1 455 ? -31.022 16.594 -20.826 1.00 30.70 455 GLY A N 1
ATOM 3594 C CA . GLY A 1 455 ? -31.596 15.487 -20.063 1.00 30.70 455 GLY A CA 1
ATOM 3595 C C . GLY A 1 455 ? -30.830 15.146 -18.783 1.00 30.70 455 GLY A C 1
ATOM 3596 O O . GLY A 1 455 ? -30.234 14.084 -18.693 1.00 30.70 455 GLY A O 1
ATOM 3597 N N . ASN A 1 456 ? -30.883 16.049 -17.800 1.00 32.38 456 ASN A N 1
ATOM 3598 C CA . ASN A 1 456 ? -30.663 15.836 -16.359 1.00 32.38 456 ASN A CA 1
ATOM 3599 C C . ASN A 1 456 ? -29.400 15.080 -15.889 1.00 32.38 456 ASN A C 1
ATOM 3601 O O . ASN A 1 456 ? -29.475 13.932 -15.461 1.00 32.38 456 ASN A O 1
ATOM 3605 N N . LEU A 1 457 ? -28.300 15.819 -15.735 1.00 27.31 457 LEU A N 1
ATOM 3606 C CA . LEU A 1 457 ? -27.467 15.727 -14.530 1.00 27.31 457 LEU A CA 1
ATOM 3607 C C . LEU A 1 457 ? -27.371 17.139 -13.947 1.00 27.31 457 LEU A C 1
ATOM 3609 O O . LEU A 1 457 ? -26.788 18.036 -14.553 1.00 27.31 457 LEU A O 1
ATOM 3613 N N . LEU A 1 458 ? -28.050 17.352 -12.818 1.00 30.80 458 LEU A N 1
ATOM 3614 C CA . LEU A 1 458 ? -28.000 18.611 -12.083 1.00 30.80 458 LEU A CA 1
ATOM 3615 C C . LEU A 1 458 ? -26.592 18.798 -11.500 1.00 30.80 458 LEU A C 1
ATOM 3617 O O . LEU A 1 458 ? -25.970 17.851 -11.025 1.00 30.80 458 LEU A O 1
ATOM 3621 N N . THR A 1 459 ? -26.124 20.040 -11.581 1.00 34.34 459 THR A N 1
ATOM 3622 C CA . THR A 1 459 ? -24.923 20.612 -10.960 1.00 34.34 459 THR A CA 1
ATOM 3623 C C . THR A 1 459 ? -24.611 20.031 -9.578 1.00 34.34 459 THR A C 1
ATOM 3625 O O . THR A 1 459 ? -25.515 19.848 -8.767 1.00 34.34 459 THR A O 1
ATOM 3628 N N . GLY A 1 460 ? -23.320 19.765 -9.339 1.00 35.28 460 GLY A N 1
ATOM 3629 C CA . GLY A 1 460 ? -22.790 19.053 -8.176 1.00 35.28 460 GLY A CA 1
ATOM 3630 C C . GLY A 1 460 ? -23.358 19.508 -6.832 1.00 35.28 460 GLY A C 1
ATOM 3631 O O . GLY A 1 460 ? -23.441 20.696 -6.534 1.00 35.28 460 GLY A O 1
ATOM 3632 N N . TYR A 1 461 ? -23.732 18.528 -6.015 1.00 31.52 461 TYR A N 1
ATOM 3633 C CA . TYR A 1 461 ? -24.132 18.730 -4.631 1.00 31.52 461 TYR A CA 1
ATOM 3634 C C . TYR A 1 461 ? -22.873 18.822 -3.759 1.00 31.52 461 TYR A C 1
ATOM 3636 O O . TYR A 1 461 ? -22.103 17.867 -3.682 1.00 31.52 461 TYR A O 1
ATOM 3644 N N . CYS A 1 462 ? -22.662 19.954 -3.088 1.00 35.78 462 CYS A N 1
ATOM 3645 C CA . CYS A 1 462 ? -21.726 20.046 -1.969 1.00 35.78 462 CYS A CA 1
ATOM 3646 C C . CYS A 1 462 ? -22.497 19.830 -0.663 1.00 35.78 462 CYS A C 1
ATOM 3648 O O . CYS A 1 462 ? -23.572 20.397 -0.471 1.00 35.78 462 CYS A O 1
ATOM 3650 N N . VAL A 1 463 ? -21.948 19.018 0.241 1.00 31.16 463 VAL A N 1
ATOM 3651 C CA . VAL A 1 463 ? -22.450 18.887 1.613 1.00 31.16 463 VAL A CA 1
ATOM 3652 C C . VAL A 1 463 ? -21.701 19.907 2.462 1.00 31.16 463 VAL A C 1
ATOM 3654 O O . VAL A 1 463 ? -20.530 19.718 2.776 1.00 31.16 463 VAL A O 1
ATOM 3657 N N . THR A 1 464 ? -22.355 21.009 2.823 1.00 29.36 464 THR A N 1
ATOM 3658 C CA . THR A 1 464 ? -21.875 21.868 3.910 1.00 29.36 464 THR A CA 1
ATOM 3659 C C . THR A 1 464 ? -22.218 21.189 5.229 1.00 29.36 464 THR A C 1
ATOM 3661 O O . THR A 1 464 ? -23.364 21.269 5.677 1.00 29.36 464 THR A O 1
ATOM 3664 N N . ALA A 1 465 ? -21.253 20.515 5.853 1.00 26.34 465 ALA A N 1
ATOM 3665 C CA . ALA A 1 465 ? -21.336 20.285 7.291 1.00 26.34 465 ALA A CA 1
ATOM 3666 C C . ALA A 1 465 ? -21.252 21.667 7.967 1.00 26.34 465 ALA A C 1
ATOM 3668 O O . ALA A 1 465 ? -20.329 22.438 7.708 1.00 26.34 465 ALA A O 1
ATOM 3669 N N . TYR A 1 466 ? -22.305 22.037 8.694 1.00 27.14 466 TYR A N 1
ATOM 3670 C CA . TYR A 1 466 ? -22.494 23.365 9.277 1.00 27.14 466 TYR A CA 1
ATOM 3671 C C . TYR A 1 466 ? -21.532 23.630 10.447 1.00 27.14 466 TYR A C 1
ATOM 3673 O O . TYR A 1 466 ? -21.422 22.777 11.318 1.00 27.14 466 TYR A O 1
ATOM 3681 N N . GLN A 1 467 ? -21.004 24.865 10.454 1.00 28.95 467 GLN A N 1
ATOM 3682 C CA . GLN A 1 467 ? -20.426 25.678 11.546 1.00 28.95 467 GLN A CA 1
ATOM 3683 C C . GLN A 1 467 ? -19.290 25.125 12.408 1.00 28.95 467 GLN A C 1
ATOM 3685 O O . GLN A 1 467 ? -19.534 24.220 13.229 1.00 28.95 467 GLN A O 1
#

InterPro domains:
  IPR001952 Alkaline phosphatase [PF00245] (6-215)
  IPR001952 Alkaline phosphatase [PTHR11596] (6-235)
  IPR001952 Alkaline phosphatase [SM00098] (1-413)
  IPR017850 Alkaline-phosphatase-like, core domain superfamily [G3DSA:3.40.720.10] (3-243)
  IPR017850 Alkaline-phosphatase-like, core domain superfamily [SSF53649] (6-413)

Foldseek 3Di:
DEQFQACLADVNLVQQHDDPDSVVSLRSVVSQQADDVPDDHDFEAAHAACLSQAAPPDPLHPDPGHHHSVVCSVVRPFQEEAQFLVRLVPDALVRTSYYYHPYNGGQDFQLCLVLCVDVSSVRHDALQSSLVSVCVSQCVNCVDPPAHDDYDRDLPCLLLCLLLLFPLRNVRSVVSVVSNVVSVQVVQQVVQPDKDKDWDPFAGQQKDQWAKDKDFPVCVVQLLVLHFGPDFDCPPPPPDLCPDNGHDDDPPPPDDPGIDTTGHFACVNSVQASAALQSLVVVQLVPDQAHDLVNSQVSLCNRRVHHDDPVLSVLLVVQLCVWVSHHPDDDDDPDDDPSDTSSSSSSSSRSCRSRVMDGRHSGTDPDDIDMDMAGYDPDDDDDDDHPPLSCVPPDDDDPVRVVVSVCVVSVHDPVVSPPPVVVVCCVVVVVQDDPPPPPDDPDPPDDDDDDDDDDDDDDDTDDPPDD

Radius of gyration: 25.15 Å; chains: 1; bounding box: 59×70×69 Å

pLDDT: mean 73.29, std 22.68, range [26.34, 97.88]

Sequence (467 aa):
MYVYIRITHATPGSFYAHVLIREWENLIGHQLGMKNKDETMVDVAFGGGLQHFIPQTESGSKRHDNWDFKSDYKEYGWNSLSLNRTALMDLGSDDLPAIGLFSMSHLPYYLDRLTNANDEYSEVPSLVEMSDRAIHLLDSKYDHPEQGWFLMIEASRIDMCEHSNDPVCLVNEMAEMNDVLQSVFEYAENDGNTLVVALADHETGGVAMGRGISVQADQLVDYQAGMSPRQFSTVAHQGSFDYDVLIPPLPNLVDSIGYSYMYNWYPDALKNATHTSEYIVSSLLATKQSVPINTLVDTVESGFGISCSANETSFLESMLHRDPLFGNFTTNNPYFNYWSPVMVHGISLIMSSRSLTGWTTHGHTGLSIYLSYFATLFILFCLLSCGVGAELFAGQHTNEGIGRLLSTLLQVSDLQATETQHLQDIYVKKNFTICDNTDPLPYYLYNKNVTYPEGNLLTGYCVTAYQ

Organism: Reticulomyxa filosa (NCBI:txid46433)